Protein AF-0000000084860018 (afdb_homodimer)

Foldseek 3Di:
DDDDPPPPPPPPDDDPPPDPPDPPPPPPCPDPVVVVVVVVVVVVVVVVVVVVVVVVVCVVCVVVVQPADDQLGWGLPDKDAPDEDDQCPDPPCVSNLVVLLPDDLFLQWFWAFPVVCVVVVHDAAPAQPLDRRTHIDGHLVSLLSVLVSLLVQQVVCVVVVHDRLDDPVSNVVSVVSVVVVCVVVVDPDFWDWDPDPDIDTRYRPMDGGIDPVSVSVSSLVGHQLAACAPVSDPPDDRVVRRLQRDPPDPRVVSSVVPDDDPNPDDRDSSPD/DDDDDDDPPPPPDDDPDDDDPPPPPPPPCPDPVVVVVVVVVVVVVVVVVVVVVVVVVCVVCVVVVQPADDQLGWGLPDKDAPDEDDQCPDPPCVSNLVVLLPDDLFLQKFWAFPVVCVVVVHDAAPAQPLDRRTHIDGHLVSLLSVLVSLLVQQVVCVVVVHDRLDDPVSNVVSVVSVVVVCVVVVDPDFWDWDPDPDIDTRYRPMDGGIDPVSVSVSSLVGHQLAACAPVSDPPDDRVVRRLQRDPPDPRVVSSVVPDDDPNPDDRDSSPD

Sequence (544 aa):
MYPASRKYVKVSSGDSEGSEPFSLRNSSRASSRRPILNFICAILFFFASNAVTWYMSSTYHKKHVSFRTPYAGLERDTISIIDGHDPYTDVNDTLRDQLWLDINVDDGMVALPDEYVEKMGLPVSQRFPWDESKGIYLLQAHHNLHCARSVYISLMEYRKDIPQTRSHHHIIHCLDALRRDVICNADDIPRFTTPDPVPETGHGQLRQCRNWDKLNDWAKEHNACYRYIHEQSGNFPEIERFVWCPEGSPYRKEVDKYFVVDYDMERGTGVVMYPASRKYVKVSSGDSEGSEPFSLRNSSRASSRRPILNFICAILFFFASNAVTWYMSSTYHKKHVSFRTPYAGLERDTISIIDGHDPYTDVNDTLRDQLWLDINVDDGMVALPDEYVEKMGLPVSQRFPWDESKGIYLLQAHHNLHCARSVYISLMEYRKDIPQTRSHHHIIHCLDALRRDVICNADDIPRFTTPDPVPETGHGQLRQCRNWDKLNDWAKEHNACYRYIHEQSGNFPEIERFVWCPEGSPYRKEVDKYFVVDYDMERGTGVV

Nearest PDB structures (foldseek):
  8ye6-assembly1_B  TM=4.072E-01  e=1.573E+00  Streptococcus
  8ye6-assembly1_B  TM=4.071E-01  e=1.52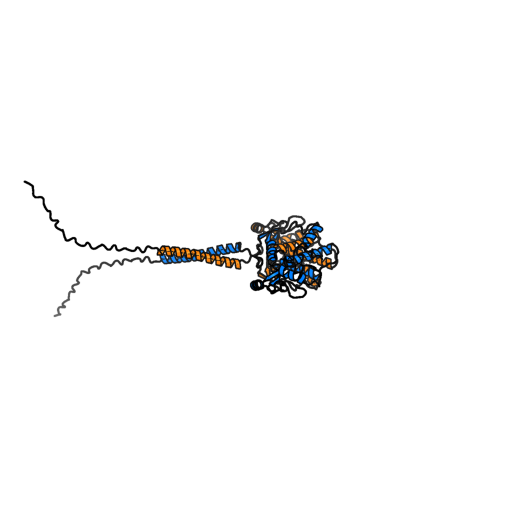6E+00  Streptococcus

Radius of gyration: 43.58 Å; Cα contacts (8 Å, |Δi|>4): 728; chains: 2; bounding box: 75×174×134 Å

InterPro domains:
  IPR021765 Mycotoxin biosynthesis protein UstYa-like [PF11807] (29-222)
  IPR021765 Mycotoxin biosynthesis protein UstYa-like [PTHR33365] (17-227)

Structure (mmCIF, N/CA/C/O backbone):
data_AF-0000000084860018-model_v1
#
loop_
_entity.id
_entity.type
_entity.pdbx_description
1 polymer 'Tat pathway signal sequence protein'
#
loop_
_atom_site.group_PDB
_atom_site.id
_atom_site.type_symbol
_atom_site.label_atom_id
_atom_site.label_alt_id
_atom_site.label_comp_id
_atom_site.label_asym_id
_atom_site.label_entity_id
_atom_site.label_seq_id
_atom_site.pdbx_PDB_ins_code
_atom_site.Cartn_x
_atom_site.Cartn_y
_atom_site.Cartn_z
_atom_site.occupancy
_atom_site.B_iso_or_equiv
_atom_site.auth_seq_id
_atom_site.auth_comp_id
_atom_site.auth_asym_id
_atom_site.auth_atom_id
_atom_site.pdbx_PDB_model_num
ATOM 1 N N . MET A 1 1 ? 16.125 145.5 -3.871 1 28.2 1 MET A N 1
ATOM 2 C CA . MET A 1 1 ? 16.375 145.125 -2.477 1 28.2 1 MET A CA 1
ATOM 3 C C . MET A 1 1 ? 15.484 143.875 -2.039 1 28.2 1 MET A C 1
ATOM 5 O O . MET A 1 1 ? 14.258 144 -2.195 1 28.2 1 MET A O 1
ATOM 9 N N . TYR A 1 2 ? 16.047 142.625 -1.992 1 32.59 2 TYR A N 1
ATOM 10 C CA . TYR A 1 2 ? 15.805 141.25 -2.117 1 32.59 2 TYR A CA 1
ATOM 11 C C . TYR A 1 2 ? 15.102 140.75 -0.875 1 32.59 2 TYR A C 1
ATOM 13 O O . TYR A 1 2 ? 15.484 141 0.251 1 32.59 2 TYR A O 1
ATOM 21 N N . PRO A 1 3 ? 13.82 140.125 -0.933 1 34.97 3 PRO A N 1
ATOM 22 C CA . PRO A 1 3 ? 12.852 139.875 0.13 1 34.97 3 PRO A CA 1
ATOM 23 C C . PRO A 1 3 ? 13.305 138.75 1.057 1 34.97 3 PRO A C 1
ATOM 25 O O . PRO A 1 3 ? 14.109 137.875 0.66 1 34.97 3 PRO A O 1
ATOM 28 N N . ALA A 1 4 ? 13.234 138.875 2.416 1 35.81 4 ALA A N 1
ATOM 29 C CA . ALA A 1 4 ? 13.711 138.25 3.67 1 35.81 4 ALA A CA 1
ATOM 30 C C . ALA A 1 4 ? 13.062 136.875 3.93 1 35.81 4 ALA A C 1
ATOM 32 O O . ALA A 1 4 ? 11.844 136.875 4.098 1 35.81 4 ALA A O 1
ATOM 33 N N . SER A 1 5 ? 13.57 135.75 3.336 1 32.19 5 SER A N 1
ATOM 34 C CA . SER A 1 5 ? 13.07 134.375 3.23 1 32.19 5 SER A CA 1
ATOM 35 C C . SER A 1 5 ? 12.961 133.75 4.602 1 32.19 5 SER A C 1
ATOM 37 O O . SER A 1 5 ? 13.953 133.625 5.328 1 32.19 5 SER A O 1
ATOM 39 N N . ARG A 1 6 ? 11.852 133.875 5.305 1 31.41 6 ARG A N 1
ATOM 40 C CA . ARG A 1 6 ? 11.648 133.625 6.703 1 31.41 6 ARG A CA 1
ATOM 41 C C . ARG A 1 6 ? 11.711 132.125 6.91 1 31.41 6 ARG A C 1
ATOM 43 O O . ARG A 1 6 ? 10.945 131.375 6.293 1 31.41 6 ARG A O 1
ATOM 50 N N . LYS A 1 7 ? 12.922 131.5 7.113 1 32.53 7 LYS A N 1
ATOM 51 C CA . LYS A 1 7 ? 13.234 130 7.195 1 32.53 7 LYS A CA 1
ATOM 52 C C . LYS A 1 7 ? 12.602 129.375 8.43 1 32.53 7 LYS A C 1
ATOM 54 O O . LYS A 1 7 ? 12.711 129.875 9.531 1 32.53 7 LYS A O 1
ATOM 59 N N . TYR A 1 8 ? 11.383 128.625 8.305 1 30.81 8 TYR A N 1
ATOM 60 C CA . TYR A 1 8 ? 10.555 128 9.312 1 30.81 8 TYR A CA 1
ATOM 61 C C . TYR A 1 8 ? 11.32 126.938 10.023 1 30.81 8 TYR A C 1
ATOM 63 O O . TYR A 1 8 ? 11.93 126.062 9.367 1 30.81 8 TYR A O 1
ATOM 71 N N . VAL A 1 9 ? 12.039 127.125 11.094 1 28.27 9 VAL A N 1
ATOM 72 C CA . VAL A 1 9 ? 12.922 126.25 11.852 1 28.27 9 VAL A CA 1
ATOM 73 C C . VAL A 1 9 ? 12.117 125.125 12.477 1 28.27 9 VAL A C 1
ATOM 75 O O . VAL A 1 9 ? 11.18 125.375 13.242 1 28.27 9 VAL A O 1
ATOM 78 N N . LYS A 1 10 ? 11.961 123.938 11.781 1 30.92 10 LYS A N 1
ATOM 79 C CA . LYS A 1 10 ? 11.242 122.75 12.141 1 30.92 10 LYS A CA 1
ATOM 80 C C . LYS A 1 10 ? 11.727 122.188 13.477 1 30.92 10 LYS A C 1
ATOM 82 O O . LYS A 1 10 ? 12.938 122.062 13.695 1 30.92 10 LYS A O 1
ATOM 87 N N . VAL A 1 11 ? 10.977 122.375 14.555 1 32.53 11 VAL A N 1
ATOM 88 C CA . VAL A 1 11 ? 11.156 122 15.961 1 32.53 11 VAL A CA 1
ATOM 89 C C . VAL A 1 11 ? 11.242 120.5 16.094 1 32.53 11 VAL A C 1
ATOM 91 O O . VAL A 1 11 ? 10.305 119.75 15.75 1 32.53 11 VAL A O 1
ATOM 94 N N . SER A 1 12 ? 12.305 119.812 15.914 1 30.11 12 SER A N 1
ATOM 95 C CA . SER A 1 12 ? 12.602 118.375 15.875 1 30.11 12 SER A CA 1
ATOM 96 C C . SER A 1 12 ? 12.344 117.688 17.234 1 30.11 12 SER A C 1
ATOM 98 O O . SER A 1 12 ? 13.039 118 18.203 1 30.11 12 SER A O 1
ATOM 100 N N . SER A 1 13 ? 11.148 117.75 17.797 1 30.66 13 SER A N 1
ATOM 101 C CA . SER A 1 13 ? 11.039 117.188 19.156 1 30.66 13 SER A CA 1
ATOM 102 C C . SER A 1 13 ? 11.539 115.75 19.203 1 30.66 13 SER A C 1
ATOM 104 O O . SER A 1 13 ? 11.398 115 18.234 1 30.66 13 SER A O 1
ATOM 106 N N . GLY A 1 14 ? 12.375 115.312 20.203 1 26.59 14 GLY A N 1
ATOM 107 C CA . GLY A 1 14 ? 13.297 114.25 20.625 1 26.59 14 GLY A CA 1
ATOM 108 C C . GLY A 1 14 ? 12.594 112.938 20.984 1 26.59 14 GLY A C 1
ATOM 109 O O . GLY A 1 14 ? 13.094 111.875 20.672 1 26.59 14 GLY A O 1
ATOM 110 N N . ASP A 1 15 ? 11.609 112.812 21.938 1 31.88 15 ASP A N 1
ATOM 111 C CA . ASP A 1 15 ? 11.75 111.875 23.031 1 31.88 15 ASP A CA 1
ATOM 112 C C . ASP A 1 15 ? 11.203 110.5 22.625 1 31.88 15 ASP A C 1
ATOM 114 O O . ASP A 1 15 ? 10 110.375 22.453 1 31.88 15 ASP A O 1
ATOM 118 N N . SER A 1 16 ? 11.672 109.812 21.688 1 31.23 16 SER A N 1
ATOM 119 C CA . SER A 1 16 ? 11.039 108.562 21.234 1 31.23 16 SER A CA 1
ATOM 120 C C . SER A 1 16 ? 11.062 107.5 22.312 1 31.23 16 SER A C 1
ATOM 122 O O . SER A 1 16 ? 12.133 107.125 22.844 1 31.23 16 SER A O 1
ATOM 124 N N . GLU A 1 17 ? 10.055 107.375 23.219 1 33.28 17 GLU A N 1
ATOM 125 C CA . GLU A 1 17 ? 9.875 106.375 24.25 1 33.28 17 GLU A CA 1
ATOM 126 C C . GLU A 1 17 ? 9.977 104.938 23.688 1 33.28 17 GLU A C 1
ATOM 128 O O . GLU A 1 17 ? 9.422 104.688 22.625 1 33.28 17 GLU A O 1
ATOM 133 N N . GLY A 1 18 ? 11.062 104.25 23.938 1 32.69 18 GLY A N 1
ATOM 134 C CA . GLY A 1 18 ? 11.477 102.875 23.562 1 32.69 18 GLY A CA 1
ATOM 135 C C . GLY A 1 18 ? 10.484 101.812 23.969 1 32.69 18 GLY A C 1
ATOM 136 O O . GLY A 1 18 ? 10.109 101.75 25.141 1 32.69 18 GLY A O 1
ATOM 137 N N . SER A 1 19 ? 9.453 101.5 23.141 1 35.75 19 SER A N 1
ATOM 138 C CA . SER A 1 19 ? 8.469 100.5 23.375 1 35.75 19 SER A CA 1
ATOM 139 C C . SER A 1 19 ? 9.156 99.125 23.609 1 35.75 19 SER A C 1
ATOM 141 O O . SER A 1 19 ? 10.125 98.812 22.938 1 35.75 19 SER A O 1
ATOM 143 N N . GLU A 1 20 ? 9.172 98.625 24.859 1 40.31 20 GLU A N 1
ATOM 144 C CA . GLU A 1 20 ? 9.688 97.312 25.312 1 40.31 20 GLU A CA 1
ATOM 145 C C . GLU A 1 20 ? 9.148 96.188 24.469 1 40.31 20 GLU A C 1
ATOM 147 O O . GLU A 1 20 ? 7.973 96.188 24.078 1 40.31 20 GLU A O 1
ATOM 152 N N . PRO A 1 21 ? 9.984 95.562 23.641 1 40.62 21 PRO A N 1
ATOM 153 C CA . PRO A 1 21 ? 9.539 94.438 22.797 1 40.62 21 PRO A CA 1
ATOM 154 C C . PRO A 1 21 ? 8.805 93.375 23.578 1 40.62 21 PRO A C 1
ATOM 156 O O . PRO A 1 21 ? 9.078 93.188 24.766 1 40.62 21 PRO A O 1
ATOM 159 N N . PHE A 1 22 ? 7.512 93.188 23.406 1 39.09 22 PHE A N 1
ATOM 160 C CA . PHE A 1 22 ? 6.664 92.062 23.891 1 39.09 22 PHE A CA 1
ATOM 161 C C . PHE A 1 22 ? 7.324 90.75 23.641 1 39.09 22 PHE A C 1
ATOM 163 O O . PHE A 1 22 ? 7.73 90.438 22.516 1 39.09 22 PHE A O 1
ATOM 170 N N . SER A 1 23 ? 8.047 90.188 24.594 1 38.84 23 SER A N 1
ATOM 171 C CA . SER A 1 23 ? 8.594 88.875 24.562 1 38.84 23 SER A CA 1
ATOM 172 C C . SER A 1 23 ? 7.516 87.875 24.188 1 38.84 23 SER A C 1
ATOM 174 O O . SER A 1 23 ? 6.488 87.75 24.875 1 38.84 23 SER A O 1
ATOM 176 N N . LEU A 1 24 ? 7.316 87.688 22.906 1 39.31 24 LEU A N 1
ATOM 177 C CA . LEU A 1 24 ? 6.52 86.5 22.484 1 39.31 24 LEU A CA 1
ATOM 178 C C . LEU A 1 24 ? 6.965 85.25 23.188 1 39.31 24 LEU A C 1
ATOM 180 O O . LEU A 1 24 ? 8.133 84.875 23.078 1 39.31 24 LEU A O 1
ATOM 184 N N . ARG A 1 25 ? 6.414 85 24.359 1 40.84 25 ARG A N 1
ATOM 185 C CA . ARG A 1 25 ? 6.555 83.688 24.953 1 40.84 25 ARG A CA 1
ATOM 186 C C . ARG A 1 25 ? 6.25 82.625 23.938 1 40.84 25 ARG A C 1
ATOM 188 O O . ARG A 1 25 ? 5.156 82.562 23.375 1 40.84 25 ARG A O 1
ATOM 195 N N . ASN A 1 26 ? 7.238 82.25 23.156 1 39.72 26 ASN A N 1
ATOM 196 C CA . ASN A 1 26 ? 7.121 81 22.375 1 39.72 26 ASN A CA 1
ATOM 197 C C . ASN A 1 26 ? 6.566 79.875 23.219 1 39.72 26 ASN A C 1
ATOM 199 O O . ASN A 1 26 ? 7.207 79.438 24.188 1 39.72 26 ASN A O 1
ATOM 203 N N . SER A 1 27 ? 5.32 79.938 23.672 1 42.16 27 SER A N 1
ATOM 204 C CA . SER A 1 27 ? 4.77 78.688 24.188 1 42.16 27 SER A CA 1
ATOM 205 C C . SER A 1 27 ? 5.07 77.5 23.25 1 42.16 27 SER A C 1
ATOM 207 O O . SER A 1 27 ? 4.688 77.5 22.078 1 42.16 27 SER A O 1
ATOM 209 N N . SER A 1 28 ? 6.305 77 23.25 1 45.12 28 SER A N 1
ATOM 210 C CA . SER A 1 28 ? 6.57 75.688 22.594 1 45.12 28 SER A CA 1
ATOM 211 C C . SER A 1 28 ? 5.453 74.688 22.875 1 45.12 28 SER A C 1
ATOM 213 O O . SER A 1 28 ? 5.215 74.312 24.016 1 45.12 28 SER A O 1
ATOM 215 N N . ARG A 1 29 ? 4.391 74.812 22.203 1 45.81 29 ARG A N 1
ATOM 216 C CA . ARG A 1 29 ? 3.463 73.688 22.141 1 45.81 29 ARG A CA 1
ATOM 217 C C . ARG A 1 29 ? 4.211 72.375 21.938 1 45.81 29 ARG A C 1
ATOM 219 O O . ARG A 1 29 ? 4.746 72.125 20.859 1 45.81 29 ARG A O 1
ATOM 226 N N . ALA A 1 30 ? 5.098 72 22.766 1 50.38 30 ALA A N 1
ATOM 227 C CA . ALA A 1 30 ? 5.469 70.562 22.75 1 50.38 30 ALA A CA 1
ATOM 228 C C . ALA A 1 30 ? 4.289 69.688 22.344 1 50.38 30 ALA A C 1
ATOM 230 O O . ALA A 1 30 ? 3.352 69.5 23.125 1 50.38 30 ALA A O 1
ATOM 231 N N . SER A 1 31 ? 3.742 69.812 21.141 1 53.09 31 SER A N 1
ATOM 232 C CA . SER A 1 31 ? 2.678 69.125 20.422 1 53.09 31 SER A CA 1
ATOM 233 C C . SER A 1 31 ? 2.697 67.625 20.734 1 53.09 31 SER A C 1
ATOM 235 O O . SER A 1 31 ? 3.752 67.062 21.031 1 53.09 31 SER A O 1
ATOM 237 N N . SER A 1 32 ? 1.504 66.875 20.906 1 58.12 32 SER A N 1
ATOM 238 C CA . SER A 1 32 ? 0.792 65.688 21.25 1 58.12 32 SER A CA 1
ATOM 239 C C . SER A 1 32 ? 1.292 64.5 20.438 1 58.12 32 SER A C 1
ATOM 241 O O . SER A 1 32 ? 0.494 63.719 19.891 1 58.12 32 SER A O 1
ATOM 243 N N . ARG A 1 33 ? 2.506 64.625 19.922 1 72.25 33 ARG A N 1
ATOM 244 C CA . ARG A 1 33 ? 3.055 63.531 19.141 1 72.25 33 ARG A CA 1
ATOM 245 C C . ARG A 1 33 ? 3.186 62.25 19.984 1 72.25 33 ARG A C 1
ATOM 247 O O . ARG A 1 33 ? 3.256 61.156 19.453 1 72.25 33 ARG A O 1
ATOM 254 N N . ARG A 1 34 ? 3.201 62.531 21.188 1 77.31 34 ARG A N 1
ATOM 255 C CA . ARG A 1 34 ? 3.412 61.375 22.062 1 77.31 34 ARG A CA 1
ATOM 256 C C . ARG A 1 34 ? 2.227 60.438 22 1 77.31 34 ARG A C 1
ATOM 258 O O . ARG A 1 34 ? 2.406 59.219 21.875 1 77.31 34 ARG A O 1
ATOM 265 N N . PRO A 1 35 ? 1.052 61.125 21.906 1 81.88 35 PRO A N 1
ATOM 266 C CA . PRO A 1 35 ? -0.059 60.156 21.812 1 81.88 35 PRO A CA 1
ATOM 267 C C . PRO A 1 35 ? -0.118 59.469 20.453 1 81.88 35 PRO A C 1
ATOM 269 O O . PRO A 1 35 ? -0.47 58.281 20.391 1 81.88 35 PRO A O 1
ATOM 272 N N . ILE A 1 36 ? 0.314 60.156 19.422 1 83.88 36 ILE A N 1
ATOM 273 C CA . ILE A 1 36 ? 0.295 59.531 18.094 1 83.88 36 ILE A CA 1
ATOM 274 C C . ILE A 1 36 ? 1.384 58.469 18.016 1 83.88 36 ILE A C 1
ATOM 276 O O . ILE A 1 36 ? 1.155 57.375 17.469 1 83.88 36 ILE A O 1
ATOM 280 N N . LEU A 1 37 ? 2.541 58.781 18.5 1 85.44 37 LEU A N 1
ATOM 281 C CA . LEU A 1 37 ? 3.637 57.812 18.5 1 85.44 37 LEU A CA 1
ATOM 282 C C . LEU A 1 37 ? 3.283 56.594 19.344 1 85.44 37 LEU A C 1
ATOM 284 O O . LEU A 1 37 ? 3.576 55.469 18.938 1 85.44 37 LEU A O 1
ATOM 288 N N . ASN A 1 38 ? 2.641 56.844 20.469 1 83 38 ASN A N 1
ATOM 289 C CA . ASN A 1 38 ? 2.191 55.719 21.297 1 83 38 ASN A CA 1
ATOM 290 C C . ASN A 1 38 ? 1.129 54.875 20.578 1 83 38 ASN A C 1
ATOM 292 O O . ASN A 1 38 ? 1.123 53.656 20.688 1 83 38 ASN A O 1
ATOM 296 N N . PHE A 1 39 ? 0.322 55.625 19.812 1 85.19 39 PHE A N 1
ATOM 297 C CA . PHE A 1 39 ? -0.717 54.938 19.062 1 85.19 39 PHE A CA 1
ATOM 298 C C . PHE A 1 39 ? -0.108 54.094 17.953 1 85.19 39 PHE A C 1
ATOM 300 O O . PHE A 1 39 ? -0.496 52.938 17.75 1 85.19 39 PHE A O 1
ATOM 307 N N . ILE A 1 40 ? 0.852 54.594 17.25 1 87.31 40 ILE A N 1
ATOM 308 C CA . ILE A 1 40 ? 1.528 53.875 16.172 1 87.31 40 ILE A CA 1
ATOM 309 C C . ILE A 1 40 ? 2.285 52.688 16.75 1 87.31 40 ILE A C 1
ATOM 311 O O . ILE A 1 40 ? 2.23 51.594 16.203 1 87.31 40 ILE A O 1
ATOM 315 N N . CYS A 1 41 ? 2.934 52.906 17.891 1 87.56 41 CYS A N 1
ATOM 316 C CA . CYS A 1 41 ? 3.654 51.812 18.547 1 87.56 41 CYS A CA 1
ATOM 317 C C . CYS A 1 41 ? 2.699 50.719 18.984 1 87.56 41 CYS A C 1
ATOM 319 O O . CYS A 1 41 ? 3.01 49.531 18.859 1 87.56 41 CYS A O 1
ATOM 321 N N . ALA A 1 42 ? 1.475 51.094 19.484 1 85.88 42 ALA A N 1
ATOM 322 C CA . ALA A 1 42 ? 0.468 50.094 19.891 1 85.88 42 ALA A CA 1
ATOM 323 C C . ALA A 1 42 ? -0.055 49.312 18.703 1 85.88 42 ALA A C 1
ATOM 325 O O . ALA A 1 42 ? -0.247 48.094 18.781 1 85.88 42 ALA A O 1
ATOM 326 N N . ILE A 1 43 ? -0.242 49.938 17.562 1 87.81 43 ILE A N 1
ATOM 327 C CA . ILE A 1 43 ? -0.717 49.281 16.359 1 87.81 43 ILE A CA 1
ATOM 328 C C . ILE A 1 43 ? 0.354 48.312 15.836 1 87.81 43 ILE A C 1
ATOM 330 O O . ILE A 1 43 ? 0.054 47.188 15.477 1 87.81 43 ILE A O 1
ATOM 334 N N . LEU A 1 44 ? 1.604 48.781 15.859 1 89.75 44 LEU A N 1
ATOM 335 C CA . LEU A 1 44 ? 2.701 47.938 15.422 1 89.75 44 LEU A CA 1
ATOM 336 C C . LEU A 1 44 ? 2.855 46.719 16.344 1 89.75 44 LEU A C 1
ATOM 338 O O . LEU A 1 44 ? 3.086 45.594 15.867 1 89.75 44 LEU A O 1
ATOM 342 N N . PHE A 1 45 ? 2.74 47.031 17.625 1 88.81 45 PHE A N 1
ATOM 343 C CA . PHE A 1 45 ? 2.793 45.938 18.594 1 88.81 45 PHE A CA 1
ATOM 344 C C . PHE A 1 45 ? 1.646 44.938 18.375 1 88.81 45 PHE A C 1
ATOM 346 O O . PHE A 1 45 ? 1.832 43.719 18.453 1 88.81 45 PHE A O 1
ATOM 353 N N . PHE A 1 46 ? 0.454 45.5 18.047 1 88.5 46 PHE A N 1
ATOM 354 C CA . PHE A 1 46 ? -0.723 44.688 17.766 1 88.5 46 PHE A CA 1
ATOM 355 C C . PHE A 1 46 ? -0.486 43.812 16.547 1 88.5 46 PHE A C 1
ATOM 357 O O . PHE A 1 46 ? -0.724 42.594 16.594 1 88.5 46 PHE A O 1
ATOM 364 N N . PHE A 1 47 ? 0.025 44.25 15.43 1 90.19 47 PHE A N 1
ATOM 365 C CA . PHE A 1 47 ? 0.266 43.469 14.219 1 90.19 47 PHE A CA 1
ATOM 366 C C . PHE A 1 47 ? 1.411 42.469 14.422 1 90.19 47 PHE A C 1
ATOM 368 O O . PHE A 1 47 ? 1.349 41.344 13.953 1 90.19 47 PHE A O 1
ATOM 375 N N . ALA A 1 48 ? 2.381 42.875 15.195 1 90.12 48 ALA A N 1
ATOM 376 C CA . ALA A 1 48 ? 3.514 42 15.477 1 90.12 48 ALA A CA 1
ATOM 377 C C . ALA A 1 48 ? 3.088 40.812 16.344 1 90.12 48 ALA A C 1
ATOM 379 O O . ALA A 1 48 ? 3.484 39.688 16.078 1 90.12 48 ALA A O 1
ATOM 380 N N . SER A 1 49 ? 2.289 41.094 17.312 1 90.88 49 SER A N 1
ATOM 381 C CA . SER A 1 49 ? 1.802 40 18.172 1 90.88 49 SER A CA 1
ATOM 382 C C . SER A 1 49 ? 0.947 39.031 17.391 1 90.88 49 SER A C 1
ATOM 384 O O . SER A 1 49 ? 1.074 37.812 17.578 1 90.88 49 SER A O 1
ATOM 386 N N . ASN A 1 50 ? 0.084 39.469 16.5 1 91 50 ASN A N 1
ATOM 387 C CA . ASN A 1 50 ? -0.747 38.594 15.688 1 91 50 ASN A CA 1
ATOM 388 C C . ASN A 1 50 ? 0.087 37.812 14.672 1 91 50 ASN A C 1
ATOM 390 O O . ASN A 1 50 ? -0.183 36.656 14.414 1 91 50 ASN A O 1
ATOM 394 N N . ALA A 1 51 ? 1.066 38.344 14.172 1 86.62 51 ALA A N 1
ATOM 395 C CA . ALA A 1 51 ? 1.972 37.656 13.258 1 86.62 51 ALA A CA 1
ATOM 396 C C . ALA A 1 51 ? 2.74 36.531 13.969 1 86.62 51 ALA A C 1
ATOM 398 O O . ALA A 1 51 ? 2.893 35.438 13.438 1 86.62 51 ALA A O 1
ATOM 399 N N . VAL A 1 52 ? 3.201 36.781 15.18 1 87.81 52 VAL A N 1
ATOM 400 C CA . VAL A 1 52 ? 3.885 35.781 15.984 1 87.81 52 VAL A CA 1
ATOM 401 C C . VAL A 1 52 ? 2.918 34.656 16.344 1 87.81 52 VAL A C 1
ATOM 403 O O . VAL A 1 52 ? 3.27 33.469 16.25 1 87.81 52 VAL A O 1
ATOM 406 N N . THR A 1 53 ? 1.749 35.094 16.688 1 86.56 53 THR A N 1
ATOM 407 C CA . THR A 1 53 ? 0.736 34.094 17 1 86.56 53 THR A CA 1
ATOM 408 C C . THR A 1 53 ? 0.429 33.25 15.773 1 86.56 53 THR A C 1
ATOM 410 O O . THR A 1 53 ? 0.293 32 15.891 1 86.56 53 THR A O 1
ATOM 413 N N . TRP A 1 54 ? 0.267 33.719 14.602 1 84.5 54 TRP A N 1
ATOM 414 C CA . TRP A 1 54 ? 0.052 33 13.367 1 84.5 54 TRP A CA 1
ATOM 415 C C . TRP A 1 54 ? 1.209 32.031 13.102 1 84.5 54 TRP A C 1
ATOM 417 O O . TRP A 1 54 ? 0.994 30.859 12.781 1 84.5 54 TRP A O 1
ATOM 427 N N . TYR A 1 55 ? 2.322 32.5 13.266 1 79.81 55 TYR A N 1
ATOM 428 C CA . TYR A 1 55 ? 3.523 31.703 13.039 1 79.81 55 TYR A CA 1
ATOM 429 C C . TYR A 1 55 ? 3.6 30.531 14.016 1 79.81 55 TYR A C 1
ATOM 431 O O . TYR A 1 55 ? 3.846 29.391 13.617 1 79.81 55 TYR A O 1
ATOM 439 N N . MET A 1 56 ? 3.367 30.859 15.234 1 78.25 56 MET A N 1
ATOM 440 C CA . MET A 1 56 ? 3.404 29.812 16.25 1 78.25 56 MET A CA 1
ATOM 441 C C . MET A 1 56 ? 2.307 28.781 16.016 1 78.25 56 MET A C 1
ATOM 443 O O . MET A 1 56 ? 2.539 27.578 16.156 1 78.25 56 MET A O 1
ATOM 447 N N . SER A 1 57 ? 1.148 29.266 15.688 1 73.81 57 SER A N 1
ATOM 448 C CA . SER A 1 57 ? 0.041 28.375 15.398 1 73.81 57 SER A CA 1
ATOM 449 C C . SER A 1 57 ? 0.327 27.531 14.156 1 73.81 57 SER A C 1
ATOM 451 O O . SER A 1 57 ? 0.082 26.312 14.148 1 73.81 57 SER A O 1
ATOM 453 N N . SER A 1 58 ? 0.796 28.172 13.141 1 69.81 58 SER A N 1
ATOM 454 C CA . SER A 1 58 ? 1.138 27.453 11.914 1 69.81 58 SER A CA 1
ATOM 455 C C . SER A 1 58 ? 2.166 26.359 12.172 1 69.81 58 SER A C 1
ATOM 457 O O . SER A 1 58 ? 2.012 25.234 11.695 1 69.81 58 SER A O 1
ATOM 459 N N . THR A 1 59 ? 3.131 26.719 12.875 1 68.88 59 THR A N 1
ATOM 460 C CA . THR A 1 59 ? 4.184 25.766 13.188 1 68.88 59 THR A CA 1
ATOM 461 C C . THR A 1 59 ? 3.639 24.625 14.047 1 68.88 59 THR A C 1
ATOM 463 O O . THR A 1 59 ? 3.979 23.453 13.836 1 68.88 59 THR A O 1
ATOM 466 N N . TYR A 1 60 ? 2.84 25.109 14.938 1 62.91 60 TYR A N 1
ATOM 467 C CA . TYR A 1 60 ? 2.227 24.109 15.805 1 62.91 60 TYR A CA 1
ATOM 468 C C . TYR A 1 60 ? 1.368 23.141 15 1 62.91 60 TYR A C 1
ATOM 470 O O . TYR A 1 60 ? 1.465 21.922 15.18 1 62.91 60 TYR A O 1
ATOM 478 N N . HIS A 1 61 ? 0.562 23.75 14.172 1 61.19 61 HIS A N 1
ATOM 479 C CA . HIS A 1 61 ? -0.375 22.906 13.453 1 61.19 61 HIS A CA 1
ATOM 480 C C . HIS A 1 61 ? 0.332 22.109 12.359 1 61.19 61 HIS A C 1
ATOM 482 O O . HIS A 1 61 ? -0.043 20.969 12.078 1 61.19 61 HIS A O 1
ATOM 488 N N . LYS A 1 62 ? 1.224 22.703 11.766 1 58.41 62 LYS A N 1
ATOM 489 C CA . LYS A 1 62 ? 2.029 21.969 10.797 1 58.41 62 LYS A CA 1
ATOM 490 C C . LYS A 1 62 ? 2.678 20.75 11.453 1 58.41 62 LYS A C 1
ATOM 492 O O . LYS A 1 62 ? 2.777 19.688 10.836 1 58.41 62 LYS A O 1
ATOM 497 N N . LYS A 1 63 ? 3.176 21.031 12.633 1 54.44 63 LYS A N 1
ATOM 498 C CA . LYS A 1 63 ? 3.832 19.969 13.375 1 54.44 63 LYS A CA 1
ATOM 499 C C . LYS A 1 63 ? 2.814 18.969 13.914 1 54.44 63 LYS A C 1
ATOM 501 O O . LYS A 1 63 ? 3.125 17.781 14.07 1 54.44 63 LYS A O 1
ATOM 506 N N . HIS A 1 64 ? 1.748 19.578 14.203 1 50.28 64 HIS A N 1
ATOM 507 C CA . HIS A 1 64 ? 0.815 18.734 14.93 1 50.28 64 HIS A CA 1
ATOM 508 C C . HIS A 1 64 ? -0.343 18.297 14.039 1 50.28 64 HIS A C 1
ATOM 510 O O . HIS A 1 64 ? -1.234 17.562 14.477 1 50.28 64 HIS A O 1
ATOM 516 N N . VAL A 1 65 ? -0.587 19.016 13.047 1 48.53 65 VAL A N 1
ATOM 517 C CA . VAL A 1 65 ? -1.721 18.562 12.242 1 48.53 65 VAL A CA 1
ATOM 518 C C . VAL A 1 65 ? -1.459 17.156 11.703 1 48.53 65 VAL A C 1
ATOM 520 O O . VAL A 1 65 ? -0.514 16.938 10.945 1 48.53 65 VAL A O 1
ATOM 523 N N . SER A 1 66 ? -1.574 16.25 12.625 1 52.19 66 SER A N 1
ATOM 524 C CA . SER A 1 66 ? -1.629 14.844 12.242 1 52.19 66 SER A CA 1
ATOM 525 C C . SER A 1 66 ? -2.652 14.609 11.141 1 52.19 66 SER A C 1
ATOM 527 O O . SER A 1 66 ? -3.768 15.133 11.195 1 52.19 66 SER A O 1
ATOM 529 N N . PHE A 1 67 ? -2.283 14.383 9.875 1 64 67 PHE A N 1
ATOM 530 C CA . PHE A 1 67 ? -3.186 14.117 8.758 1 64 67 PHE A CA 1
ATOM 531 C C . PHE A 1 67 ? -4.016 12.867 9.023 1 64 67 PHE A C 1
ATOM 533 O O . PHE A 1 67 ? -3.48 11.758 9.062 1 64 67 PHE A O 1
ATOM 540 N N . ARG A 1 68 ? -5.148 13.117 9.633 1 82.38 68 ARG A N 1
ATOM 541 C CA . ARG A 1 68 ? -6.09 12.016 9.828 1 82.38 68 ARG A CA 1
ATOM 542 C C . ARG A 1 68 ? -6.785 11.656 8.516 1 82.38 68 ARG A C 1
ATOM 544 O O . ARG A 1 68 ? -7.02 12.523 7.672 1 82.38 68 ARG A O 1
ATOM 551 N N . THR A 1 69 ? -6.961 10.398 8.32 1 90.81 69 THR A N 1
ATOM 552 C CA . THR A 1 69 ? -7.676 9.953 7.129 1 90.81 69 THR A CA 1
ATOM 553 C C . THR A 1 69 ? -9.125 10.43 7.164 1 90.81 69 THR A C 1
ATOM 555 O O . THR A 1 69 ? -9.68 10.672 8.234 1 90.81 69 THR A O 1
ATOM 558 N N . PRO A 1 70 ? -9.703 10.602 6.098 1 88.69 70 PRO A N 1
ATOM 559 C CA . PRO A 1 70 ? -11 11.289 6.02 1 88.69 70 PRO A CA 1
ATOM 560 C C . PRO A 1 70 ? -12.133 10.484 6.641 1 88.69 70 PRO A C 1
ATOM 562 O O . PRO A 1 70 ? -13.109 11.055 7.133 1 88.69 70 PRO A O 1
ATOM 565 N N . TYR A 1 71 ? -12.078 9.211 6.68 1 95.06 71 TYR A N 1
ATOM 566 C CA . TYR A 1 71 ? -13.242 8.422 7.078 1 95.06 71 TYR A CA 1
ATOM 567 C C . TYR A 1 71 ? -13.078 7.883 8.492 1 95.06 71 TYR A C 1
ATOM 569 O O . TYR A 1 71 ? -13.711 8.375 9.43 1 95.06 71 TYR A O 1
ATOM 577 N N . ALA A 1 72 ? -12.086 7.078 8.734 1 96.38 72 ALA A N 1
ATOM 578 C CA . ALA A 1 72 ? -11.891 6.48 10.055 1 96.38 72 ALA A CA 1
ATOM 579 C C . ALA A 1 72 ? -11.016 7.371 10.938 1 96.38 72 ALA A C 1
ATOM 581 O O . ALA A 1 72 ? -10.789 7.062 12.109 1 96.38 72 ALA A O 1
ATOM 582 N N . GLY A 1 73 ? -10.531 8.477 10.43 1 92.81 73 GLY A N 1
ATOM 583 C CA . GLY A 1 73 ? -9.75 9.43 11.203 1 92.81 73 GLY A CA 1
ATOM 584 C C . GLY A 1 73 ? -8.453 8.844 11.727 1 92.81 73 GLY A C 1
ATOM 585 O O . GLY A 1 73 ? -8.07 9.094 12.875 1 92.81 73 GLY A O 1
ATOM 586 N N . LEU A 1 74 ? -7.766 8.078 10.898 1 93.88 74 LEU A N 1
ATOM 587 C CA . LEU A 1 74 ? -6.562 7.383 11.336 1 93.88 74 LEU A CA 1
ATOM 588 C C . LEU A 1 74 ? -5.348 8.305 11.266 1 93.88 74 LEU A C 1
ATOM 590 O O . LEU A 1 74 ? -5.242 9.125 10.352 1 93.88 74 LEU A O 1
ATOM 594 N N . GLU A 1 75 ? -4.504 8.164 12.219 1 88.44 75 GLU A N 1
ATOM 595 C CA . GLU A 1 75 ? -3.193 8.805 12.234 1 88.44 75 GLU A CA 1
ATOM 596 C C . GLU A 1 75 ? -2.07 7.777 12.211 1 88.44 75 GLU A C 1
ATOM 598 O O . GLU A 1 75 ? -2.275 6.617 12.578 1 88.44 75 GLU A O 1
ATOM 603 N N . ARG A 1 76 ? -0.933 8.195 11.641 1 89 76 ARG A N 1
ATOM 604 C CA . ARG A 1 76 ? 0.226 7.312 11.672 1 89 76 ARG A CA 1
ATOM 605 C C . ARG A 1 76 ? 0.895 7.332 13.039 1 89 76 ARG A C 1
ATOM 607 O O . ARG A 1 76 ? 1.978 7.898 13.203 1 89 76 ARG A O 1
ATOM 614 N N . ASP A 1 77 ? 0.286 6.672 13.977 1 88.25 77 ASP A N 1
ATOM 615 C CA . ASP A 1 77 ? 0.726 6.746 15.367 1 88.25 77 ASP A CA 1
ATOM 616 C C . ASP A 1 77 ? 1.157 5.375 15.883 1 88.25 77 ASP A C 1
ATOM 618 O O . ASP A 1 77 ? 1.304 5.176 17.094 1 88.25 77 ASP A O 1
ATOM 622 N N . THR A 1 78 ? 1.311 4.41 14.992 1 93.56 78 THR A N 1
ATOM 623 C CA . THR A 1 78 ? 1.752 3.068 15.352 1 93.56 78 THR A CA 1
ATOM 624 C C . THR A 1 78 ? 3.104 2.754 14.711 1 93.56 78 THR A C 1
ATOM 626 O O . THR A 1 78 ? 3.33 3.062 13.539 1 93.56 78 THR A O 1
ATOM 629 N N . ILE A 1 79 ? 3.951 2.164 15.539 1 93.12 79 ILE A N 1
ATOM 630 C CA . ILE A 1 79 ? 5.27 1.79 15.039 1 93.12 79 ILE A CA 1
ATOM 631 C C . ILE A 1 79 ? 5.246 0.342 14.555 1 93.12 79 ILE A C 1
ATOM 633 O O . ILE A 1 79 ? 4.664 -0.529 15.211 1 93.12 79 ILE A O 1
ATOM 637 N N . SER A 1 80 ? 5.789 0.158 13.383 1 93.69 80 SER A N 1
ATOM 638 C CA . SER A 1 80 ? 5.941 -1.183 12.828 1 93.69 80 SER A CA 1
ATOM 639 C C . SER A 1 80 ? 7.328 -1.379 12.227 1 93.69 80 SER A C 1
ATOM 641 O O . SER A 1 80 ? 8.047 -0.407 11.977 1 93.69 80 SER A O 1
ATOM 643 N N . ILE A 1 81 ? 7.691 -2.637 12.062 1 92.31 81 ILE A N 1
ATOM 644 C CA . ILE A 1 81 ? 8.961 -2.947 11.422 1 92.31 81 ILE A CA 1
ATOM 645 C C . ILE A 1 81 ? 8.766 -3.072 9.914 1 92.31 81 ILE A C 1
ATOM 647 O O . ILE A 1 81 ? 7.785 -3.664 9.461 1 92.31 81 ILE A O 1
ATOM 651 N N . ILE A 1 82 ? 9.648 -2.531 9.133 1 93.25 82 ILE A N 1
ATOM 652 C CA . ILE A 1 82 ? 9.578 -2.576 7.676 1 93.25 82 ILE A CA 1
ATOM 653 C C . ILE A 1 82 ? 9.82 -4.004 7.191 1 93.25 82 ILE A C 1
ATOM 655 O O . ILE A 1 82 ? 9.109 -4.5 6.32 1 93.25 82 ILE A O 1
ATOM 659 N N . ASP A 1 83 ? 10.844 -4.625 7.734 1 90.81 83 ASP A N 1
ATOM 660 C CA . ASP A 1 83 ? 11.227 -5.98 7.348 1 90.81 83 ASP A CA 1
ATOM 661 C C . ASP A 1 83 ? 11.812 -6.742 8.539 1 90.81 83 ASP A C 1
ATOM 663 O O . ASP A 1 83 ? 12.461 -6.148 9.398 1 90.81 83 ASP A O 1
ATOM 667 N N . GLY A 1 84 ? 11.555 -8.047 8.555 1 83.62 84 GLY A N 1
ATOM 668 C CA . GLY A 1 84 ? 12.039 -8.914 9.609 1 83.62 84 GLY A CA 1
ATOM 669 C C . GLY A 1 84 ? 11.273 -10.219 9.711 1 83.62 84 GLY A C 1
ATOM 670 O O . GLY A 1 84 ? 10.508 -10.562 8.812 1 83.62 84 GLY A O 1
ATOM 671 N N . HIS A 1 85 ? 11.602 -10.93 10.766 1 82.38 85 HIS A N 1
ATOM 672 C CA . HIS A 1 85 ? 10.883 -12.18 10.977 1 82.38 85 HIS A CA 1
ATOM 673 C C . HIS A 1 85 ? 9.383 -11.93 11.133 1 82.38 85 HIS A C 1
ATOM 675 O O . HIS A 1 85 ? 8.977 -11.023 11.867 1 82.38 85 HIS A O 1
ATOM 681 N N . ASP A 1 86 ? 8.648 -12.609 10.453 1 88.81 86 ASP A N 1
ATOM 682 C CA . ASP A 1 86 ? 7.195 -12.508 10.43 1 88.81 86 ASP A CA 1
ATOM 683 C C . ASP A 1 86 ? 6.555 -13.891 10.312 1 88.81 86 ASP A C 1
ATOM 685 O O . ASP A 1 86 ? 7.02 -14.734 9.531 1 88.81 86 ASP A O 1
ATOM 689 N N . PRO A 1 87 ? 5.535 -14.117 11.172 1 94 87 PRO A N 1
ATOM 690 C CA . PRO A 1 87 ? 4.863 -15.414 11.07 1 94 87 PRO A CA 1
ATOM 691 C C . PRO A 1 87 ? 4.277 -15.664 9.68 1 94 87 PRO A C 1
ATOM 693 O O . PRO A 1 87 ? 4.105 -16.828 9.281 1 94 87 PRO A O 1
ATOM 696 N N . TYR A 1 88 ? 4 -14.711 8.938 1 96.62 88 TYR A N 1
ATOM 697 C CA . TYR A 1 88 ? 3.393 -14.852 7.621 1 96.62 88 TYR A CA 1
ATOM 698 C C . TYR A 1 88 ? 4.422 -15.297 6.59 1 96.62 88 TYR A C 1
ATOM 700 O O . TYR A 1 88 ? 4.074 -15.578 5.441 1 96.62 88 TYR A O 1
ATOM 708 N N . THR A 1 89 ? 5.711 -15.328 6.902 1 95.62 89 THR A N 1
ATOM 709 C CA . THR A 1 89 ? 6.754 -15.836 6.023 1 95.62 89 THR A CA 1
ATOM 710 C C . THR A 1 89 ? 7.465 -17.031 6.66 1 95.62 89 THR A C 1
ATOM 712 O O . THR A 1 89 ? 8.547 -17.422 6.219 1 95.62 89 THR A O 1
ATOM 715 N N . ASP A 1 90 ? 6.875 -17.594 7.68 1 93.5 90 ASP A N 1
ATOM 716 C CA . ASP A 1 90 ? 7.492 -18.688 8.43 1 93.5 90 ASP A CA 1
ATOM 717 C C . ASP A 1 90 ? 7.77 -19.891 7.527 1 93.5 90 ASP A C 1
ATOM 719 O O . ASP A 1 90 ? 7.023 -20.141 6.582 1 93.5 90 ASP A O 1
ATOM 723 N N . VAL A 1 91 ? 8.805 -20.594 7.801 1 91.69 91 VAL A N 1
ATOM 724 C CA . VAL A 1 91 ? 9.203 -21.766 7.012 1 91.69 91 VAL A CA 1
ATOM 725 C C . VAL A 1 91 ? 8.195 -22.891 7.211 1 91.69 91 VAL A C 1
ATOM 727 O O . VAL A 1 91 ? 8.039 -23.75 6.344 1 91.69 91 VAL A O 1
ATOM 730 N N . ASN A 1 92 ? 7.57 -22.859 8.375 1 94 92 ASN A N 1
ATOM 731 C CA . ASN A 1 92 ? 6.512 -23.828 8.625 1 94 92 ASN A CA 1
ATOM 732 C C . ASN A 1 92 ? 5.266 -23.531 7.797 1 94 92 ASN A C 1
ATOM 734 O O . ASN A 1 92 ? 4.492 -22.641 8.141 1 94 92 ASN A O 1
ATOM 738 N N . ASP A 1 93 ? 5.023 -24.312 6.789 1 91.62 93 ASP A N 1
ATOM 739 C CA . ASP A 1 93 ? 3.963 -24.062 5.816 1 91.62 93 ASP A CA 1
ATOM 740 C C . ASP A 1 93 ? 2.586 -24.172 6.473 1 91.62 93 ASP A C 1
ATOM 742 O O . ASP A 1 93 ? 1.682 -23.406 6.152 1 91.62 93 ASP A O 1
ATOM 746 N N . THR A 1 94 ? 2.418 -25.109 7.371 1 94.44 94 THR A N 1
ATOM 747 C CA . THR A 1 94 ? 1.117 -25.328 8 1 94.44 94 THR A CA 1
ATOM 748 C C . THR A 1 94 ? 0.694 -24.094 8.789 1 94.44 94 THR A C 1
ATOM 750 O O . THR A 1 94 ? -0.417 -23.578 8.617 1 94.44 94 THR A O 1
ATOM 753 N N . LEU A 1 95 ? 1.609 -23.641 9.602 1 94.75 95 LEU A N 1
ATOM 754 C CA . LEU A 1 95 ? 1.336 -22.453 10.398 1 94.75 95 LEU A CA 1
ATOM 755 C C . LEU A 1 95 ? 1.133 -21.234 9.508 1 94.75 95 LEU A C 1
ATOM 757 O O . LEU A 1 95 ? 0.18 -20.469 9.695 1 94.75 95 LEU A O 1
ATOM 761 N N . ARG A 1 96 ? 2.008 -21.047 8.586 1 95.94 96 ARG A N 1
ATOM 762 C CA . ARG A 1 96 ? 1.946 -19.891 7.688 1 95.94 96 ARG A CA 1
ATOM 763 C C . ARG A 1 96 ? 0.644 -19.891 6.891 1 95.94 96 ARG A C 1
ATOM 765 O O . ARG A 1 96 ? -0.031 -18.875 6.797 1 95.94 96 ARG A O 1
ATOM 772 N N . ASP A 1 97 ? 0.249 -21.062 6.375 1 95.75 97 ASP A N 1
ATOM 773 C CA . ASP A 1 97 ? -0.983 -21.172 5.602 1 95.75 97 ASP A CA 1
ATOM 774 C C . ASP A 1 97 ? -2.197 -20.781 6.438 1 95.75 97 ASP A C 1
ATOM 776 O O . ASP A 1 97 ? -3.078 -20.062 5.965 1 95.75 97 ASP A O 1
ATOM 780 N N . GLN A 1 98 ? -2.188 -21.312 7.609 1 94.88 98 GLN A N 1
ATOM 781 C CA . GLN A 1 98 ? -3.311 -21.016 8.484 1 94.88 98 GLN A CA 1
ATOM 782 C C . GLN A 1 98 ? -3.428 -19.516 8.734 1 94.88 98 GLN A C 1
ATOM 784 O O . GLN A 1 98 ? -4.527 -18.953 8.711 1 94.88 98 GLN A O 1
ATOM 789 N N . LEU A 1 99 ? -2.318 -18.828 8.961 1 96.12 99 LEU A N 1
ATOM 790 C CA . LEU A 1 99 ? -2.326 -17.406 9.211 1 96.12 99 LEU A CA 1
ATOM 791 C C . LEU A 1 99 ? -2.865 -16.641 8.008 1 96.12 99 LEU A C 1
ATOM 793 O O . LEU A 1 99 ? -3.691 -15.734 8.156 1 96.12 99 LEU A O 1
ATOM 797 N N . TRP A 1 100 ? -2.389 -16.969 6.832 1 96.94 100 TRP A N 1
ATOM 798 C CA . TRP A 1 100 ? -2.838 -16.312 5.609 1 96.94 100 TRP A CA 1
ATOM 799 C C . TRP A 1 100 ? -4.324 -16.562 5.371 1 96.94 100 TRP A C 1
ATOM 801 O O . TRP A 1 100 ? -5.062 -15.641 5.012 1 96.94 100 TRP A O 1
ATOM 811 N N . LEU A 1 101 ? -4.797 -17.734 5.578 1 93 101 LEU A N 1
ATOM 812 C CA . LEU A 1 101 ? -6.188 -18.109 5.328 1 93 101 LEU A CA 1
ATOM 813 C C . LEU A 1 101 ? -7.109 -17.484 6.371 1 93 101 LEU A C 1
ATOM 815 O O . LEU A 1 101 ? -8.289 -17.234 6.102 1 93 101 LEU A O 1
ATOM 819 N N . ASP A 1 102 ? -6.543 -17.172 7.539 1 92.38 102 ASP A N 1
ATOM 820 C CA . ASP A 1 102 ? -7.332 -16.625 8.641 1 92.38 102 ASP A CA 1
ATOM 821 C C . ASP A 1 102 ? -7.492 -15.109 8.5 1 92.38 102 ASP A C 1
ATOM 823 O O . ASP A 1 102 ? -8.211 -14.484 9.273 1 92.38 102 ASP A O 1
ATOM 827 N N . ILE A 1 103 ? -6.828 -14.492 7.551 1 93.69 103 ILE A N 1
ATOM 828 C CA . ILE A 1 103 ? -7 -13.055 7.355 1 93.69 103 ILE A CA 1
ATOM 829 C C . ILE A 1 103 ? -8.484 -12.734 7.164 1 93.69 103 ILE A C 1
ATOM 831 O O . ILE A 1 103 ? -9.125 -13.266 6.258 1 93.69 103 ILE A O 1
ATOM 835 N N . ASN A 1 104 ? -8.992 -11.914 8.062 1 89.62 104 ASN A N 1
ATOM 836 C CA . ASN A 1 104 ? -10.406 -11.539 8.023 1 89.62 104 ASN A CA 1
ATOM 837 C C . ASN A 1 104 ? -10.641 -10.336 7.117 1 89.62 104 ASN A C 1
ATOM 839 O O . ASN A 1 104 ? -10.258 -9.211 7.465 1 89.62 104 ASN A O 1
ATOM 843 N N . VAL A 1 105 ? -11.305 -10.57 6.062 1 90.88 105 VAL A N 1
ATOM 844 C CA . VAL A 1 105 ? -11.594 -9.477 5.141 1 90.88 105 VAL A CA 1
ATOM 845 C C . VAL A 1 105 ? -13.078 -9.117 5.219 1 90.88 105 VAL A C 1
ATOM 847 O O . VAL A 1 105 ? -13.492 -8.062 4.734 1 90.88 105 VAL A O 1
ATOM 850 N N . ASP A 1 106 ? -13.867 -9.883 5.918 1 92.5 106 ASP A N 1
ATOM 851 C CA . ASP A 1 106 ? -15.32 -9.711 5.977 1 92.5 106 ASP A CA 1
ATOM 852 C C . ASP A 1 106 ? -15.688 -8.398 6.66 1 92.5 106 ASP A C 1
ATOM 854 O O . ASP A 1 106 ? -16.625 -7.715 6.238 1 92.5 106 ASP A O 1
ATOM 858 N N . ASP A 1 107 ? -14.898 -8.078 7.625 1 92.88 107 ASP A N 1
ATOM 859 C CA . ASP A 1 107 ? -15.211 -6.898 8.43 1 92.88 107 ASP A CA 1
ATOM 860 C C . ASP A 1 107 ? -15.102 -5.621 7.598 1 92.88 107 ASP A C 1
ATOM 862 O O . ASP A 1 107 ? -15.609 -4.57 7.996 1 92.88 107 ASP A O 1
ATOM 866 N N . GLY A 1 108 ? -14.469 -5.727 6.5 1 97 108 GLY A N 1
ATOM 867 C CA . GLY A 1 108 ? -14.273 -4.551 5.668 1 97 108 GLY A CA 1
ATOM 868 C C . GLY A 1 108 ? -15.523 -4.137 4.914 1 97 108 GLY A C 1
ATOM 869 O O . GLY A 1 108 ? -15.586 -3.035 4.363 1 97 108 GLY A O 1
ATOM 870 N N . MET A 1 109 ? -16.547 -5.059 4.859 1 96.88 109 MET A N 1
ATOM 871 C CA . MET A 1 109 ? -17.844 -4.691 4.301 1 96.88 109 MET A CA 1
ATOM 872 C C . MET A 1 109 ? -18.641 -3.852 5.293 1 96.88 109 MET A C 1
ATOM 874 O O . MET A 1 109 ? -18.938 -4.309 6.395 1 96.88 109 MET A O 1
ATOM 878 N N . VAL A 1 110 ? -18.984 -2.646 4.879 1 98.19 110 VAL A N 1
ATOM 879 C CA . VAL A 1 110 ? -19.625 -1.731 5.812 1 98.19 110 VAL A CA 1
ATOM 880 C C . VAL A 1 110 ? -20.906 -1.188 5.199 1 98.19 110 VAL A C 1
ATOM 882 O O . VAL A 1 110 ? -21.094 -1.217 3.979 1 98.19 110 VAL A O 1
ATOM 885 N N . ALA A 1 111 ? -21.812 -0.766 6.016 1 98.5 111 ALA A N 1
ATOM 886 C CA . ALA A 1 111 ? -23.047 -0.088 5.641 1 98.5 111 ALA A CA 1
ATOM 887 C C . ALA A 1 111 ? -23.047 1.361 6.117 1 98.5 111 ALA A C 1
ATOM 889 O O . ALA A 1 111 ? -23.031 1.625 7.32 1 98.5 111 ALA A O 1
ATOM 890 N N . LEU A 1 112 ? -23.094 2.279 5.148 1 98.69 112 LEU A N 1
ATOM 891 C CA . LEU A 1 112 ? -22.969 3.691 5.496 1 98.69 112 LEU A CA 1
ATOM 892 C C . LEU A 1 112 ? -24.281 4.438 5.223 1 98.69 112 LEU A C 1
ATOM 894 O O . LEU A 1 112 ? -24.906 4.223 4.188 1 98.69 112 LEU A O 1
ATOM 898 N N . PRO A 1 113 ? -24.672 5.332 6.148 1 98.5 113 PRO A N 1
ATOM 899 C CA . PRO A 1 113 ? -25.906 6.109 5.945 1 98.5 113 PRO A CA 1
ATOM 900 C C . PRO A 1 113 ? -25.812 7.066 4.762 1 98.5 113 PRO A C 1
ATOM 902 O O . PRO A 1 113 ? -24.75 7.656 4.523 1 98.5 113 PRO A O 1
ATOM 905 N N . ASP A 1 114 ? -26.953 7.27 4.148 1 98 114 ASP A N 1
ATOM 906 C CA . ASP A 1 114 ? -27.016 8.141 2.977 1 98 114 ASP A CA 1
ATOM 907 C C . ASP A 1 114 ? -26.562 9.555 3.316 1 98 114 ASP A C 1
ATOM 909 O O . ASP A 1 114 ? -25.906 10.211 2.504 1 98 114 ASP A O 1
ATOM 913 N N . GLU A 1 115 ? -26.922 10.031 4.469 1 97.5 115 GLU A N 1
ATOM 914 C CA . GLU A 1 115 ? -26.531 11.383 4.867 1 97.5 115 GLU A CA 1
ATOM 915 C C . GLU A 1 115 ? -25.016 11.516 4.941 1 97.5 115 GLU A C 1
ATOM 917 O O . GLU A 1 115 ? -24.453 12.516 4.48 1 97.5 115 GLU A O 1
ATOM 922 N N . TYR A 1 116 ? -24.453 10.578 5.508 1 97.44 116 TYR A N 1
ATOM 923 C CA . TYR A 1 116 ? -22.984 10.547 5.598 1 97.44 116 TYR A CA 1
ATOM 924 C C . TYR A 1 116 ? -22.359 10.469 4.211 1 97.44 116 TYR A C 1
ATOM 926 O O . TYR A 1 116 ? -21.391 11.18 3.92 1 97.44 116 TYR A O 1
ATOM 934 N N . VAL A 1 117 ? -22.828 9.547 3.393 1 97.31 117 VAL A N 1
ATOM 935 C CA . VAL A 1 117 ? -22.344 9.344 2.027 1 97.31 117 VAL A CA 1
ATOM 936 C C . VAL A 1 117 ? -22.391 10.664 1.264 1 97.31 117 VAL A C 1
ATOM 938 O O . VAL A 1 117 ? -21.438 11.039 0.592 1 97.31 117 VAL A O 1
ATOM 941 N N . GLU A 1 118 ? -23.484 11.375 1.348 1 95.38 118 GLU A N 1
ATOM 942 C CA . GLU A 1 118 ? -23.641 12.672 0.696 1 95.38 118 GLU A CA 1
ATOM 943 C C . GLU A 1 118 ? -22.625 13.68 1.227 1 95.38 118 GLU A C 1
ATOM 945 O O . GLU A 1 118 ? -21.969 14.383 0.45 1 95.38 118 GLU A O 1
ATOM 950 N N . LYS A 1 119 ? -22.5 13.75 2.514 1 93.12 119 LYS A N 1
ATOM 951 C CA . LYS A 1 119 ? -21.594 14.688 3.16 1 93.12 119 LYS A CA 1
ATOM 952 C C . LYS A 1 119 ? -20.156 14.453 2.709 1 93.12 119 LYS A C 1
ATOM 954 O O . LYS A 1 119 ? -19.391 15.406 2.492 1 93.12 119 LYS A O 1
ATOM 959 N N . MET A 1 120 ? -19.844 13.227 2.559 1 93 120 MET A N 1
ATOM 960 C CA . MET A 1 120 ? -18.469 12.867 2.252 1 93 120 MET A CA 1
ATOM 961 C C . MET A 1 120 ? -18.234 12.852 0.746 1 93 120 MET A C 1
ATOM 963 O O . MET A 1 120 ? -17.094 12.68 0.292 1 93 120 MET A O 1
ATOM 967 N N . GLY A 1 121 ? -19.25 12.992 -0.078 1 93.88 121 GLY A N 1
ATOM 968 C CA . GLY A 1 121 ? -19.125 12.992 -1.526 1 93.88 121 GLY A CA 1
ATOM 969 C C . GLY A 1 121 ? -18.828 11.617 -2.1 1 93.88 121 GLY A C 1
ATOM 970 O O . GLY A 1 121 ? -18.125 11.492 -3.1 1 93.88 121 GLY A O 1
ATOM 971 N N . LEU A 1 122 ? -19.234 10.586 -1.433 1 95.44 122 LEU A N 1
ATOM 972 C CA . LEU A 1 122 ? -19.078 9.211 -1.908 1 95.44 122 LEU A CA 1
ATOM 973 C C . LEU A 1 122 ? -20.172 8.867 -2.93 1 95.44 122 LEU A C 1
ATOM 975 O O . LEU A 1 122 ? -21.281 9.398 -2.865 1 95.44 122 LEU A O 1
ATOM 979 N N . PRO A 1 123 ? -19.812 7.984 -3.918 1 95.06 123 PRO A N 1
ATOM 980 C CA . PRO A 1 123 ? -20.875 7.512 -4.805 1 95.06 123 PRO A CA 1
ATOM 981 C C . PRO A 1 123 ? -21.922 6.66 -4.078 1 95.06 123 PRO A C 1
ATOM 983 O O . PRO A 1 123 ? -21.578 5.93 -3.143 1 95.06 123 PRO A O 1
ATOM 986 N N . VAL A 1 124 ? -23.109 6.699 -4.621 1 95.25 124 VAL A N 1
ATOM 987 C CA . VAL A 1 124 ? -24.172 5.863 -4.07 1 95.25 124 VAL A CA 1
ATOM 988 C C . VAL A 1 124 ? -23.906 4.398 -4.402 1 95.25 124 VAL A C 1
ATOM 990 O O . VAL A 1 124 ? -23.484 4.074 -5.523 1 95.25 124 VAL A O 1
ATOM 993 N N . SER A 1 125 ? -24.141 3.551 -3.414 1 96.69 125 SER A N 1
ATOM 994 C CA . SER A 1 125 ? -23.828 2.133 -3.553 1 96.69 125 SER A CA 1
ATOM 995 C C . SER A 1 125 ? -25.078 1.275 -3.455 1 96.69 125 SER A C 1
ATOM 997 O O . SER A 1 125 ? -26.203 1.803 -3.391 1 96.69 125 SER A O 1
ATOM 999 N N . GLN A 1 126 ? -24.859 -0.062 -3.635 1 95.12 126 GLN A N 1
ATOM 1000 C CA . GLN A 1 126 ? -25.969 -0.983 -3.426 1 95.12 126 GLN A CA 1
ATOM 1001 C C . GLN A 1 126 ? -26.625 -0.757 -2.064 1 95.12 126 GLN A C 1
ATOM 1003 O O . GLN A 1 126 ? -25.938 -0.455 -1.085 1 95.12 126 GLN A O 1
ATOM 1008 N N . ARG A 1 127 ? -27.891 -1.056 -2.121 1 95.62 127 ARG A N 1
ATOM 1009 C CA . ARG A 1 127 ? -28.641 -0.852 -0.882 1 95.62 127 ARG A CA 1
ATOM 1010 C C . ARG A 1 127 ? -28.344 -1.968 0.117 1 95.62 127 ARG A C 1
ATOM 1012 O O . ARG A 1 127 ? -28.203 -3.131 -0.267 1 95.62 127 ARG A O 1
ATOM 1019 N N . PHE A 1 128 ? -28.203 -1.578 1.434 1 96.94 128 PHE A N 1
ATOM 1020 C CA . PHE A 1 128 ? -28.109 -2.543 2.521 1 96.94 128 PHE A CA 1
ATOM 1021 C C . PHE A 1 128 ? -29.469 -3.189 2.791 1 96.94 128 PHE A C 1
ATOM 1023 O O . PHE A 1 128 ? -30.453 -2.492 3.049 1 96.94 128 PHE A O 1
ATOM 1030 N N . PRO A 1 129 ? -29.531 -4.5 2.734 1 95.88 129 PRO A N 1
ATOM 1031 C CA . PRO A 1 129 ? -30.844 -5.16 2.766 1 95.88 129 PRO A CA 1
ATOM 1032 C C . PRO A 1 129 ? -31.578 -4.945 4.086 1 95.88 129 PRO A C 1
ATOM 1034 O O . PRO A 1 129 ? -32.812 -4.98 4.121 1 95.88 129 PRO A O 1
ATOM 1037 N N . TRP A 1 130 ? -30.891 -4.633 5.125 1 97.56 130 TRP A N 1
ATOM 1038 C CA . TRP A 1 130 ? -31.531 -4.602 6.441 1 97.56 130 TRP A CA 1
ATOM 1039 C C . TRP A 1 130 ? -31.828 -3.172 6.875 1 97.56 130 TRP A C 1
ATOM 1041 O O . TRP A 1 130 ? -32.438 -2.945 7.918 1 97.56 130 TRP A O 1
ATOM 1051 N N . ASP A 1 131 ? -31.375 -2.242 6.133 1 97.19 131 ASP A N 1
ATOM 1052 C CA . ASP A 1 131 ? -31.594 -0.82 6.375 1 97.19 131 ASP A CA 1
ATOM 1053 C C . ASP A 1 131 ? -31.5 -0.023 5.074 1 97.19 131 ASP A C 1
ATOM 1055 O O . ASP A 1 131 ? -30.406 0.364 4.652 1 97.19 131 ASP A O 1
ATOM 1059 N N . GLU A 1 132 ? -32.594 0.34 4.508 1 96.25 132 GLU A N 1
ATOM 1060 C CA . GLU A 1 132 ? -32.656 0.925 3.172 1 96.25 132 GLU A CA 1
ATOM 1061 C C . GLU A 1 132 ? -32.094 2.334 3.148 1 96.25 132 GLU A C 1
ATOM 1063 O O . GLU A 1 132 ? -31.844 2.895 2.078 1 96.25 132 GLU A O 1
ATOM 1068 N N . SER A 1 133 ? -31.812 2.91 4.242 1 97.94 133 SER A N 1
ATOM 1069 C CA . SER A 1 133 ? -31.219 4.242 4.305 1 97.94 133 SER A CA 1
ATOM 1070 C C . SER A 1 133 ? -29.703 4.176 4.219 1 97.94 133 SER A C 1
ATOM 1072 O O . SER A 1 133 ? -29.016 5.195 4.352 1 97.94 133 SER A O 1
ATOM 1074 N N . LYS A 1 134 ? -29.203 3.004 4.023 1 98.25 134 LYS A N 1
ATOM 1075 C CA . LYS A 1 134 ? -27.75 2.814 3.988 1 98.25 134 LYS A CA 1
ATOM 1076 C C . LYS A 1 134 ? -27.328 2.109 2.705 1 98.25 134 LYS A C 1
ATOM 1078 O O . LYS A 1 134 ? -28.109 1.397 2.086 1 98.25 134 LYS A O 1
ATOM 1083 N N . GLY A 1 135 ? -26.094 2.398 2.285 1 97.69 135 GLY A N 1
ATOM 1084 C CA . GLY A 1 135 ? -25.438 1.695 1.189 1 97.69 135 GLY A CA 1
ATOM 1085 C C . GLY A 1 135 ? -24.297 0.811 1.644 1 97.69 135 GLY A C 1
ATOM 1086 O O . GLY A 1 135 ? -23.656 1.083 2.664 1 97.69 135 GLY A O 1
ATOM 1087 N N . ILE A 1 136 ? -24.016 -0.257 0.842 1 97.31 136 ILE A N 1
ATOM 1088 C CA . ILE A 1 136 ? -22.953 -1.208 1.143 1 97.31 136 ILE A CA 1
ATOM 1089 C C . ILE A 1 136 ? -21.656 -0.76 0.472 1 97.31 136 ILE A C 1
ATOM 1091 O O . ILE A 1 136 ? -21.641 -0.462 -0.725 1 97.31 136 ILE A O 1
ATOM 1095 N N . TYR A 1 137 ? -20.578 -0.676 1.229 1 98 137 TYR A N 1
ATOM 1096 C CA . TYR A 1 137 ? -19.25 -0.328 0.741 1 98 137 TYR A CA 1
ATOM 1097 C C . TYR A 1 137 ? -18.219 -1.328 1.23 1 98 137 TYR A C 1
ATOM 1099 O O . TYR A 1 137 ? -18.453 -2.043 2.207 1 98 137 TYR A O 1
ATOM 1107 N N . LEU A 1 138 ? -17.141 -1.464 0.518 1 97.94 138 LEU A N 1
ATOM 1108 C CA . LEU A 1 138 ? -15.977 -2.252 0.93 1 97.94 138 LEU A CA 1
ATOM 1109 C C . LEU A 1 138 ? -14.766 -1.355 1.17 1 97.94 138 LEU A C 1
ATOM 1111 O O . LEU A 1 138 ? -14.359 -0.602 0.282 1 97.94 138 LEU A O 1
ATOM 1115 N N . LEU A 1 139 ? -14.211 -1.431 2.357 1 98.44 139 LEU A N 1
ATOM 1116 C CA . LEU A 1 139 ? -13.039 -0.61 2.639 1 98.44 139 LEU A CA 1
ATOM 1117 C C . LEU A 1 139 ? -11.859 -1.044 1.782 1 98.44 139 LEU A C 1
ATOM 1119 O O . LEU A 1 139 ? -11.594 -2.24 1.641 1 98.44 139 LEU A O 1
ATOM 1123 N N . GLN A 1 140 ? -11.141 -0.056 1.272 1 98.06 140 GLN A N 1
ATOM 1124 C CA . GLN A 1 140 ? -10.047 -0.283 0.338 1 98.06 140 GLN A CA 1
ATOM 1125 C C . GLN A 1 140 ? -8.984 -1.191 0.947 1 98.06 140 GLN A C 1
ATOM 1127 O O . GLN A 1 140 ? -8.484 -2.102 0.284 1 98.06 140 GLN A O 1
ATOM 1132 N N . ALA A 1 141 ? -8.547 -0.965 2.178 1 98.31 141 ALA A N 1
ATOM 1133 C CA . ALA A 1 141 ? -7.523 -1.782 2.818 1 98.31 141 ALA A CA 1
ATOM 1134 C C . ALA A 1 141 ? -7.961 -3.24 2.912 1 98.31 141 ALA A C 1
ATOM 1136 O O . ALA A 1 141 ? -7.164 -4.152 2.68 1 98.31 141 ALA A O 1
ATOM 1137 N N . HIS A 1 142 ? -9.188 -3.496 3.277 1 97.88 142 HIS A N 1
ATOM 1138 C CA . HIS A 1 142 ? -9.711 -4.855 3.375 1 97.88 142 HIS A CA 1
ATOM 1139 C C . HIS A 1 142 ? -9.773 -5.52 2.004 1 97.88 142 HIS A C 1
ATOM 1141 O O . HIS A 1 142 ? -9.492 -6.715 1.875 1 97.88 142 HIS A O 1
ATOM 1147 N N . HIS A 1 143 ? -10.203 -4.762 1.01 1 97.5 143 HIS A N 1
ATOM 1148 C CA . HIS A 1 143 ? -10.125 -5.273 -0.353 1 97.5 143 HIS A CA 1
ATOM 1149 C C . HIS A 1 143 ? -8.711 -5.754 -0.679 1 97.5 143 HIS A C 1
ATOM 1151 O O . HIS A 1 143 ? -8.531 -6.855 -1.205 1 97.5 143 HIS A O 1
ATOM 1157 N N . ASN A 1 144 ? -7.758 -4.898 -0.379 1 98.25 144 ASN A N 1
ATOM 1158 C CA . ASN A 1 144 ? -6.379 -5.227 -0.724 1 98.25 144 ASN A CA 1
ATOM 1159 C C . ASN A 1 144 ? -5.867 -6.418 0.083 1 98.25 144 ASN A C 1
ATOM 1161 O O . ASN A 1 144 ? -5.047 -7.195 -0.404 1 98.25 144 ASN A O 1
ATOM 1165 N N . LEU A 1 145 ? -6.344 -6.625 1.296 1 97.88 145 LEU A N 1
ATOM 1166 C CA . LEU A 1 145 ? -5.996 -7.824 2.047 1 97.88 145 LEU A CA 1
ATOM 1167 C C . LEU A 1 145 ? -6.609 -9.062 1.4 1 97.88 145 LEU A C 1
ATOM 1169 O O . LEU A 1 145 ? -5.984 -10.125 1.375 1 97.88 145 LEU A O 1
ATOM 1173 N N . HIS A 1 146 ? -7.871 -8.961 0.959 1 95.81 146 HIS A N 1
ATOM 1174 C CA . HIS A 1 146 ? -8.461 -10.023 0.156 1 95.81 146 HIS A CA 1
ATOM 1175 C C . HIS A 1 146 ? -7.57 -10.383 -1.027 1 95.81 146 HIS A C 1
ATOM 1177 O O . HIS A 1 146 ? -7.367 -11.562 -1.323 1 95.81 146 HIS A O 1
ATOM 1183 N N . CYS A 1 147 ? -7.07 -9.328 -1.691 1 97.25 147 CYS A N 1
ATOM 1184 C CA . CYS A 1 147 ? -6.203 -9.531 -2.848 1 97.25 147 CYS A CA 1
ATOM 1185 C C . CYS A 1 147 ? -4.926 -10.266 -2.449 1 97.25 147 CYS A C 1
ATOM 1187 O O . CYS A 1 147 ? -4.527 -11.227 -3.107 1 97.25 147 CYS A O 1
ATOM 1189 N N . ALA A 1 148 ? -4.254 -9.797 -1.354 1 98.31 148 ALA A N 1
ATOM 1190 C CA . ALA A 1 148 ? -3.045 -10.469 -0.88 1 98.31 148 ALA A CA 1
ATOM 1191 C C . ALA A 1 148 ? -3.316 -11.93 -0.565 1 98.31 148 ALA A C 1
ATOM 1193 O O . ALA A 1 148 ? -2.545 -12.812 -0.958 1 98.31 148 ALA A O 1
ATOM 1194 N N . ARG A 1 149 ? -4.391 -12.188 0.102 1 96.88 149 ARG A N 1
ATOM 1195 C CA . ARG A 1 149 ? -4.781 -13.547 0.461 1 96.88 149 ARG A CA 1
ATOM 1196 C C . ARG A 1 149 ? -5.035 -14.391 -0.784 1 96.88 149 ARG A C 1
ATOM 1198 O O . ARG A 1 149 ? -4.59 -15.539 -0.867 1 96.88 149 ARG A O 1
ATOM 1205 N N . SER A 1 150 ? -5.785 -13.891 -1.726 1 96.12 150 SER A N 1
ATOM 1206 C CA . SER A 1 150 ? -6.098 -14.609 -2.957 1 96.12 150 SER A CA 1
ATOM 1207 C C . SER A 1 150 ? -4.832 -14.977 -3.721 1 96.12 150 SER A C 1
ATOM 1209 O O . SER A 1 150 ? -4.703 -16.094 -4.219 1 96.12 150 SER A O 1
ATOM 1211 N N . VAL A 1 151 ? -3.914 -14.039 -3.814 1 98.19 151 VAL A N 1
ATOM 1212 C CA . VAL A 1 151 ? -2.646 -14.297 -4.492 1 98.19 151 VAL A CA 1
ATOM 1213 C C . VAL A 1 151 ? -1.874 -15.383 -3.746 1 98.19 151 VAL A C 1
ATOM 1215 O O . VAL A 1 151 ? -1.274 -16.266 -4.367 1 98.19 151 VAL A O 1
ATOM 1218 N N . TYR A 1 152 ? -1.876 -15.336 -2.398 1 98.25 152 TYR A N 1
ATOM 1219 C CA . TYR A 1 152 ? -1.203 -16.359 -1.598 1 98.25 152 TYR A CA 1
ATOM 1220 C C . TYR A 1 152 ? -1.742 -17.75 -1.915 1 98.25 152 TYR A C 1
ATOM 1222 O O . TYR A 1 152 ? -0.971 -18.672 -2.133 1 98.25 152 TYR A O 1
ATOM 1230 N N . ILE A 1 153 ? -3.029 -17.859 -1.92 1 96.38 153 ILE A N 1
ATOM 1231 C CA . ILE A 1 153 ? -3.668 -19.141 -2.205 1 96.38 153 ILE A CA 1
ATOM 1232 C C . ILE A 1 153 ? -3.195 -19.656 -3.561 1 96.38 153 ILE A C 1
ATOM 1234 O O . ILE A 1 153 ? -2.82 -20.828 -3.686 1 96.38 153 ILE A O 1
ATOM 1238 N N . SER A 1 154 ? -3.197 -18.812 -4.535 1 97.12 154 SER A N 1
ATOM 1239 C CA . SER A 1 154 ? -2.758 -19.219 -5.867 1 97.12 154 SER A CA 1
ATOM 1240 C C . SER A 1 154 ? -1.306 -19.688 -5.852 1 97.12 154 SER A C 1
ATOM 1242 O O . SER A 1 154 ? -0.968 -20.703 -6.457 1 97.12 154 SER A O 1
ATOM 1244 N N . LEU A 1 155 ? -0.457 -18.969 -5.184 1 97.81 155 LEU A N 1
ATOM 1245 C CA . LEU A 1 155 ? 0.955 -19.328 -5.105 1 97.81 155 LEU A CA 1
ATOM 1246 C C . LEU A 1 155 ? 1.138 -20.672 -4.418 1 97.81 155 LEU A C 1
ATOM 1248 O O . LEU A 1 155 ? 2.006 -21.469 -4.805 1 97.81 155 LEU A O 1
ATOM 1252 N N . MET A 1 156 ? 0.371 -20.922 -3.377 1 96.94 156 MET A N 1
ATOM 1253 C CA . MET A 1 156 ? 0.464 -22.203 -2.688 1 96.94 156 MET A CA 1
ATOM 1254 C C . MET A 1 156 ? -0.046 -23.344 -3.572 1 96.94 156 MET A C 1
ATOM 1256 O O . MET A 1 156 ? 0.494 -24.438 -3.545 1 96.94 156 MET A O 1
ATOM 1260 N N . GLU A 1 157 ? -1.101 -23.062 -4.32 1 96.69 157 GLU A N 1
ATOM 1261 C CA . GLU A 1 157 ? -1.571 -24.062 -5.281 1 96.69 157 GLU A CA 1
ATOM 1262 C C . GLU A 1 157 ? -0.485 -24.406 -6.297 1 96.69 157 GLU A C 1
ATOM 1264 O O . GLU A 1 157 ? -0.293 -25.578 -6.637 1 96.69 157 GLU A O 1
ATOM 1269 N N . TYR A 1 158 ? 0.172 -23.391 -6.805 1 96.38 158 TYR A N 1
ATOM 1270 C CA . TYR A 1 158 ? 1.319 -23.609 -7.676 1 96.38 158 TYR A CA 1
ATOM 1271 C C . TYR A 1 158 ? 2.348 -24.516 -7.012 1 96.38 158 TYR A C 1
ATOM 1273 O O . TYR A 1 158 ? 2.801 -25.5 -7.613 1 96.38 158 TYR A O 1
ATOM 1281 N N . ARG A 1 159 ? 2.721 -24.203 -5.801 1 95.31 159 ARG A N 1
ATOM 1282 C CA . ARG A 1 159 ? 3.736 -24.953 -5.059 1 95.31 159 ARG A CA 1
ATOM 1283 C C . ARG A 1 159 ? 3.324 -26.406 -4.875 1 95.31 159 ARG A C 1
ATOM 1285 O O . ARG A 1 159 ? 4.168 -27.297 -4.91 1 95.31 159 ARG A O 1
ATOM 1292 N N . LYS A 1 160 ? 2.086 -26.656 -4.75 1 94.69 160 LYS A N 1
ATOM 1293 C CA . LYS A 1 160 ? 1.573 -28 -4.477 1 94.69 160 LYS A CA 1
ATOM 1294 C C . LYS A 1 160 ? 1.16 -28.703 -5.766 1 94.69 160 LYS A C 1
ATOM 1296 O O . LYS A 1 160 ? 0.627 -29.812 -5.73 1 94.69 160 LYS A O 1
ATOM 1301 N N . ASP A 1 161 ? 1.297 -28 -6.863 1 95 161 ASP A N 1
ATOM 1302 C CA . ASP A 1 161 ? 0.958 -28.547 -8.172 1 95 161 ASP A CA 1
ATOM 1303 C C . ASP A 1 161 ? -0.526 -28.891 -8.258 1 95 161 ASP A C 1
ATOM 1305 O O . ASP A 1 161 ? -0.888 -29.984 -8.688 1 95 161 ASP A O 1
ATOM 1309 N N . ILE A 1 162 ? -1.346 -28.062 -7.691 1 94.44 162 ILE A N 1
ATOM 1310 C CA . ILE A 1 162 ? -2.799 -28.141 -7.773 1 94.44 162 ILE A CA 1
ATOM 1311 C C . ILE A 1 162 ? -3.32 -27.062 -8.734 1 94.44 162 ILE A C 1
ATOM 1313 O O . ILE A 1 162 ? -2.803 -25.953 -8.766 1 94.44 162 ILE A O 1
ATOM 1317 N N . PRO A 1 163 ? -4.348 -27.422 -9.492 1 94.38 163 PRO A N 1
ATOM 1318 C CA . PRO A 1 163 ? -4.906 -26.422 -10.391 1 94.38 163 PRO A CA 1
ATOM 1319 C C . PRO A 1 163 ? -5.395 -25.172 -9.648 1 94.38 163 PRO A C 1
ATOM 1321 O O . PRO A 1 163 ? -5.938 -25.281 -8.547 1 94.38 163 PRO A O 1
ATOM 1324 N N . GLN A 1 164 ? -5.195 -24.078 -10.273 1 94.12 164 GLN A N 1
ATOM 1325 C CA . GLN A 1 164 ? -5.621 -22.812 -9.672 1 94.12 164 GLN A CA 1
ATOM 1326 C C . GLN A 1 164 ? -7.137 -22.766 -9.5 1 94.12 164 GLN A C 1
ATOM 1328 O O . GLN A 1 164 ? -7.883 -23 -10.453 1 94.12 164 GLN A O 1
ATOM 1333 N N . THR A 1 165 ? -7.59 -22.438 -8.344 1 92.62 165 THR A N 1
ATOM 1334 C CA . THR A 1 165 ? -9.016 -22.453 -8.039 1 92.62 165 THR A CA 1
ATOM 1335 C C . THR A 1 165 ? -9.664 -21.109 -8.414 1 92.62 165 THR A C 1
ATOM 1337 O O . THR A 1 165 ? -10.805 -21.078 -8.883 1 92.62 165 THR A O 1
ATOM 1340 N N . ARG A 1 166 ? -8.938 -20.062 -8.219 1 91.44 166 ARG A N 1
ATOM 1341 C CA . ARG A 1 166 ? -9.43 -18.75 -8.609 1 91.44 166 ARG A CA 1
ATOM 1342 C C . ARG A 1 166 ? -9.055 -18.422 -10.055 1 91.44 166 ARG A C 1
ATOM 1344 O O . ARG A 1 166 ? -8 -18.844 -10.539 1 91.44 166 ARG A O 1
ATOM 1351 N N . SER A 1 167 ? -9.938 -17.672 -10.664 1 91.62 167 SER A N 1
ATOM 1352 C CA . SER A 1 167 ? -9.68 -17.375 -12.07 1 91.62 167 SER A CA 1
ATOM 1353 C C . SER A 1 167 ? -8.398 -16.547 -12.227 1 91.62 167 SER A C 1
ATOM 1355 O O . SER A 1 167 ? -8.062 -15.734 -11.367 1 91.62 167 SER A O 1
ATOM 1357 N N . HIS A 1 168 ? -7.75 -16.781 -13.359 1 92.56 168 HIS A N 1
ATOM 1358 C CA . HIS A 1 168 ? -6.543 -16.031 -13.695 1 92.56 168 HIS A CA 1
ATOM 1359 C C . HIS A 1 168 ? -6.809 -14.531 -13.695 1 92.56 168 HIS A C 1
ATOM 1361 O O . HIS A 1 168 ? -6 -13.75 -13.18 1 92.56 168 HIS A O 1
ATOM 1367 N N . HIS A 1 169 ? -7.895 -14.133 -14.273 1 91.75 169 HIS A N 1
ATOM 1368 C CA . HIS A 1 169 ? -8.266 -12.719 -14.32 1 91.75 169 HIS A CA 1
ATOM 1369 C C . HIS A 1 169 ? -8.383 -12.133 -12.914 1 91.75 169 HIS A C 1
ATOM 1371 O O . HIS A 1 169 ? -7.914 -11.023 -12.664 1 91.75 169 HIS A O 1
ATOM 1377 N N . HIS A 1 170 ? -9 -12.875 -12.031 1 92.31 170 HIS A N 1
ATOM 1378 C CA . HIS A 1 170 ? -9.156 -12.414 -10.656 1 92.31 170 HIS A CA 1
ATOM 1379 C C . HIS A 1 170 ? -7.805 -12.227 -9.977 1 92.31 170 HIS A C 1
ATOM 1381 O O . HIS A 1 170 ? -7.57 -11.203 -9.32 1 92.31 170 HIS A O 1
ATOM 1387 N N . ILE A 1 171 ? -6.945 -13.188 -10.148 1 96.12 171 ILE A N 1
ATOM 1388 C CA . ILE A 1 171 ? -5.645 -13.148 -9.484 1 96.12 171 ILE A CA 1
ATOM 1389 C C . ILE A 1 171 ? -4.828 -11.969 -10.016 1 96.12 171 ILE A C 1
ATOM 1391 O O . ILE A 1 171 ? -4.199 -11.242 -9.242 1 96.12 171 ILE A O 1
ATOM 1395 N N . ILE A 1 172 ? -4.863 -11.727 -11.32 1 96 172 ILE A N 1
ATOM 1396 C CA . ILE A 1 172 ? -4.117 -10.617 -11.914 1 96 172 ILE A CA 1
ATOM 1397 C C . ILE A 1 172 ? -4.723 -9.289 -11.469 1 96 172 ILE A C 1
ATOM 1399 O O . ILE A 1 172 ? -3.996 -8.328 -11.211 1 96 172 ILE A O 1
ATOM 1403 N N . HIS A 1 173 ? -6.012 -9.242 -11.422 1 95.19 173 HIS A N 1
ATOM 1404 C CA . HIS A 1 173 ? -6.688 -8.07 -10.891 1 95.19 173 HIS A CA 1
ATOM 1405 C C . HIS A 1 173 ? -6.234 -7.762 -9.469 1 95.19 173 HIS A C 1
ATOM 1407 O O . HIS A 1 173 ? -5.957 -6.609 -9.133 1 95.19 173 HIS A O 1
ATOM 1413 N N . CYS A 1 174 ? -6.203 -8.797 -8.633 1 96.88 174 CYS A N 1
ATOM 1414 C CA . CYS A 1 174 ? -5.766 -8.648 -7.246 1 96.88 174 CYS A CA 1
ATOM 1415 C C . CYS A 1 174 ? -4.336 -8.125 -7.18 1 96.88 174 CYS A C 1
ATOM 1417 O O . CYS A 1 174 ? -4.047 -7.199 -6.422 1 96.88 174 CYS A O 1
ATOM 1419 N N . LEU A 1 175 ? -3.484 -8.742 -7.965 1 98.25 175 LEU A N 1
ATOM 1420 C CA . LEU A 1 175 ? -2.092 -8.305 -7.926 1 98.25 175 LEU A CA 1
ATOM 1421 C C . LEU A 1 175 ? -1.953 -6.871 -8.414 1 98.25 175 LEU A C 1
ATOM 1423 O O . LEU A 1 175 ? -1.17 -6.094 -7.859 1 98.25 175 LEU A O 1
ATOM 1427 N N . ASP A 1 176 ? -2.695 -6.508 -9.453 1 97.75 176 ASP A N 1
ATOM 1428 C CA . ASP A 1 176 ? -2.662 -5.137 -9.945 1 97.75 176 ASP A CA 1
ATOM 1429 C C . ASP A 1 176 ? -3.17 -4.16 -8.883 1 97.75 176 ASP A C 1
ATOM 1431 O O . ASP A 1 176 ? -2.688 -3.029 -8.789 1 97.75 176 ASP A O 1
ATOM 1435 N N . ALA A 1 177 ? -4.191 -4.516 -8.133 1 97.56 177 ALA A N 1
ATOM 1436 C CA . ALA A 1 177 ? -4.68 -3.66 -7.059 1 97.56 177 ALA A CA 1
ATOM 1437 C C . ALA A 1 177 ? -3.574 -3.361 -6.051 1 97.56 177 ALA A C 1
ATOM 1439 O O . ALA A 1 177 ? -3.436 -2.225 -5.594 1 97.56 177 ALA A O 1
ATOM 1440 N N . LEU A 1 178 ? -2.783 -4.387 -5.676 1 98.56 178 LEU A N 1
ATOM 1441 C CA . LEU A 1 178 ? -1.662 -4.195 -4.762 1 98.56 178 LEU A CA 1
ATOM 1442 C C . LEU A 1 178 ? -0.602 -3.293 -5.383 1 98.56 178 LEU A C 1
ATOM 1444 O O . LEU A 1 178 ? -0.06 -2.41 -4.715 1 98.56 178 LEU A O 1
ATOM 1448 N N . ARG A 1 179 ? -0.284 -3.502 -6.699 1 98.31 179 ARG A N 1
ATOM 1449 C CA . ARG A 1 179 ? 0.667 -2.658 -7.414 1 98.31 179 ARG A CA 1
ATOM 1450 C C . ARG A 1 179 ? 0.218 -1.201 -7.41 1 98.31 179 ARG A C 1
ATOM 1452 O O . ARG A 1 179 ? 1.012 -0.302 -7.125 1 98.31 179 ARG A O 1
ATOM 1459 N N . ARG A 1 180 ? -1.049 -0.988 -7.734 1 97.38 180 ARG A N 1
ATOM 1460 C CA . ARG A 1 180 ? -1.594 0.365 -7.781 1 97.38 180 ARG A CA 1
ATOM 1461 C C . ARG A 1 180 ? -1.521 1.031 -6.41 1 97.38 180 ARG A C 1
ATOM 1463 O O . ARG A 1 180 ? -1.299 2.24 -6.312 1 97.38 180 ARG A O 1
ATOM 1470 N N . ASP A 1 181 ? -1.737 0.256 -5.375 1 98 181 ASP A N 1
ATOM 1471 C CA . ASP A 1 181 ? -1.646 0.797 -4.023 1 98 181 ASP A CA 1
ATOM 1472 C C . ASP A 1 181 ? -0.227 1.266 -3.713 1 98 181 ASP A C 1
ATOM 1474 O O . ASP A 1 181 ? -0.036 2.303 -3.072 1 98 181 ASP A O 1
ATOM 1478 N N . VAL A 1 182 ? 0.753 0.464 -4.109 1 98.38 182 VAL A N 1
ATOM 1479 C CA . VAL A 1 182 ? 2.152 0.834 -3.926 1 98.38 182 VAL A CA 1
ATOM 1480 C C . VAL A 1 182 ? 2.43 2.168 -4.617 1 98.38 182 VAL A C 1
ATOM 1482 O O . VAL A 1 182 ? 3.023 3.07 -4.02 1 98.38 182 VAL A O 1
ATOM 1485 N N . ILE A 1 183 ? 1.968 2.32 -5.867 1 97.81 183 ILE A N 1
ATOM 1486 C CA . ILE A 1 183 ? 2.191 3.525 -6.656 1 97.81 183 ILE A CA 1
ATOM 1487 C C . ILE A 1 183 ? 1.465 4.707 -6.016 1 97.81 183 ILE A C 1
ATOM 1489 O O . ILE A 1 183 ? 2.021 5.801 -5.906 1 97.81 183 ILE A O 1
ATOM 1493 N N . CYS A 1 184 ? 0.232 4.512 -5.555 1 97.5 184 CYS A N 1
ATOM 1494 C CA . CYS A 1 184 ? -0.587 5.566 -4.973 1 97.5 184 CYS A CA 1
ATOM 1495 C C . CYS A 1 184 ? 0.043 6.105 -3.695 1 97.5 184 CYS A C 1
ATOM 1497 O O . CYS A 1 184 ? -0.011 7.309 -3.432 1 97.5 184 CYS A O 1
ATOM 1499 N N . ASN A 1 185 ? 0.561 5.27 -2.877 1 96.94 185 ASN A N 1
ATOM 1500 C CA . ASN A 1 185 ? 1.113 5.688 -1.592 1 96.94 185 ASN A CA 1
ATOM 1501 C C . ASN A 1 185 ? 2.516 6.27 -1.747 1 96.94 185 ASN A C 1
ATOM 1503 O O . ASN A 1 185 ? 2.914 7.148 -0.983 1 96.94 185 ASN A O 1
ATOM 1507 N N . ALA A 1 186 ? 3.279 5.723 -2.738 1 97.62 186 ALA A N 1
ATOM 1508 C CA . ALA A 1 186 ? 4.629 6.203 -3.033 1 97.62 186 ALA A CA 1
ATOM 1509 C C . ALA A 1 186 ? 5.445 6.359 -1.756 1 97.62 186 ALA A C 1
ATOM 1511 O O . ALA A 1 186 ? 6.02 7.422 -1.503 1 97.62 186 ALA A O 1
ATOM 1512 N N . ASP A 1 187 ? 5.562 5.305 -0.955 1 97.19 187 ASP A N 1
ATOM 1513 C CA . ASP A 1 187 ? 6.305 5.316 0.3 1 97.19 187 ASP A CA 1
ATOM 1514 C C . ASP A 1 187 ? 7.777 5.645 0.062 1 97.19 187 ASP A C 1
ATOM 1516 O O . ASP A 1 187 ? 8.508 4.855 -0.545 1 97.19 187 ASP A O 1
ATOM 1520 N N . ASP A 1 188 ? 8.234 6.77 0.604 1 97.62 188 ASP A N 1
ATOM 1521 C CA . ASP A 1 188 ? 9.547 7.301 0.228 1 97.62 188 ASP A CA 1
ATOM 1522 C C . ASP A 1 188 ? 10.594 6.961 1.28 1 97.62 188 ASP A C 1
ATOM 1524 O O . ASP A 1 188 ? 11.703 7.508 1.262 1 97.62 188 ASP A O 1
ATOM 1528 N N . ILE A 1 189 ? 10.312 6.051 2.201 1 97.38 189 ILE A N 1
ATOM 1529 C CA . ILE A 1 189 ? 11.266 5.672 3.234 1 97.38 189 ILE A CA 1
ATOM 1530 C C . ILE A 1 189 ? 12.469 4.977 2.592 1 97.38 189 ILE A C 1
ATOM 1532 O O . ILE A 1 189 ? 12.305 4.023 1.828 1 97.38 189 ILE A O 1
ATOM 1536 N N . PRO A 1 190 ? 13.656 5.434 2.879 1 98.31 190 PRO A N 1
ATOM 1537 C CA . PRO A 1 190 ? 14.844 4.703 2.441 1 98.31 190 PRO A CA 1
ATOM 1538 C C . PRO A 1 190 ? 15.164 3.502 3.33 1 98.31 190 PRO A C 1
ATOM 1540 O O . PRO A 1 190 ? 15.523 3.672 4.5 1 98.31 190 PRO A O 1
ATOM 1543 N N . ARG A 1 191 ? 15.094 2.367 2.793 1 98 191 ARG A N 1
ATOM 1544 C CA . ARG A 1 191 ? 15.516 1.151 3.482 1 98 191 ARG A CA 1
ATOM 1545 C C . ARG A 1 191 ? 17.031 1.039 3.508 1 98 191 ARG A C 1
ATOM 1547 O O . ARG A 1 191 ? 17.688 1.048 2.459 1 98 191 ARG A O 1
ATOM 1554 N N . PHE A 1 192 ? 17.547 0.897 4.652 1 96.75 192 PHE A N 1
ATOM 1555 C CA . PHE A 1 192 ? 19 0.718 4.691 1 96.75 192 PHE A CA 1
ATOM 1556 C C . PHE A 1 192 ? 19.375 -0.666 4.188 1 96.75 192 PHE A C 1
ATOM 1558 O O . PHE A 1 192 ? 18.562 -1.582 4.172 1 96.75 192 PHE A O 1
ATOM 1565 N N . THR A 1 193 ? 20.578 -0.837 3.682 1 94.44 193 THR A N 1
ATOM 1566 C CA . THR A 1 193 ? 21.109 -2.105 3.193 1 94.44 193 THR A CA 1
ATOM 1567 C C . THR A 1 193 ? 22.156 -2.656 4.156 1 94.44 193 THR A C 1
ATOM 1569 O O . THR A 1 193 ? 23 -1.911 4.652 1 94.44 193 THR A O 1
ATOM 1572 N N . THR A 1 194 ? 22.078 -3.912 4.406 1 88.12 194 THR A N 1
ATOM 1573 C CA . THR A 1 194 ? 23.031 -4.539 5.32 1 88.12 194 THR A CA 1
ATOM 1574 C C . THR A 1 194 ? 24.328 -4.887 4.598 1 88.12 194 THR A C 1
ATOM 1576 O O . THR A 1 194 ? 24.344 -5.059 3.379 1 88.12 194 THR A O 1
ATOM 1579 N N . PRO A 1 195 ? 25.422 -4.996 5.336 1 80.31 195 PRO A N 1
ATOM 1580 C CA . PRO A 1 195 ? 26.734 -5.289 4.738 1 80.31 195 PRO A CA 1
ATOM 1581 C C . PRO A 1 195 ? 26.922 -6.773 4.438 1 80.31 195 PRO A C 1
ATOM 1583 O O . PRO A 1 195 ? 27.969 -7.172 3.92 1 80.31 195 PRO A O 1
ATOM 1586 N N . ASP A 1 196 ? 25.984 -7.562 4.531 1 77.31 196 ASP A N 1
ATOM 1587 C CA . ASP A 1 196 ? 26.078 -9 4.309 1 77.31 196 ASP A CA 1
ATOM 1588 C C . ASP A 1 196 ? 26.344 -9.32 2.838 1 77.31 196 ASP A C 1
ATOM 1590 O O . ASP A 1 196 ? 26.109 -8.477 1.968 1 77.31 196 ASP A O 1
ATOM 1594 N N . PRO A 1 197 ? 26.922 -10.523 2.598 1 69.19 197 PRO A N 1
ATOM 1595 C CA . PRO A 1 197 ? 27.156 -10.914 1.209 1 69.19 197 PRO A CA 1
ATOM 1596 C C . PRO A 1 197 ? 25.891 -10.883 0.354 1 69.19 197 PRO A C 1
ATOM 1598 O O . PRO A 1 197 ? 25.953 -10.547 -0.832 1 69.19 197 PRO A O 1
ATOM 1601 N N . VAL A 1 198 ? 24.781 -11.305 0.983 1 67.69 198 VAL A N 1
ATOM 1602 C CA . VAL A 1 198 ? 23.469 -11.117 0.366 1 67.69 198 VAL A CA 1
ATOM 1603 C C . VAL A 1 198 ? 22.703 -10.016 1.099 1 67.69 198 VAL A C 1
ATOM 1605 O O . VAL A 1 198 ? 22.109 -10.258 2.152 1 67.69 198 VAL A O 1
ATOM 1608 N N . PRO A 1 199 ? 22.797 -8.883 0.511 1 74.62 199 PRO A N 1
ATOM 1609 C CA . PRO A 1 199 ? 22.25 -7.746 1.254 1 74.62 199 PRO A CA 1
ATOM 1610 C C . PRO A 1 199 ? 20.734 -7.832 1.417 1 74.62 199 PRO A C 1
ATOM 1612 O O . PRO A 1 199 ? 20.031 -8.289 0.51 1 74.62 199 PRO A O 1
ATOM 1615 N N . GLU A 1 200 ? 20.328 -7.574 2.67 1 84 200 GLU A N 1
ATOM 1616 C CA . GLU A 1 200 ? 18.906 -7.355 2.975 1 84 200 GLU A CA 1
ATOM 1617 C C . GLU A 1 200 ? 18.609 -5.871 3.127 1 84 200 GLU A C 1
ATOM 1619 O O . GLU A 1 200 ? 19.484 -5.078 3.451 1 84 200 GLU A O 1
ATOM 1624 N N . THR A 1 201 ? 17.453 -5.551 2.771 1 93.62 201 THR A N 1
ATOM 1625 C CA . THR A 1 201 ? 17.094 -4.145 2.916 1 93.62 201 THR A CA 1
ATOM 1626 C C . THR A 1 201 ? 16 -3.979 3.977 1 93.62 201 THR A C 1
ATOM 1628 O O . THR A 1 201 ? 15.102 -4.812 4.09 1 93.62 201 THR A O 1
ATOM 1631 N N . GLY A 1 202 ? 16.172 -2.93 4.82 1 95.19 202 GLY A N 1
ATOM 1632 C CA . GLY A 1 202 ? 15.148 -2.521 5.762 1 95.19 202 GLY A CA 1
ATOM 1633 C C . GLY A 1 202 ? 15.039 -3.441 6.965 1 95.19 202 GLY A C 1
ATOM 1634 O O . GLY A 1 202 ? 14.094 -3.34 7.75 1 95.19 202 GLY A O 1
ATOM 1635 N N . HIS A 1 203 ? 15.969 -4.395 7.125 1 92.25 203 HIS A N 1
ATOM 1636 C CA . HIS A 1 203 ? 15.891 -5.363 8.211 1 92.25 203 HIS A CA 1
ATOM 1637 C C . HIS A 1 203 ? 15.883 -4.664 9.57 1 92.25 203 HIS A C 1
ATOM 1639 O O . HIS A 1 203 ? 16.812 -3.926 9.898 1 92.25 203 HIS A O 1
ATOM 1645 N N . GLY A 1 204 ? 14.805 -4.898 10.352 1 90.88 204 GLY A N 1
ATOM 1646 C CA . GLY A 1 204 ? 14.688 -4.348 11.688 1 90.88 204 GLY A CA 1
ATOM 1647 C C . GLY A 1 204 ? 14.398 -2.857 11.703 1 90.88 204 GLY A C 1
ATOM 1648 O O . GLY A 1 204 ? 14.312 -2.244 12.766 1 90.88 204 GLY A O 1
ATOM 1649 N N . GLN A 1 205 ? 14.281 -2.262 10.586 1 95.06 205 GLN A N 1
ATOM 1650 C CA . GLN A 1 205 ? 14.031 -0.828 10.477 1 95.06 205 GLN A CA 1
ATOM 1651 C C . GLN A 1 205 ? 12.586 -0.491 10.828 1 95.06 205 GLN A C 1
ATOM 1653 O O . GLN A 1 205 ? 11.664 -1.215 10.453 1 95.06 205 GLN A O 1
ATOM 1658 N N . LEU A 1 206 ? 12.375 0.604 11.555 1 92.25 206 LEU A N 1
ATOM 1659 C CA . LEU A 1 206 ? 11.055 0.984 12.039 1 92.25 206 LEU A CA 1
ATOM 1660 C C . LEU A 1 206 ? 10.398 1.979 11.086 1 92.25 206 LEU A C 1
ATOM 1662 O O . LE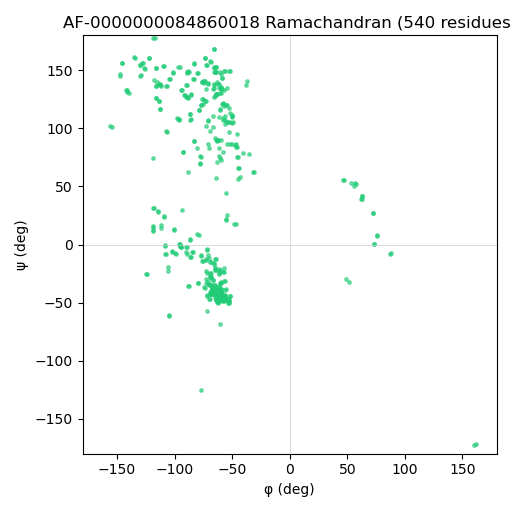U A 1 206 ? 11.086 2.715 10.375 1 92.25 206 LEU A O 1
ATOM 1666 N N . ARG A 1 207 ? 9.133 1.972 11.07 1 91.88 207 ARG A N 1
ATOM 1667 C CA . ARG A 1 207 ? 8.344 2.947 10.328 1 91.88 207 ARG A CA 1
ATOM 1668 C C . ARG A 1 207 ? 7.047 3.273 11.07 1 91.88 207 ARG A C 1
ATOM 1670 O O . ARG A 1 207 ? 6.605 2.504 11.922 1 91.88 207 ARG A O 1
ATOM 1677 N N . GLN A 1 208 ? 6.488 4.418 10.805 1 90.56 208 GLN A N 1
ATOM 1678 C CA . GLN A 1 208 ? 5.203 4.816 11.359 1 90.56 208 GLN A CA 1
ATOM 1679 C C . GLN A 1 208 ? 4.051 4.383 10.461 1 90.56 208 GLN A C 1
ATOM 1681 O O . GLN A 1 208 ? 4.078 4.629 9.25 1 90.56 208 GLN A O 1
ATOM 1686 N N . CYS A 1 209 ? 3.131 3.699 11.062 1 94.69 209 CYS A N 1
ATOM 1687 C CA . CYS A 1 209 ? 1.961 3.203 10.352 1 94.69 209 CYS A CA 1
ATOM 1688 C C . CYS A 1 209 ? 0.673 3.713 10.984 1 94.69 209 CYS A C 1
ATOM 1690 O O . CYS A 1 209 ? 0.699 4.273 12.086 1 94.69 209 CYS A O 1
ATOM 1692 N N . ARG A 1 210 ? -0.335 3.639 10.18 1 94.75 210 ARG A N 1
ATOM 1693 C CA . ARG A 1 210 ? -1.656 3.852 10.766 1 94.75 210 ARG A CA 1
ATOM 1694 C C . ARG A 1 210 ? -2.086 2.652 11.602 1 94.75 210 ARG A C 1
ATOM 1696 O O . ARG A 1 210 ? -1.547 1.554 11.445 1 94.75 210 ARG A O 1
ATOM 1703 N N . ASN A 1 211 ? -3.055 2.943 12.477 1 95.38 211 ASN A N 1
ATOM 1704 C CA . ASN A 1 211 ? -3.49 1.898 13.398 1 95.38 211 ASN A CA 1
ATOM 1705 C C . ASN A 1 211 ? -4.566 1.015 12.773 1 95.38 211 ASN A C 1
ATOM 1707 O O . ASN A 1 211 ? -5.719 1.43 12.648 1 95.38 211 ASN A O 1
ATOM 1711 N N . TRP A 1 212 ? -4.246 -0.194 12.422 1 96.88 212 TRP A N 1
ATOM 1712 C CA . TRP A 1 212 ? -5.145 -1.148 11.781 1 96.88 212 TRP A CA 1
ATOM 1713 C C . TRP A 1 212 ? -6.328 -1.479 12.688 1 96.88 212 TRP A C 1
ATOM 1715 O O . TRP A 1 212 ? -7.461 -1.605 12.219 1 96.88 212 TRP A O 1
ATOM 1725 N N . ASP A 1 213 ? -6.098 -1.633 13.961 1 96.31 213 ASP A N 1
ATOM 1726 C CA . ASP A 1 213 ? -7.172 -1.972 14.891 1 96.31 213 ASP A CA 1
ATOM 1727 C C . ASP A 1 213 ? -8.227 -0.87 14.93 1 96.31 213 ASP A C 1
ATOM 1729 O O . ASP A 1 213 ? -9.422 -1.151 15.062 1 96.31 213 ASP A O 1
ATOM 1733 N N . LYS A 1 214 ? -7.762 0.334 14.875 1 96.75 214 LYS A N 1
ATOM 1734 C CA . LYS A 1 214 ? -8.711 1.442 14.836 1 96.75 214 LYS A CA 1
ATOM 1735 C C . LYS A 1 214 ? -9.562 1.391 13.57 1 96.75 214 LYS A C 1
ATOM 1737 O O . LYS A 1 214 ? -10.758 1.69 13.609 1 96.75 214 LYS A O 1
ATOM 1742 N N . LEU A 1 215 ? -8.977 1.078 12.414 1 98.06 215 LEU A N 1
ATOM 1743 C CA . LEU A 1 215 ? -9.758 0.901 11.195 1 98.06 215 LEU A CA 1
ATOM 1744 C C . LEU A 1 215 ? -10.781 -0.216 11.367 1 98.06 215 LEU A C 1
ATOM 1746 O O . LEU A 1 215 ? -11.938 -0.068 10.969 1 98.06 215 LEU A O 1
ATOM 1750 N N . ASN A 1 216 ? -10.359 -1.314 11.938 1 96.88 216 ASN A N 1
ATOM 1751 C CA . ASN A 1 216 ? -11.266 -2.434 12.172 1 96.88 216 ASN A CA 1
ATOM 1752 C C . ASN A 1 216 ? -12.422 -2.041 13.086 1 96.88 216 ASN A C 1
ATOM 1754 O O . ASN A 1 216 ? -13.555 -2.463 12.875 1 96.88 216 ASN A O 1
ATOM 1758 N N . ASP A 1 217 ? -12.078 -1.302 14.133 1 96.38 217 ASP A N 1
ATOM 1759 C CA . ASP A 1 217 ? -13.125 -0.835 15.039 1 96.38 217 ASP A CA 1
ATOM 1760 C C . ASP A 1 217 ? -14.141 0.034 14.297 1 96.38 217 ASP A C 1
ATOM 1762 O O . ASP A 1 217 ? -15.352 -0.109 14.5 1 96.38 217 ASP A O 1
ATOM 1766 N N . TRP A 1 218 ? -13.641 0.954 13.531 1 97.69 218 TRP A N 1
ATOM 1767 C CA . TRP A 1 218 ? -14.523 1.793 12.734 1 97.69 218 TRP A CA 1
ATOM 1768 C C . TRP A 1 218 ? -15.398 0.943 11.82 1 97.69 218 TRP A C 1
ATOM 1770 O O . TRP A 1 218 ? -16.594 1.202 11.672 1 97.69 218 TRP A O 1
ATOM 1780 N N . ALA A 1 219 ? -14.805 -0.057 11.156 1 97.56 219 ALA A N 1
ATOM 1781 C CA . ALA A 1 219 ? -15.539 -0.965 10.281 1 97.56 219 ALA A CA 1
ATOM 1782 C C . ALA A 1 219 ? -16.641 -1.697 11.055 1 97.56 219 ALA A C 1
ATOM 1784 O O . ALA A 1 219 ? -17.766 -1.818 10.578 1 97.56 219 ALA A O 1
ATOM 1785 N N . LYS A 1 220 ? -16.312 -2.207 12.188 1 95.31 220 LYS A N 1
ATOM 1786 C CA . LYS A 1 220 ? -17.281 -2.939 13.008 1 95.31 220 LYS A CA 1
ATOM 1787 C C . LYS A 1 220 ? -18.453 -2.055 13.391 1 95.31 220 LYS A C 1
ATOM 1789 O O . LYS A 1 220 ? -19.594 -2.523 13.453 1 95.31 220 LYS A O 1
ATOM 1794 N N . GLU A 1 221 ? -18.219 -0.797 13.727 1 96.5 221 GLU A N 1
ATOM 1795 C CA . GLU A 1 221 ? -19.266 0.156 14.07 1 96.5 221 GLU A CA 1
ATOM 1796 C C . GLU A 1 221 ? -20.234 0.348 12.898 1 96.5 221 GLU A C 1
ATOM 1798 O O . GLU A 1 221 ? -21.391 0.731 13.102 1 96.5 221 GLU A O 1
ATOM 1803 N N . HIS A 1 222 ? -19.781 0.059 11.711 1 98 222 HIS A N 1
ATOM 1804 C CA . HIS A 1 222 ? -20.578 0.239 10.508 1 98 222 HIS A CA 1
ATOM 1805 C C . HIS A 1 222 ? -20.812 -1.09 9.797 1 98 222 HIS A C 1
ATOM 1807 O O . HIS A 1 222 ? -20.906 -1.129 8.562 1 98 222 HIS A O 1
ATOM 1813 N N . ASN A 1 223 ? -20.875 -2.146 10.555 1 97 223 ASN A N 1
ATOM 1814 C CA . ASN A 1 223 ? -20.922 -3.492 9.992 1 97 223 ASN A CA 1
ATOM 1815 C C . ASN A 1 223 ? -22.094 -3.658 9.031 1 97 223 ASN A C 1
ATOM 1817 O O . ASN A 1 223 ? -23.172 -3.094 9.25 1 97 223 ASN A O 1
ATOM 1821 N N . ALA A 1 224 ? -21.938 -4.496 8.031 1 97.38 224 ALA A N 1
ATOM 1822 C CA . ALA A 1 224 ? -22.969 -4.82 7.051 1 97.38 224 ALA A CA 1
ATOM 1823 C C . ALA A 1 224 ? -23.438 -6.258 7.211 1 97.38 224 ALA A C 1
ATOM 1825 O O . ALA A 1 224 ? -24 -6.84 6.281 1 97.38 224 ALA A O 1
ATOM 1826 N N . CYS A 1 225 ? -23.094 -6.91 8.359 1 96.62 225 CYS A N 1
ATOM 1827 C CA . CYS A 1 225 ? -23.5 -8.289 8.617 1 96.62 225 CYS A CA 1
ATOM 1828 C C . CYS A 1 225 ? -23.047 -9.211 7.492 1 96.62 225 CYS A C 1
ATOM 1830 O O . CYS A 1 225 ? -23.828 -10 6.977 1 96.62 225 CYS A O 1
ATOM 1832 N N . TYR A 1 226 ? -21.781 -9.125 7.141 1 94.75 226 TYR A N 1
ATOM 1833 C CA . TYR A 1 226 ? -21.312 -9.758 5.922 1 94.75 226 TYR A CA 1
ATOM 1834 C C . TYR A 1 226 ? -20.312 -10.867 6.242 1 94.75 226 TYR A C 1
ATOM 1836 O O . TYR A 1 226 ? -19.469 -10.711 7.129 1 94.75 226 TYR A O 1
ATOM 1844 N N . ARG A 1 227 ? -20.406 -11.93 5.539 1 91.56 227 ARG A N 1
ATOM 1845 C CA . ARG A 1 227 ? -19.375 -12.969 5.43 1 91.56 227 ARG A CA 1
ATOM 1846 C C . ARG A 1 227 ? -19.25 -13.469 3.994 1 91.56 227 ARG A C 1
ATOM 1848 O O . ARG A 1 227 ? -20.266 -13.711 3.326 1 91.56 227 ARG A O 1
ATOM 1855 N N . TYR A 1 228 ? -18 -13.469 3.625 1 86.88 228 TYR A N 1
ATOM 1856 C CA . TYR A 1 228 ? -17.75 -13.93 2.264 1 86.88 228 TYR A CA 1
ATOM 1857 C C . TYR A 1 228 ? -17.812 -15.453 2.188 1 86.88 228 TYR A C 1
ATOM 1859 O O . TYR A 1 228 ? -16.797 -16.094 1.87 1 86.88 228 TYR A O 1
ATOM 1867 N N . ILE A 1 229 ? -18.922 -16.016 2.322 1 82.94 229 ILE A N 1
ATOM 1868 C CA . ILE A 1 229 ? -19.094 -17.469 2.279 1 82.94 229 ILE A CA 1
ATOM 1869 C C . ILE A 1 229 ? -19.312 -17.922 0.837 1 82.94 229 ILE A C 1
ATOM 1871 O O . ILE A 1 229 ? -19.797 -17.141 0.003 1 82.94 229 ILE A O 1
ATOM 1875 N N . HIS A 1 230 ? -18.875 -19.141 0.495 1 74.56 230 HIS A N 1
ATOM 1876 C CA . HIS A 1 230 ? -19.031 -19.766 -0.816 1 74.56 230 HIS A CA 1
ATOM 1877 C C . HIS A 1 230 ? -18.422 -18.906 -1.913 1 74.56 230 HIS A C 1
ATOM 1879 O O . HIS A 1 230 ? -19.078 -18.594 -2.91 1 74.56 230 HIS A O 1
ATOM 1885 N N . GLU A 1 231 ? -17.219 -18.531 -1.758 1 68.81 231 GLU A N 1
ATOM 1886 C CA . GLU A 1 231 ? -16.484 -17.625 -2.648 1 68.81 231 GLU A CA 1
ATOM 1887 C C . GLU A 1 231 ? -16.469 -18.172 -4.078 1 68.81 231 GLU A C 1
ATOM 1889 O O . GLU A 1 231 ? -16.531 -17.391 -5.035 1 68.81 231 GLU A O 1
ATOM 1894 N N . GLN A 1 232 ? -16.469 -19.375 -4.246 1 65.38 232 GLN A N 1
ATOM 1895 C CA . GLN A 1 232 ? -16.281 -19.969 -5.566 1 65.38 232 GLN A CA 1
ATOM 1896 C C . GLN A 1 232 ? -17.625 -20.297 -6.227 1 65.38 232 GLN A C 1
ATOM 1898 O O . GLN A 1 232 ? -17.656 -20.703 -7.387 1 65.38 232 GLN A O 1
ATOM 1903 N N . SER A 1 233 ? -18.641 -19.969 -5.48 1 60.88 233 SER A N 1
ATOM 1904 C CA . SER A 1 233 ? -19.938 -20.344 -6.035 1 60.88 233 SER A CA 1
ATOM 1905 C C . SER A 1 233 ? -20.578 -19.172 -6.773 1 60.88 233 SER A C 1
ATOM 1907 O O . SER A 1 233 ? -20.781 -18.109 -6.199 1 60.88 233 SER A O 1
ATOM 1909 N N . GLY A 1 234 ? -20.625 -19.234 -8.055 1 62.84 234 GLY A N 1
ATOM 1910 C CA . GLY A 1 234 ? -21.219 -18.188 -8.883 1 62.84 234 GLY A CA 1
ATOM 1911 C C . GLY A 1 234 ? -22.719 -18.031 -8.672 1 62.84 234 GLY A C 1
ATOM 1912 O O . GLY A 1 234 ? -23.266 -16.969 -8.922 1 62.84 234 GLY A O 1
ATOM 1913 N N . ASN A 1 235 ? -23.312 -18.953 -8.172 1 69.5 235 ASN A N 1
ATOM 1914 C CA . ASN A 1 235 ? -24.766 -18.922 -8.102 1 69.5 235 ASN A CA 1
ATOM 1915 C C . ASN A 1 235 ? -25.25 -18.859 -6.652 1 69.5 235 ASN A C 1
ATOM 1917 O O . ASN A 1 235 ? -26.359 -19.312 -6.348 1 69.5 235 ASN A O 1
ATOM 1921 N N . PHE A 1 236 ? -24.531 -18.344 -5.824 1 78.81 236 PHE A N 1
ATOM 1922 C CA . PHE A 1 236 ? -24.922 -18.203 -4.43 1 78.81 236 PHE A CA 1
ATOM 1923 C C . PHE A 1 236 ? -25.688 -16.906 -4.199 1 78.81 236 PHE A C 1
ATOM 1925 O O . PHE A 1 236 ? -25.297 -15.859 -4.699 1 78.81 236 PHE A O 1
ATOM 1932 N N . PRO A 1 237 ? -26.891 -17.031 -3.598 1 81.88 237 PRO A N 1
ATOM 1933 C CA . PRO A 1 237 ? -27.641 -15.797 -3.34 1 81.88 237 PRO A CA 1
ATOM 1934 C C . PRO A 1 237 ? -26.844 -14.797 -2.496 1 81.88 237 PRO A C 1
ATOM 1936 O O . PRO A 1 237 ? -26.547 -15.078 -1.334 1 81.88 237 PRO A O 1
ATOM 1939 N N . GLU A 1 238 ? -26.594 -13.68 -2.996 1 84.19 238 GLU A N 1
ATOM 1940 C CA . GLU A 1 238 ? -25.734 -12.672 -2.377 1 84.19 238 GLU A CA 1
ATOM 1941 C C . GLU A 1 238 ? -26.281 -12.242 -1.019 1 84.19 238 GLU A C 1
ATOM 1943 O O . GLU A 1 238 ? -25.516 -11.945 -0.101 1 84.19 238 GLU A O 1
ATOM 1948 N N . ILE A 1 239 ? -27.625 -12.242 -0.922 1 89.31 239 ILE A N 1
ATOM 1949 C CA . ILE A 1 239 ? -28.234 -11.758 0.306 1 89.31 239 ILE A CA 1
ATOM 1950 C C . ILE A 1 239 ? -27.797 -12.617 1.484 1 89.31 239 ILE A C 1
ATOM 1952 O O . ILE A 1 239 ? -27.734 -12.141 2.621 1 89.31 239 ILE A O 1
ATOM 1956 N N . GLU A 1 240 ? -27.406 -13.891 1.261 1 90.19 240 GLU A N 1
ATOM 1957 C CA . GLU A 1 240 ? -27.016 -14.805 2.33 1 90.19 240 GLU A CA 1
ATOM 1958 C C . GLU A 1 240 ? -25.656 -14.43 2.906 1 90.19 240 GLU A C 1
ATOM 1960 O O . GLU A 1 240 ? -25.281 -14.898 3.982 1 90.19 240 GLU A O 1
ATOM 1965 N N . ARG A 1 241 ? -24.938 -13.57 2.25 1 91.25 241 ARG A N 1
ATOM 1966 C CA . ARG A 1 241 ? -23.656 -13.109 2.754 1 91.25 241 ARG A CA 1
ATOM 1967 C C . ARG A 1 241 ? -23.828 -11.93 3.699 1 91.25 241 ARG A C 1
ATOM 1969 O O . ARG A 1 241 ? -22.891 -11.562 4.422 1 91.25 241 ARG A O 1
ATOM 1976 N N . PHE A 1 242 ? -25.031 -11.406 3.729 1 94.62 242 PHE A N 1
ATOM 1977 C CA . PHE A 1 242 ? -25.25 -10.203 4.512 1 94.62 242 PHE A CA 1
ATOM 1978 C C . PHE A 1 242 ? -26.094 -10.508 5.746 1 94.62 242 PHE A C 1
ATOM 1980 O O . PHE A 1 242 ? -26.781 -9.625 6.273 1 94.62 242 PHE A O 1
ATOM 1987 N N . VAL A 1 243 ? -26.094 -11.742 6.219 1 95.69 243 VAL A N 1
ATOM 1988 C CA . VAL A 1 243 ? -26.938 -12.094 7.348 1 95.69 243 VAL A CA 1
ATOM 1989 C C . VAL A 1 243 ? -26.094 -12.312 8.594 1 95.69 243 VAL A C 1
ATOM 1991 O O . VAL A 1 243 ? -26.625 -12.547 9.68 1 95.69 243 VAL A O 1
ATOM 1994 N N . TRP A 1 244 ? -24.797 -12.188 8.5 1 94.88 244 TRP A N 1
ATOM 1995 C CA . TRP A 1 244 ? -23.875 -12.523 9.586 1 94.88 244 TRP A CA 1
ATOM 1996 C C . TRP A 1 244 ? -23.562 -11.305 10.445 1 94.88 244 TRP A C 1
ATOM 1998 O O . TRP A 1 244 ? -22.453 -10.789 10.422 1 94.88 244 TRP A O 1
ATOM 2008 N N . CYS A 1 245 ? -24.438 -10.992 11.297 1 95.31 245 CYS A N 1
ATOM 2009 C CA . CYS A 1 245 ? -24.344 -9.797 12.125 1 95.31 245 CYS A CA 1
ATOM 2010 C C . CYS A 1 245 ? -23.516 -10.07 13.375 1 95.31 245 CYS A C 1
ATOM 2012 O O . CYS A 1 245 ? -23.75 -11.047 14.086 1 95.31 245 CYS A O 1
ATOM 2014 N N . PRO A 1 246 ? -22.516 -9.203 13.625 1 92.12 246 PRO A N 1
ATOM 2015 C CA . PRO A 1 246 ? -21.766 -9.375 14.875 1 92.12 246 PRO A CA 1
ATOM 2016 C C . PRO A 1 246 ? -22.625 -9.125 16.109 1 92.12 246 PRO A C 1
ATOM 2018 O O . PRO A 1 246 ? -23.766 -8.648 15.992 1 92.12 246 PRO A O 1
ATOM 2021 N N . GLU A 1 247 ? -21.953 -9.555 17.234 1 88.88 247 GLU A N 1
ATOM 2022 C CA . GLU A 1 247 ? -22.672 -9.336 18.484 1 88.88 247 GLU A CA 1
ATOM 2023 C C . GLU A 1 247 ? -22.953 -7.855 18.703 1 88.88 247 GLU A C 1
ATOM 2025 O O . GLU A 1 247 ? -22.094 -7.008 18.469 1 88.88 247 GLU A O 1
ATOM 2030 N N . GLY A 1 248 ? -24.219 -7.543 19.125 1 89.56 248 GLY A N 1
ATOM 2031 C CA . GLY A 1 248 ? -24.594 -6.168 19.406 1 89.56 248 GLY A CA 1
ATOM 2032 C C . GLY A 1 248 ? -25.094 -5.418 18.172 1 89.56 248 GLY A C 1
ATOM 2033 O O . GLY A 1 248 ? -25.547 -4.281 18.281 1 89.56 248 GLY A O 1
ATOM 2034 N N . SER A 1 249 ? -24.984 -5.98 17.031 1 94.44 249 SER A N 1
ATOM 2035 C CA . SER A 1 249 ? -25.453 -5.324 15.812 1 94.44 249 SER A CA 1
ATOM 2036 C C . SER A 1 249 ? -26.938 -5.004 15.891 1 94.44 249 SER A C 1
ATOM 2038 O O . SER A 1 249 ? -27.75 -5.848 16.297 1 94.44 249 SER A O 1
ATOM 2040 N N . PRO A 1 250 ? -27.297 -3.842 15.523 1 94.5 250 PRO A N 1
ATOM 2041 C CA . PRO A 1 250 ? -28.719 -3.469 15.555 1 94.5 250 PRO A CA 1
ATOM 2042 C C . PRO A 1 250 ? -29.531 -4.164 14.461 1 94.5 250 PRO A C 1
ATOM 2044 O O . PRO A 1 250 ? -30.766 -4.074 14.461 1 94.5 250 PRO A O 1
ATOM 2047 N N . TYR A 1 251 ? -28.922 -4.902 13.602 1 97.12 251 TYR A N 1
ATOM 2048 C CA . TYR A 1 251 ? -29.609 -5.449 12.438 1 97.12 251 TYR A CA 1
ATOM 2049 C C . TYR A 1 251 ? -30.016 -6.898 12.68 1 97.12 251 TYR A C 1
ATOM 2051 O O . TYR A 1 251 ? -30.719 -7.492 11.859 1 97.12 251 TYR A O 1
ATOM 2059 N N . ARG A 1 252 ? -29.594 -7.477 13.734 1 94.94 252 ARG A N 1
ATOM 2060 C CA . ARG A 1 252 ? -29.891 -8.875 14.023 1 94.94 252 ARG A CA 1
ATOM 2061 C C . ARG A 1 252 ? -31.406 -9.109 14.039 1 94.94 252 ARG A C 1
ATOM 2063 O O . ARG A 1 252 ? -31.891 -10.109 13.492 1 94.94 252 ARG A O 1
ATOM 2070 N N . LYS A 1 253 ? -32.094 -8.219 14.68 1 95.25 253 LYS A N 1
ATOM 2071 C CA . LYS A 1 253 ? -33.531 -8.367 14.773 1 95.25 253 LYS A CA 1
ATOM 2072 C C . LYS A 1 253 ? -34.156 -8.43 13.391 1 95.25 253 LYS A C 1
ATOM 2074 O O . LYS A 1 253 ? -35.062 -9.234 13.156 1 95.25 253 LYS A O 1
ATOM 2079 N N . GLU A 1 254 ? -33.719 -7.539 12.523 1 96.38 254 GLU A N 1
ATOM 2080 C CA . GLU A 1 254 ? -34.25 -7.523 11.164 1 96.38 254 GLU A CA 1
ATOM 2081 C C . GLU A 1 254 ? -33.906 -8.805 10.414 1 96.38 254 GLU A C 1
ATOM 2083 O O . GLU A 1 254 ? -34.719 -9.375 9.711 1 96.38 254 GLU A O 1
ATOM 2088 N N . VAL A 1 255 ? -32.656 -9.242 10.484 1 96.94 255 VAL A N 1
ATOM 2089 C CA . VAL A 1 255 ? -32.188 -10.445 9.82 1 96.94 255 VAL A CA 1
ATOM 2090 C C . VAL A 1 255 ? -32.969 -11.656 10.32 1 96.94 255 VAL A C 1
ATOM 2092 O O . VAL A 1 255 ? -33.406 -12.492 9.523 1 96.94 255 VAL A O 1
ATOM 2095 N N . ASP A 1 256 ? -33.219 -11.711 11.641 1 95.44 256 ASP A N 1
ATOM 2096 C CA . ASP A 1 256 ? -33.812 -12.875 12.289 1 95.44 256 ASP A CA 1
ATOM 2097 C C . ASP A 1 256 ? -35.281 -13.047 11.859 1 95.44 256 ASP A C 1
ATOM 2099 O O . ASP A 1 256 ? -35.875 -14.109 12.07 1 95.44 256 ASP A O 1
ATOM 2103 N N . LYS A 1 257 ? -35.844 -12.023 11.281 1 96.31 257 LYS A N 1
ATOM 2104 C CA . LYS A 1 257 ? -37.188 -12.125 10.758 1 96.31 257 LYS A CA 1
ATOM 2105 C C . LYS A 1 257 ? -37.25 -13.062 9.555 1 96.31 257 LYS A C 1
ATOM 2107 O O . LYS A 1 257 ? -38.312 -13.664 9.273 1 96.31 257 LYS A O 1
ATOM 2112 N N . TYR A 1 258 ? -36.156 -13.227 8.891 1 95.44 258 TYR A N 1
ATOM 2113 C CA . TYR A 1 258 ? -36.188 -13.922 7.602 1 95.44 258 TYR A CA 1
ATOM 2114 C C . TYR A 1 258 ? -35.25 -15.094 7.59 1 95.44 258 TYR A C 1
ATOM 2116 O O . TYR A 1 258 ? -35.375 -16.016 6.777 1 95.44 258 TYR A O 1
ATOM 2124 N N . PHE A 1 259 ? -34.219 -14.977 8.461 1 95.19 259 PHE A N 1
ATOM 2125 C CA . PHE A 1 259 ? -33.188 -16 8.422 1 95.19 259 PHE A CA 1
ATOM 2126 C C . PHE A 1 259 ? -32.906 -16.547 9.82 1 95.19 259 PHE A C 1
ATOM 2128 O O . PHE A 1 259 ? -33.031 -15.82 10.805 1 95.19 259 PHE A O 1
ATOM 2135 N N . VAL A 1 260 ? -32.594 -17.875 9.867 1 93.88 260 VAL A N 1
ATOM 2136 C CA . VAL A 1 260 ? -32.031 -18.5 11.062 1 93.88 260 VAL A CA 1
ATOM 2137 C C . VAL A 1 260 ? -30.516 -18.594 10.938 1 93.88 260 VAL A C 1
ATOM 2139 O O . VAL A 1 260 ? -30 -19.375 10.133 1 93.88 260 VAL A O 1
ATOM 2142 N N . VAL A 1 261 ? -29.891 -17.75 11.734 1 93 261 VAL A N 1
ATOM 2143 C CA . VAL A 1 261 ? -28.438 -17.656 11.602 1 93 261 VAL A CA 1
ATOM 2144 C C . VAL A 1 261 ? -27.766 -18.125 12.891 1 93 261 VAL A C 1
ATOM 2146 O O . VAL A 1 261 ? -28.172 -17.719 13.984 1 93 261 VAL A O 1
ATOM 2149 N N . ASP A 1 262 ? -26.844 -19.094 12.734 1 90.94 262 ASP A N 1
ATOM 2150 C CA . ASP A 1 262 ? -25.953 -19.406 13.852 1 90.94 262 ASP A CA 1
ATOM 2151 C C . ASP A 1 262 ? -24.766 -18.453 13.898 1 90.94 262 ASP A C 1
ATOM 2153 O O . ASP A 1 262 ? -23.703 -18.75 13.328 1 90.94 262 ASP A O 1
ATOM 2157 N N . TYR A 1 263 ? -24.953 -17.406 14.578 1 87.75 263 TYR A N 1
ATOM 2158 C CA . TYR A 1 263 ? -23.984 -16.328 14.594 1 87.75 263 TYR A CA 1
ATOM 2159 C C . TYR A 1 263 ? -22.656 -16.781 15.211 1 87.75 263 TYR A C 1
ATOM 2161 O O . TYR A 1 263 ? -21.625 -16.125 15.055 1 87.75 263 TYR A O 1
ATOM 2169 N N . ASP A 1 264 ? -22.641 -17.969 15.875 1 81.81 264 ASP A N 1
ATOM 2170 C CA . ASP A 1 264 ? -21.438 -18.469 16.547 1 81.81 264 ASP A CA 1
ATOM 2171 C C . ASP A 1 264 ? -20.656 -19.406 15.633 1 81.81 264 ASP A C 1
ATOM 2173 O O . ASP A 1 264 ? -19.562 -19.859 15.992 1 81.81 264 ASP A O 1
ATOM 2177 N N . MET A 1 265 ? -21.203 -19.625 14.484 1 80 265 MET A N 1
ATOM 2178 C CA . MET A 1 265 ? -20.484 -20.484 13.539 1 80 265 MET A CA 1
ATOM 2179 C C . MET A 1 265 ? -19.156 -19.844 13.133 1 80 265 MET A C 1
ATOM 2181 O O . MET A 1 265 ? -19.094 -18.641 12.859 1 80 265 MET A O 1
ATOM 2185 N N . GLU A 1 266 ? -18.172 -20.656 13.25 1 73.81 266 GLU A N 1
ATOM 2186 C CA . GLU A 1 266 ? -16.828 -20.172 12.914 1 73.81 266 GLU A CA 1
ATOM 2187 C C . GLU A 1 266 ? -16.75 -19.781 11.438 1 73.81 266 GLU A C 1
ATOM 2189 O O . GLU A 1 266 ? -17.438 -20.359 10.594 1 73.81 266 GLU A O 1
ATOM 2194 N N . ARG A 1 267 ? -16.094 -18.672 11.227 1 67.56 267 ARG A N 1
ATOM 2195 C CA . ARG A 1 267 ? -15.859 -18.219 9.859 1 67.56 267 ARG A CA 1
ATOM 2196 C C . ARG A 1 267 ? -15.141 -19.281 9.047 1 67.56 267 ARG A C 1
ATOM 2198 O O . ARG A 1 267 ? -14.25 -19.969 9.555 1 67.56 267 ARG A O 1
ATOM 2205 N N . GLY A 1 268 ? -15.836 -19.844 8.117 1 53.44 268 GLY A N 1
ATOM 2206 C CA . GLY A 1 268 ? -15.141 -20.797 7.27 1 53.44 268 GLY A CA 1
ATOM 2207 C C . GLY A 1 268 ? -13.984 -20.188 6.496 1 53.44 268 GLY A C 1
ATOM 2208 O O . GLY A 1 268 ? -13.867 -18.953 6.414 1 53.44 268 GLY A O 1
ATOM 2209 N N . THR A 1 269 ? -12.758 -20.844 6.438 1 47.5 269 THR A N 1
ATOM 2210 C CA . THR A 1 269 ? -11.5 -20.484 5.805 1 47.5 269 THR A CA 1
ATOM 2211 C C . THR A 1 269 ? -11.727 -20 4.375 1 47.5 269 THR A C 1
ATOM 2213 O O . THR A 1 269 ? -10.797 -19.562 3.697 1 47.5 269 THR A O 1
ATOM 2216 N N . GLY A 1 270 ? -13.133 -19.609 4.105 1 43.97 270 GLY A N 1
ATOM 2217 C CA . GLY A 1 270 ? -13.398 -19.141 2.754 1 43.97 270 GLY A CA 1
ATOM 2218 C C . GLY A 1 270 ? -12.883 -20.094 1.686 1 43.97 270 GLY A C 1
ATOM 2219 O O . GLY A 1 270 ? -12.984 -19.797 0.492 1 43.97 270 GLY A O 1
ATOM 2220 N N . VAL A 1 271 ? -11.695 -20.859 1.954 1 37.41 271 VAL A N 1
ATOM 2221 C CA . VAL A 1 271 ? -11.211 -21.844 0.983 1 37.41 271 VAL A CA 1
ATOM 2222 C C . VAL A 1 271 ? -12.32 -22.844 0.657 1 37.41 271 VAL A C 1
ATOM 2224 O O . VAL A 1 271 ? -12.734 -23.625 1.52 1 37.41 271 VAL A O 1
ATOM 2227 N N . VAL A 1 272 ? -13.422 -22.438 0.454 1 31 272 VAL A N 1
ATOM 2228 C CA . VAL A 1 272 ? -14.203 -23.625 0.138 1 31 272 VAL A CA 1
ATOM 2229 C C . VAL A 1 272 ? -13.82 -24.141 -1.246 1 31 272 VAL A C 1
ATOM 2231 O O . VAL A 1 272 ? -13.617 -23.359 -2.176 1 31 272 VAL A O 1
ATOM 2234 N N . MET B 1 1 ? -31.438 87.438 110.875 1 28.94 1 MET B N 1
ATOM 2235 C CA . MET B 1 1 ? -31.688 88.5 109.875 1 28.94 1 MET B CA 1
ATOM 2236 C C . MET B 1 1 ? -31.344 88 108.5 1 28.94 1 MET B C 1
ATOM 2238 O O . MET B 1 1 ? -30.172 87.75 108.188 1 28.94 1 MET B O 1
ATOM 2242 N N . TYR B 1 2 ? -32.156 87.188 107.875 1 33.28 2 TYR B N 1
ATOM 2243 C CA . TYR B 1 2 ? -32.25 86.062 106.938 1 33.28 2 TYR B CA 1
ATOM 2244 C C . TYR B 1 2 ? -32.125 86.5 105.5 1 33.28 2 TYR B C 1
ATOM 2246 O O . TYR B 1 2 ? -32.906 87.312 105 1 33.28 2 TYR B O 1
ATOM 2254 N N . PRO B 1 3 ? -30.828 86.688 104.938 1 35.62 3 PRO B N 1
ATOM 2255 C CA . PRO B 1 3 ? -30.469 87.438 103.75 1 35.62 3 PRO B CA 1
ATOM 2256 C C . PRO B 1 3 ? -31.203 86.938 102.5 1 35.62 3 PRO B C 1
ATOM 2258 O O . PRO B 1 3 ? -31.594 85.75 102.438 1 35.62 3 PRO B O 1
ATOM 2261 N N . ALA B 1 4 ? -31.781 87.812 101.688 1 34.47 4 ALA B N 1
ATOM 2262 C CA . ALA B 1 4 ? -32.781 87.812 100.625 1 34.47 4 ALA B CA 1
ATOM 2263 C C . ALA B 1 4 ? -32.219 87.188 99.375 1 34.47 4 ALA B C 1
ATOM 2265 O O . ALA B 1 4 ? -31.156 87.5 98.875 1 34.47 4 ALA B O 1
ATOM 2266 N N . SER B 1 5 ? -32.5 85.938 99 1 30.36 5 SER B N 1
ATOM 2267 C CA . SER B 1 5 ? -31.969 84.875 98.125 1 30.36 5 SER B CA 1
ATOM 2268 C C . SER B 1 5 ? -32.062 85.312 96.625 1 30.36 5 SER B C 1
ATOM 2270 O O . SER B 1 5 ? -31.188 84.938 95.875 1 30.36 5 SER B O 1
ATOM 2272 N N . ARG B 1 6 ? -33.062 86.062 96.125 1 28.14 6 ARG B N 1
ATOM 2273 C CA . ARG B 1 6 ? -33.719 85.312 95.062 1 28.14 6 ARG B CA 1
ATOM 2274 C C . ARG B 1 6 ? -32.906 85.312 93.75 1 28.14 6 ARG B C 1
ATOM 2276 O O . ARG B 1 6 ? -31.875 86 93.688 1 28.14 6 ARG B O 1
ATOM 2283 N N . LYS B 1 7 ? -33.5 85.75 92.5 1 31.31 7 LYS B N 1
ATOM 2284 C CA . LYS B 1 7 ? -34.062 85.25 91.25 1 31.31 7 LYS B CA 1
ATOM 2285 C C . LYS B 1 7 ? -33.25 85.75 90.062 1 31.31 7 LYS B C 1
ATOM 2287 O O . LYS B 1 7 ? -33.188 86.938 89.812 1 31.31 7 LYS B O 1
ATOM 2292 N N . TYR B 1 8 ? -32.031 85.25 89.75 1 31.98 8 TYR B N 1
ATOM 2293 C CA . TYR B 1 8 ? -31.172 85.875 88.75 1 31.98 8 TYR B CA 1
ATOM 2294 C C . TYR B 1 8 ? -31.766 85.688 87.375 1 31.98 8 TYR B C 1
ATOM 2296 O O . TYR B 1 8 ? -32.188 84.625 87 1 31.98 8 TYR B O 1
ATOM 2304 N N . VAL B 1 9 ? -32.5 86.625 86.75 1 28.5 9 VAL B N 1
ATOM 2305 C CA . VAL B 1 9 ? -33.25 86.625 85.5 1 28.5 9 VAL B CA 1
ATOM 2306 C C . VAL B 1 9 ? -32.312 86.5 84.375 1 28.5 9 VAL B C 1
ATOM 2308 O O . VAL B 1 9 ? -31.328 87.25 84.25 1 28.5 9 VAL B O 1
ATOM 2311 N N . LYS B 1 10 ? -32.312 85.375 83.688 1 34.91 10 LYS B N 1
ATOM 2312 C CA . LYS B 1 10 ? -31.516 84.812 82.562 1 34.91 10 LYS B CA 1
ATOM 2313 C C . LYS B 1 10 ? -31.656 85.688 81.312 1 34.91 10 LYS B C 1
ATOM 2315 O O . LYS B 1 10 ? -32.75 85.875 80.812 1 34.91 10 LYS B O 1
ATOM 2320 N N . VAL B 1 11 ? -31 86.812 81.25 1 34.5 11 VAL B N 1
ATOM 2321 C CA . VAL B 1 11 ? -31.141 87.688 80.125 1 34.5 11 VAL B C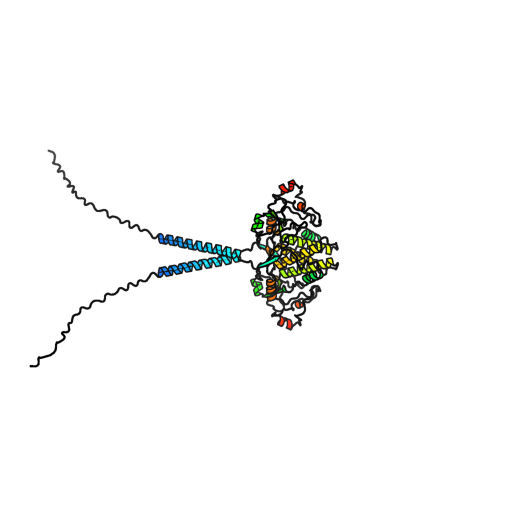A 1
ATOM 2322 C C . VAL B 1 11 ? -30.75 86.938 78.812 1 34.5 11 VAL B C 1
ATOM 2324 O O . VAL B 1 11 ? -29.688 86.375 78.75 1 34.5 11 VAL B O 1
ATOM 2327 N N . SER B 1 12 ? -31.656 86.562 77.938 1 30.61 12 SER B N 1
ATOM 2328 C CA . SER B 1 12 ? -31.766 85.812 76.75 1 30.61 12 SER B CA 1
ATOM 2329 C C . SER B 1 12 ? -30.953 86.438 75.625 1 30.61 12 SER B C 1
ATOM 2331 O O . SER B 1 12 ? -31.203 87.562 75.25 1 30.61 12 SER B O 1
ATOM 2333 N N . SER B 1 13 ? -29.609 86.375 75.688 1 31.19 13 SER B N 1
ATOM 2334 C CA . SER B 1 13 ? -28.75 87 74.688 1 31.19 13 SER B CA 1
ATOM 2335 C C . SER B 1 13 ? -29.109 86.562 73.312 1 31.19 13 SER B C 1
ATOM 2337 O O . SER B 1 13 ? -29.25 85.375 73 1 31.19 13 SER B O 1
ATOM 2339 N N . GLY B 1 14 ? -29.75 87.375 72.5 1 27 14 GLY B N 1
ATOM 2340 C CA . GLY B 1 14 ? -30.406 87.25 71.188 1 27 14 GLY B CA 1
ATOM 2341 C C . GLY B 1 14 ? -29.484 86.812 70.062 1 27 14 GLY B C 1
ATOM 2342 O O . GLY B 1 14 ? -29.844 85.938 69.312 1 27 14 GLY B O 1
ATOM 2343 N N . ASP B 1 15 ? -28.5 87.562 69.562 1 32.47 15 ASP B N 1
ATOM 2344 C CA . ASP B 1 15 ? -28.484 87.875 68.188 1 32.47 15 ASP B CA 1
ATOM 2345 C C . ASP B 1 15 ? -27.625 86.875 67.375 1 32.47 15 ASP B C 1
ATOM 2347 O O . ASP B 1 15 ? -27.234 87.188 66.25 1 32.47 15 ASP B O 1
ATOM 2351 N N . SER B 1 16 ? -27.422 85.688 67.625 1 31.88 16 SER B N 1
ATOM 2352 C CA . SER B 1 16 ? -26.281 85 67 1 31.88 16 SER B CA 1
ATOM 2353 C C . SER B 1 16 ? -26.422 85 65.5 1 31.88 16 SER B C 1
ATOM 2355 O O . SER B 1 16 ? -27.5 84.688 65 1 31.88 16 SER B O 1
ATOM 2357 N N . GLU B 1 17 ? -25.594 85.75 64.75 1 34.56 17 GLU B N 1
ATOM 2358 C CA . GLU B 1 17 ? -25.438 85.875 63.281 1 34.56 17 GLU B CA 1
ATOM 2359 C C . GLU B 1 17 ? -25.234 84.562 62.594 1 34.56 17 GLU B C 1
ATOM 2361 O O . GLU B 1 17 ? -24.594 83.625 63.156 1 34.56 17 GLU B O 1
ATOM 2366 N N . GLY B 1 18 ? -26.094 84.125 61.719 1 32.66 18 GLY B N 1
ATOM 2367 C CA . GLY B 1 18 ? -26.312 82.938 60.906 1 32.66 18 GLY B CA 1
ATOM 2368 C C . GLY B 1 18 ? -25.156 82.625 60 1 32.66 18 GLY B C 1
ATOM 2369 O O . GLY B 1 18 ? -24.781 83.438 59.125 1 32.66 18 GLY B O 1
ATOM 2370 N N . SER B 1 19 ? -24.047 82 60.5 1 36.62 19 SER B N 1
ATOM 2371 C CA . SER B 1 19 ? -22.891 81.625 59.719 1 36.62 19 SER B CA 1
ATOM 2372 C C . SER B 1 19 ? -23.328 80.75 58.5 1 36.62 19 SER B C 1
ATOM 2374 O O . SER B 1 19 ? -24.141 79.875 58.656 1 36.62 19 SER B O 1
ATOM 2376 N N . GLU B 1 20 ? -23.328 81.312 57.281 1 39.62 20 GLU B N 1
ATOM 2377 C CA . GLU B 1 20 ? -23.656 80.688 56.031 1 39.62 20 GLU B CA 1
ATOM 2378 C C . GLU B 1 20 ? -22.844 79.375 55.844 1 39.62 20 GLU B C 1
ATOM 2380 O O . GLU B 1 20 ? -21.672 79.312 56.25 1 39.62 20 GLU B O 1
ATOM 2385 N N . PRO B 1 21 ? -23.469 78.188 55.844 1 41.75 21 PRO B N 1
ATOM 2386 C CA . PRO B 1 21 ? -22.797 76.875 55.656 1 41.75 21 PRO B CA 1
ATOM 2387 C C . PRO B 1 21 ? -21.891 76.875 54.438 1 41.75 21 PRO B C 1
ATOM 2389 O O . PRO B 1 21 ? -22.172 77.5 53.438 1 41.75 21 PRO B O 1
ATOM 2392 N N . PHE B 1 22 ? -20.578 76.812 54.594 1 39.62 22 PHE B N 1
ATOM 2393 C CA . PHE B 1 22 ? -19.578 76.625 53.562 1 39.62 22 PHE B CA 1
ATOM 2394 C C . PHE B 1 22 ? -19.938 75.375 52.719 1 39.62 22 PHE B C 1
ATOM 2396 O O . PHE B 1 22 ? -20.219 74.312 53.25 1 39.62 22 PHE B O 1
ATOM 2403 N N . SER B 1 23 ? -20.594 75.625 51.594 1 38.78 23 SER B N 1
ATOM 2404 C CA . SER B 1 23 ? -20.875 74.562 50.594 1 38.78 23 SER B CA 1
ATOM 2405 C C . SER B 1 23 ? -19.625 73.812 50.219 1 38.78 23 SER B C 1
ATOM 2407 O O . SER B 1 23 ? -18.625 74.375 49.781 1 38.78 23 SER B O 1
ATOM 2409 N N . LEU B 1 24 ? -19.328 72.812 51 1 39.28 24 LEU B N 1
ATOM 2410 C CA . LEU B 1 24 ? -18.328 71.812 50.562 1 39.28 24 LEU B CA 1
ATOM 2411 C C . LEU B 1 24 ? -18.562 71.375 49.125 1 39.28 24 LEU B C 1
ATOM 2413 O O . LEU B 1 24 ? -19.641 70.875 48.781 1 39.28 24 LEU B O 1
ATOM 2417 N N . ARG B 1 25 ? -18.031 72.188 48.219 1 40.84 25 ARG B N 1
ATOM 2418 C CA . ARG B 1 25 ? -17.969 71.75 46.812 1 40.84 25 ARG B CA 1
ATOM 2419 C C . ARG B 1 25 ? -17.422 70.312 46.75 1 40.84 25 ARG B C 1
ATOM 2421 O O . ARG B 1 25 ? -16.312 70.062 47.188 1 40.84 25 ARG B O 1
ATOM 2428 N N . ASN B 1 26 ? -18.281 69.312 46.938 1 40.5 26 ASN B N 1
ATOM 2429 C CA . ASN B 1 26 ? -17.938 67.938 46.594 1 40.5 26 ASN B CA 1
ATOM 2430 C C . ASN B 1 26 ? -17.25 67.875 45.219 1 40.5 26 ASN B C 1
ATOM 2432 O O . ASN B 1 26 ? -17.859 68.188 44.188 1 40.5 26 ASN B O 1
ATOM 2436 N N . SER B 1 27 ? -16.062 68.438 45.062 1 42.16 27 SER B N 1
ATOM 2437 C CA . SER B 1 27 ? -15.352 68.062 43.844 1 42.16 27 SER B CA 1
ATOM 2438 C C . SER B 1 27 ? -15.406 66.562 43.594 1 42.16 27 SER B C 1
ATOM 2440 O O . SER B 1 27 ? -14.977 65.75 44.438 1 42.16 27 SER B O 1
ATOM 2442 N N . SER B 1 28 ? -16.562 66 43.125 1 45.03 28 SER B N 1
ATOM 2443 C CA . SER B 1 28 ? -16.609 64.688 42.562 1 45.03 28 SER B CA 1
ATOM 2444 C C . SER B 1 28 ? -15.352 64.375 41.781 1 45.03 28 SER B C 1
ATOM 2446 O O . SER B 1 28 ? -15.078 65 40.75 1 45.03 28 SER B O 1
ATOM 2448 N N . ARG B 1 29 ? -14.305 64.062 42.406 1 45.97 29 ARG B N 1
ATOM 2449 C CA . ARG B 1 29 ? -13.219 63.406 41.688 1 45.97 29 ARG B CA 1
ATOM 2450 C C . ARG B 1 29 ? -13.75 62.281 40.781 1 45.97 29 ARG B C 1
ATOM 2452 O O . ARG B 1 29 ? -14.172 61.25 41.281 1 45.97 29 ARG B O 1
ATOM 2459 N N . ALA B 1 30 ? -14.633 62.531 39.906 1 50.38 30 ALA B N 1
ATOM 2460 C CA . ALA B 1 30 ? -14.805 61.562 38.844 1 50.38 30 ALA B CA 1
ATOM 2461 C C . ALA B 1 30 ? -13.484 60.875 38.5 1 50.38 30 ALA B C 1
ATOM 2463 O O . ALA B 1 30 ? -12.594 61.5 37.906 1 50.38 30 ALA B O 1
ATOM 2464 N N . SER B 1 31 ? -12.859 60.156 39.406 1 53.38 31 SER B N 1
ATOM 2465 C CA . SER B 1 31 ? -11.656 59.344 39.344 1 53.38 31 SER B CA 1
ATOM 2466 C C . SER B 1 31 ? -11.539 58.594 38.031 1 53.38 31 SER B C 1
ATOM 2468 O O . SER B 1 31 ? -12.547 58.219 37.438 1 53.38 31 SER B O 1
ATOM 2470 N N . SER B 1 32 ? -10.352 58.5 37.344 1 57.91 32 SER B N 1
ATOM 2471 C CA . SER B 1 32 ? -9.625 58.125 36.125 1 57.91 32 SER B CA 1
ATOM 2472 C C . SER B 1 32 ? -9.898 56.688 35.75 1 57.91 32 SER B C 1
ATOM 2474 O O . SER B 1 32 ? -8.992 55.844 35.75 1 57.91 32 SER B O 1
ATOM 2476 N N . ARG B 1 33 ? -11.023 56.156 36.156 1 72.25 33 ARG B N 1
ATOM 2477 C CA . ARG B 1 33 ? -11.383 54.812 35.812 1 72.25 33 ARG B CA 1
ATOM 2478 C C . ARG B 1 33 ? -11.406 54.625 34.281 1 72.25 33 ARG B C 1
ATOM 2480 O O . ARG B 1 33 ? -11.312 53.5 33.812 1 72.25 33 ARG B O 1
ATOM 2487 N N . ARG B 1 34 ? -11.516 55.688 33.688 1 77.62 34 ARG B N 1
ATOM 2488 C CA . ARG B 1 34 ? -11.625 55.562 32.25 1 77.62 34 ARG B CA 1
ATOM 2489 C C . ARG B 1 34 ? -10.328 55.062 31.641 1 77.62 34 ARG B C 1
ATOM 2491 O O . ARG B 1 34 ? -10.344 54.156 30.781 1 77.62 34 ARG B O 1
ATOM 2498 N N . PRO B 1 35 ? -9.203 55.594 32.281 1 81.62 35 PRO B N 1
ATOM 2499 C CA . PRO B 1 35 ? -7.977 55.031 31.688 1 81.62 35 PRO B CA 1
ATOM 2500 C C . PRO B 1 35 ? -7.754 53.562 32.031 1 81.62 35 PRO B C 1
ATOM 2502 O O . PRO B 1 35 ? -7.262 52.812 31.203 1 81.62 35 PRO B O 1
ATOM 2505 N N . ILE B 1 36 ? -8.195 53.188 33.188 1 84.06 36 ILE B N 1
ATOM 2506 C CA . ILE B 1 36 ? -8.031 51.781 33.594 1 84.06 36 ILE B CA 1
ATOM 2507 C C . ILE B 1 36 ? -8.984 50.906 32.781 1 84.06 36 ILE B C 1
ATOM 2509 O O . ILE B 1 36 ? -8.594 49.812 32.312 1 84.06 36 ILE B O 1
ATOM 2513 N N . LEU B 1 37 ? -10.18 51.344 32.625 1 85.69 37 LEU B N 1
ATOM 2514 C CA . LEU B 1 37 ? -11.156 50.594 31.828 1 85.69 37 LEU B CA 1
ATOM 2515 C C . LEU B 1 37 ? -10.703 50.5 30.375 1 85.69 37 LEU B C 1
ATOM 2517 O O . LEU B 1 37 ? -10.836 49.438 29.766 1 85.69 37 LEU B O 1
ATOM 2521 N N . ASN B 1 38 ? -10.164 51.594 29.844 1 83.19 38 ASN B N 1
ATOM 2522 C CA . ASN B 1 38 ? -9.633 51.562 28.484 1 83.19 38 ASN B CA 1
ATOM 2523 C C . ASN B 1 38 ? -8.438 50.625 28.375 1 83.19 38 ASN B C 1
ATOM 2525 O O . ASN B 1 38 ? -8.297 49.938 27.375 1 83.19 38 ASN B O 1
ATOM 2529 N N . PHE B 1 39 ? -7.672 50.625 29.469 1 84.94 39 PHE B N 1
ATOM 2530 C CA . PHE B 1 39 ? -6.52 49.719 29.484 1 84.94 39 PHE B CA 1
ATOM 2531 C C . PHE B 1 39 ? -6.961 48.25 29.531 1 84.94 39 PHE B C 1
ATOM 2533 O O . PHE B 1 39 ? -6.434 47.438 28.812 1 84.94 39 PHE B O 1
ATOM 2540 N N . ILE B 1 40 ? -7.926 47.938 30.328 1 87.5 40 ILE B N 1
ATOM 2541 C CA . ILE B 1 40 ? -8.453 46.562 30.438 1 87.5 40 ILE B CA 1
ATOM 2542 C C . ILE B 1 40 ? -9.094 46.156 29.109 1 87.5 40 ILE B C 1
ATOM 2544 O O . ILE B 1 40 ? -8.883 45.062 28.641 1 87.5 40 ILE B O 1
ATOM 2548 N N . CYS B 1 41 ? -9.828 47.094 28.484 1 88.06 41 C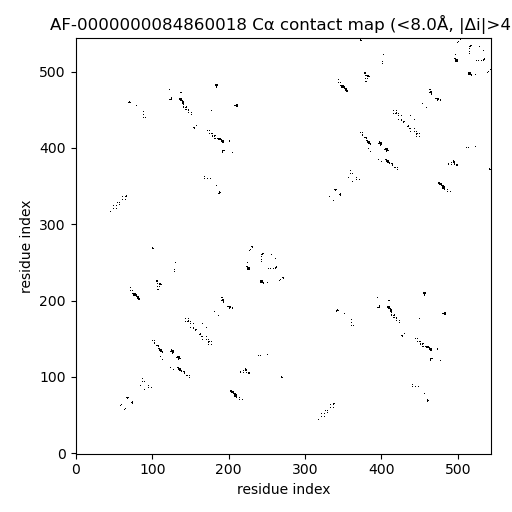YS B N 1
ATOM 2549 C CA . CYS B 1 41 ? -10.453 46.812 27.188 1 88.06 41 CYS B CA 1
ATOM 2550 C C . CYS B 1 41 ? -9.398 46.562 26.125 1 88.06 41 CYS B C 1
ATOM 2552 O O . CYS B 1 41 ? -9.562 45.656 25.297 1 88.06 41 CYS B O 1
ATOM 2554 N N . ALA B 1 42 ? -8.266 47.312 26.172 1 86.12 42 ALA B N 1
ATOM 2555 C CA . ALA B 1 42 ? -7.176 47.125 25.203 1 86.12 42 ALA B CA 1
ATOM 2556 C C . ALA B 1 42 ? -6.5 45.781 25.406 1 86.12 42 ALA B C 1
ATOM 2558 O O . ALA B 1 42 ? -6.172 45.094 24.438 1 86.12 42 ALA B O 1
ATOM 2559 N N . ILE B 1 43 ? -6.312 45.344 26.625 1 87.75 43 ILE B N 1
ATOM 2560 C CA . ILE B 1 43 ? -5.699 44.062 26.922 1 87.75 43 ILE B CA 1
ATOM 2561 C C . ILE B 1 43 ? -6.621 42.906 26.469 1 87.75 43 ILE B C 1
ATOM 2563 O O . ILE B 1 43 ? -6.172 41.969 25.844 1 87.75 43 ILE B O 1
ATOM 2567 N N . LEU B 1 44 ? -7.91 43.094 26.719 1 90.12 44 LEU B N 1
ATOM 2568 C CA . LEU B 1 44 ? -8.875 42.062 26.297 1 90.12 44 LEU B CA 1
ATOM 2569 C C . LEU B 1 44 ? -8.945 41.969 24.781 1 90.12 44 LEU B C 1
ATOM 2571 O O . LEU B 1 44 ? -9.016 40.875 24.219 1 90.12 44 LEU B O 1
ATOM 2575 N N . PHE B 1 45 ? -8.93 43.156 24.172 1 89.19 45 PHE B N 1
ATOM 2576 C CA . PHE B 1 45 ? -8.914 43.188 22.719 1 89.19 45 PHE B CA 1
ATOM 2577 C C . PHE B 1 45 ? -7.652 42.531 22.172 1 89.19 45 PHE B C 1
ATOM 2579 O O . PHE B 1 45 ? -7.699 41.812 21.188 1 89.19 45 PHE B O 1
ATOM 2586 N N . PHE B 1 46 ? -6.512 42.781 22.844 1 88.38 46 PHE B N 1
ATOM 2587 C CA . PHE B 1 46 ? -5.238 42.188 22.484 1 88.38 46 PHE B CA 1
ATOM 2588 C C . PHE B 1 46 ? -5.305 40.656 22.578 1 88.38 46 PHE B C 1
ATOM 2590 O O . PHE B 1 46 ? -4.934 39.969 21.625 1 88.38 46 PHE B O 1
ATOM 2597 N N . PHE B 1 47 ? -5.797 40.031 23.609 1 90.19 47 PHE B N 1
ATOM 2598 C CA . PHE B 1 47 ? -5.879 38.594 23.797 1 90.19 47 PHE B CA 1
ATOM 2599 C C . PHE B 1 47 ? -6.914 37.969 22.859 1 90.19 47 PHE B C 1
ATOM 2601 O O . PHE B 1 47 ? -6.695 36.906 22.297 1 90.19 47 PHE B O 1
ATOM 2608 N N . ALA B 1 48 ? -7.969 38.719 22.609 1 90.38 48 ALA B N 1
ATOM 2609 C CA . ALA B 1 48 ? -9.008 38.25 21.703 1 90.38 48 ALA B CA 1
ATOM 2610 C C . ALA B 1 48 ? -8.5 38.188 20.266 1 90.38 48 ALA B C 1
ATOM 2612 O O . ALA B 1 48 ? -8.742 37.219 19.547 1 90.38 48 ALA B O 1
ATOM 2613 N N . SER B 1 49 ? -7.785 39.188 19.875 1 90.81 49 SER B N 1
ATOM 2614 C CA . SER B 1 49 ? -7.223 39.219 18.531 1 90.81 49 SER B CA 1
ATOM 2615 C C . SER B 1 49 ? -6.219 38.094 18.328 1 90.81 49 SER B C 1
ATOM 2617 O O . SER B 1 49 ? -6.219 37.438 17.281 1 90.81 49 SER B O 1
ATOM 2619 N N . ASN B 1 50 ? -5.371 37.812 19.297 1 91.12 50 ASN B N 1
ATOM 2620 C CA . ASN B 1 50 ? -4.402 36.719 19.188 1 91.12 50 ASN B CA 1
ATOM 2621 C C . ASN B 1 50 ? -5.086 35.375 19.203 1 91.12 50 ASN B C 1
ATOM 2623 O O . ASN B 1 50 ? -4.668 34.438 18.5 1 91.12 50 ASN B O 1
ATOM 2627 N N . ALA B 1 51 ? -6.09 35.188 19.875 1 86.75 51 ALA B N 1
ATOM 2628 C CA . ALA B 1 51 ? -6.855 33.969 19.906 1 86.75 51 ALA B CA 1
ATOM 2629 C C . ALA B 1 51 ? -7.531 33.688 18.562 1 86.75 51 ALA B C 1
ATOM 2631 O O . ALA B 1 51 ? -7.523 32.562 18.047 1 86.75 51 ALA B O 1
ATOM 2632 N N . VAL B 1 52 ? -8.078 34.719 17.953 1 87.94 52 VAL B N 1
ATOM 2633 C CA . VAL B 1 52 ? -8.688 34.625 16.625 1 87.94 52 VAL B CA 1
ATOM 2634 C C . VAL B 1 52 ? -7.617 34.281 15.586 1 87.94 52 VAL B C 1
ATOM 2636 O O . VAL B 1 52 ? -7.828 33.406 14.734 1 87.94 52 VAL B O 1
ATOM 2639 N N . THR B 1 53 ? -6.535 34.938 15.758 1 86.75 53 THR B N 1
ATOM 2640 C CA . THR B 1 53 ? -5.434 34.656 14.844 1 86.75 53 THR B CA 1
ATOM 2641 C C . THR B 1 53 ? -4.957 33.219 15 1 86.75 53 THR B C 1
ATOM 2643 O O . THR B 1 53 ? -4.688 32.531 14.008 1 86.75 53 THR B O 1
ATOM 2646 N N . TRP B 1 54 ? -4.797 32.656 16.141 1 84.56 54 TRP B N 1
ATOM 2647 C CA . TRP B 1 54 ? -4.43 31.266 16.391 1 84.56 54 TRP B CA 1
ATOM 2648 C C . TRP B 1 54 ? -5.453 30.328 15.766 1 84.56 54 TRP B C 1
ATOM 2650 O O . TRP B 1 54 ? -5.086 29.359 15.094 1 84.56 54 TRP B O 1
ATOM 2660 N N . TYR B 1 55 ? -6.629 30.609 15.961 1 79.94 55 TYR B N 1
ATOM 2661 C CA . TYR B 1 55 ? -7.719 29.797 15.43 1 79.94 55 TYR B CA 1
ATOM 2662 C C . TYR B 1 55 ? -7.707 29.781 13.906 1 79.94 55 TYR B C 1
ATOM 2664 O O . TYR B 1 55 ? -7.793 28.719 13.289 1 79.94 55 TYR B O 1
ATOM 2672 N N . MET B 1 56 ? -7.582 30.938 13.375 1 78.38 56 MET B N 1
ATOM 2673 C CA . MET B 1 56 ? -7.551 31.047 11.922 1 78.38 56 MET B CA 1
ATOM 2674 C C . MET B 1 56 ? -6.328 30.328 11.352 1 78.38 56 MET B C 1
ATOM 2676 O O . MET B 1 56 ? -6.426 29.641 10.336 1 78.38 56 MET B O 1
ATOM 2680 N N . SER B 1 57 ? -5.227 30.531 12.008 1 73.94 57 SER B N 1
ATOM 2681 C CA . SER B 1 57 ? -4.008 29.859 11.57 1 73.94 57 SER B CA 1
ATOM 2682 C C . SER B 1 57 ? -4.125 28.344 11.719 1 73.94 57 SER B C 1
ATOM 2684 O O . SER B 1 57 ? -3.738 27.594 10.82 1 73.94 57 SER B O 1
ATOM 2686 N N . SER B 1 58 ? -4.617 27.922 12.828 1 69.81 58 SER B N 1
ATOM 2687 C CA . SER B 1 58 ? -4.809 26.5 13.07 1 69.81 58 SER B CA 1
ATOM 2688 C C . SER B 1 58 ? -5.715 25.875 12.016 1 69.81 58 SER B C 1
ATOM 2690 O O . SER B 1 58 ? -5.406 24.812 11.469 1 69.81 58 SER B O 1
ATOM 2692 N N . THR B 1 59 ? -6.75 26.531 11.766 1 69.06 59 THR B N 1
ATOM 2693 C CA . THR B 1 59 ? -7.695 26.031 10.781 1 69.06 59 THR B CA 1
ATOM 2694 C C . THR B 1 59 ? -7.07 26.016 9.391 1 69.06 59 THR B C 1
ATOM 2696 O O . THR B 1 59 ? -7.254 25.062 8.625 1 69.06 59 THR B O 1
ATOM 2699 N N . TYR B 1 60 ? -6.387 27.094 9.219 1 62.88 60 TYR B N 1
ATOM 2700 C CA . TYR B 1 60 ? -5.707 27.188 7.934 1 62.88 60 TYR B CA 1
ATOM 2701 C C . TYR B 1 60 ? -4.703 26.047 7.762 1 62.88 60 TYR B C 1
ATOM 2703 O O . TYR B 1 60 ? -4.668 25.391 6.719 1 62.88 60 TYR B O 1
ATOM 2711 N N . HIS B 1 61 ? -3.924 25.891 8.812 1 61.09 61 HIS B N 1
ATOM 2712 C CA . HIS B 1 61 ? -2.857 24.906 8.68 1 61.09 61 HIS B CA 1
ATOM 2713 C C . HIS B 1 61 ? -3.404 23.484 8.75 1 61.09 61 HIS B C 1
ATOM 2715 O O . HIS B 1 61 ? -2.883 22.578 8.102 1 61.09 61 HIS B O 1
ATOM 2721 N N . LYS B 1 62 ? -4.332 23.328 9.531 1 58.31 62 LYS B N 1
ATOM 2722 C CA . LYS B 1 62 ? -4.992 22.031 9.547 1 58.31 62 LYS B CA 1
ATOM 2723 C C . LYS B 1 62 ? -5.52 21.656 8.164 1 58.31 62 LYS B C 1
ATOM 2725 O O . LYS B 1 62 ? -5.453 20.5 7.758 1 58.31 62 LYS B O 1
ATOM 2730 N N . LYS B 1 63 ? -6.125 22.672 7.578 1 54.31 63 LYS B N 1
ATOM 2731 C CA . LYS B 1 63 ? -6.688 22.484 6.246 1 54.31 63 LYS B CA 1
ATOM 2732 C C . LYS B 1 63 ? -5.586 22.359 5.195 1 54.31 63 LYS B C 1
ATOM 2734 O O . LYS B 1 63 ? -5.766 21.688 4.176 1 54.31 63 LYS B O 1
ATOM 2739 N N . HIS B 1 64 ? -4.625 23.094 5.531 1 50.38 64 HIS B N 1
ATOM 2740 C CA . HIS B 1 64 ? -3.635 23.188 4.465 1 50.38 64 HIS B CA 1
ATOM 2741 C C . HIS B 1 64 ? -2.393 22.375 4.781 1 50.38 64 HIS B C 1
ATOM 2743 O O . HIS B 1 64 ? -1.434 22.359 4.008 1 50.38 64 HIS B O 1
ATOM 2749 N N . VAL B 1 65 ? -2.205 22.062 5.977 1 48.59 65 VAL B N 1
ATOM 2750 C CA . VAL B 1 65 ? -0.993 21.297 6.238 1 48.59 65 VAL B CA 1
ATOM 2751 C C . VAL B 1 65 ? -1.033 19.984 5.449 1 48.59 65 VAL B C 1
ATOM 2753 O O . VAL B 1 65 ? -1.912 19.156 5.672 1 48.59 65 VAL B O 1
ATOM 2756 N N . SER B 1 66 ? -0.84 20.172 4.176 1 52.19 66 SER B N 1
ATOM 2757 C CA . SER B 1 66 ? -0.568 19.016 3.332 1 52.19 66 SER B CA 1
ATOM 2758 C C . SER B 1 66 ? 0.539 18.156 3.926 1 52.19 66 SER B C 1
ATOM 2760 O O . SER B 1 66 ? 1.575 18.672 4.352 1 52.19 66 SER B O 1
ATOM 2762 N N . PHE B 1 67 ? 0.264 16.984 4.539 1 64.12 67 PHE B N 1
ATOM 2763 C CA . PHE B 1 67 ? 1.258 16.094 5.125 1 64.12 67 PHE B CA 1
ATOM 2764 C C . PHE B 1 67 ? 2.217 15.586 4.062 1 64.12 67 PHE B C 1
ATOM 2766 O O . PHE B 1 67 ? 1.82 14.828 3.174 1 64.12 67 PHE B O 1
ATOM 2773 N N . ARG B 1 68 ? 3.271 16.344 3.896 1 82.38 68 ARG B N 1
ATOM 2774 C CA . ARG B 1 68 ? 4.328 15.891 2.996 1 82.38 68 ARG B CA 1
ATOM 2775 C C . ARG B 1 68 ? 5.133 14.758 3.617 1 82.38 68 ARG B C 1
ATOM 2777 O O . ARG B 1 68 ? 5.309 14.703 4.836 1 82.38 68 ARG B O 1
ATOM 2784 N N . THR B 1 69 ? 5.473 13.82 2.812 1 90.94 69 THR B N 1
ATOM 2785 C CA . THR B 1 69 ? 6.309 12.727 3.295 1 90.94 69 THR B CA 1
ATOM 2786 C C . THR B 1 69 ? 7.684 13.242 3.717 1 90.94 69 THR B C 1
ATOM 2788 O O . THR B 1 69 ? 8.141 14.273 3.229 1 90.94 69 THR B O 1
ATOM 2791 N N . PRO B 1 70 ? 8.305 12.633 4.574 1 88.88 70 PRO B N 1
ATOM 2792 C CA . PRO B 1 70 ? 9.5 13.18 5.219 1 88.88 70 PRO B CA 1
ATOM 2793 C C . PRO B 1 70 ? 10.695 13.266 4.27 1 88.88 70 PRO B C 1
ATOM 2795 O O . PRO B 1 70 ? 11.562 14.117 4.441 1 88.88 70 PRO B O 1
ATOM 2798 N N . TYR B 1 71 ? 10.797 12.461 3.275 1 95.06 71 TYR B N 1
ATOM 2799 C CA . TYR B 1 71 ? 12.023 12.398 2.492 1 95.06 71 TYR B CA 1
ATOM 2800 C C . TYR B 1 71 ? 11.852 13.102 1.148 1 95.06 71 TYR B C 1
ATOM 2802 O O . TYR B 1 71 ? 12.375 14.195 0.942 1 95.06 71 TYR B O 1
ATOM 2810 N N . ALA B 1 72 ? 10.953 12.648 0.333 1 96.44 72 ALA B N 1
ATOM 2811 C CA . ALA B 1 72 ? 10.758 13.234 -0.992 1 96.44 72 ALA B CA 1
ATOM 2812 C C . ALA B 1 72 ? 9.734 14.367 -0.947 1 96.44 72 ALA B C 1
ATOM 2814 O O . ALA B 1 72 ? 9.492 15.031 -1.959 1 96.44 72 ALA B O 1
ATOM 2815 N N . GLY B 1 73 ? 9.148 14.633 0.185 1 93 73 GLY B N 1
ATOM 2816 C CA . GLY B 1 73 ? 8.219 15.734 0.347 1 93 73 GLY B CA 1
ATOM 2817 C C . GLY B 1 73 ? 6.973 15.602 -0.51 1 93 73 GLY B C 1
ATOM 2818 O O . GLY B 1 73 ? 6.504 16.578 -1.095 1 93 73 GLY B O 1
ATOM 2819 N N . LEU B 1 74 ? 6.426 14.398 -0.579 1 93.94 74 LEU B N 1
ATOM 2820 C CA . LEU B 1 74 ? 5.293 14.133 -1.459 1 93.94 74 LEU B CA 1
ATOM 2821 C C . LEU B 1 74 ? 3.98 14.523 -0.786 1 93.94 74 LEU B C 1
ATOM 2823 O O . LEU B 1 74 ? 3.822 14.344 0.424 1 93.94 74 LEU B O 1
ATOM 2827 N N . GLU B 1 75 ? 3.107 15.047 -1.561 1 88.5 75 GLU B N 1
ATOM 2828 C CA . GLU B 1 75 ? 1.731 15.32 -1.161 1 88.5 75 GLU B CA 1
ATOM 2829 C C . GLU B 1 75 ? 0.743 14.492 -1.979 1 88.5 75 GLU B C 1
ATOM 2831 O O . GLU B 1 75 ? 1.067 14.039 -3.078 1 88.5 75 GLU B O 1
ATOM 2836 N N . ARG B 1 76 ? -0.404 14.203 -1.352 1 89 76 ARG B N 1
ATOM 2837 C CA . ARG B 1 76 ? -1.448 13.508 -2.1 1 89 76 ARG B CA 1
ATOM 2838 C C . ARG B 1 76 ? -2.189 14.469 -3.021 1 89 76 ARG B C 1
ATOM 2840 O O . ARG B 1 76 ? -3.346 14.812 -2.768 1 89 76 ARG B O 1
ATOM 2847 N N . ASP B 1 77 ? -1.556 14.82 -4.102 1 88.31 77 ASP B N 1
ATOM 2848 C CA . ASP B 1 77 ? -2.078 15.859 -4.984 1 88.31 77 ASP B CA 1
ATOM 2849 C C . ASP B 1 77 ? -2.363 15.312 -6.375 1 88.31 77 ASP B C 1
ATOM 2851 O O . ASP B 1 77 ? -2.553 16.078 -7.328 1 88.31 77 ASP B O 1
ATOM 2855 N N . THR B 1 78 ? -2.35 14 -6.527 1 93.56 78 THR B N 1
ATOM 2856 C CA . THR B 1 78 ? -2.645 13.352 -7.801 1 93.56 78 THR B CA 1
ATOM 2857 C C . THR B 1 78 ? -3.908 12.5 -7.695 1 93.56 78 THR B C 1
ATOM 2859 O O . THR B 1 78 ? -4.109 11.797 -6.699 1 93.56 78 THR B O 1
ATOM 2862 N N . ILE B 1 79 ? -4.723 12.625 -8.727 1 93 79 ILE B N 1
ATOM 2863 C CA . ILE B 1 79 ? -5.953 11.844 -8.75 1 93 79 ILE B CA 1
ATOM 2864 C C . ILE B 1 79 ? -5.727 10.547 -9.523 1 93 79 ILE B C 1
ATOM 2866 O O . ILE B 1 79 ? -5.086 10.547 -10.578 1 93 79 ILE B O 1
ATOM 2870 N N . SER B 1 80 ? -6.176 9.477 -8.93 1 93.75 80 SER B N 1
ATOM 2871 C CA . SER B 1 80 ? -6.129 8.172 -9.578 1 93.75 80 SER B CA 1
ATOM 2872 C C . SER B 1 80 ? -7.449 7.426 -9.414 1 93.75 80 SER B C 1
ATOM 2874 O O . SER B 1 80 ? -8.266 7.777 -8.562 1 93.75 80 SER B O 1
ATOM 2876 N N . ILE B 1 81 ? -7.641 6.453 -10.281 1 92.5 81 ILE B N 1
ATOM 2877 C CA . ILE B 1 81 ? -8.828 5.621 -10.18 1 92.5 81 ILE B CA 1
ATOM 2878 C C . ILE B 1 81 ? -8.547 4.422 -9.273 1 92.5 81 ILE B C 1
ATOM 2880 O O . ILE B 1 81 ? -7.477 3.812 -9.359 1 92.5 81 ILE B O 1
ATOM 2884 N N . ILE B 1 82 ? -9.453 4.066 -8.406 1 93.5 82 ILE B N 1
ATOM 2885 C CA . ILE B 1 82 ? -9.305 2.947 -7.484 1 93.5 82 ILE B CA 1
ATOM 2886 C C . ILE B 1 82 ? -9.352 1.633 -8.258 1 93.5 82 ILE B C 1
ATOM 2888 O O . ILE B 1 82 ? -8.539 0.738 -8.023 1 93.5 82 ILE B O 1
ATOM 2892 N N . ASP B 1 83 ? -10.312 1.516 -9.125 1 91.31 83 ASP B N 1
ATOM 2893 C CA . ASP B 1 83 ? -10.5 0.305 -9.922 1 91.31 83 ASP B CA 1
ATOM 2894 C C . ASP B 1 83 ? -11.062 0.637 -11.305 1 91.31 83 ASP B C 1
ATOM 2896 O O . ASP B 1 83 ? -11.836 1.584 -11.453 1 91.31 83 ASP B O 1
ATOM 2900 N N . GLY B 1 84 ? -10.625 -0.141 -12.281 1 84.06 84 GLY B N 1
ATOM 2901 C CA . GLY B 1 84 ? -11.062 0.034 -13.664 1 84.06 84 GLY B CA 1
ATOM 2902 C C . GLY B 1 84 ? -10.148 -0.642 -14.664 1 84.06 84 GLY B C 1
ATOM 2903 O O . GLY B 1 84 ? -9.289 -1.449 -14.289 1 84.06 84 GLY B O 1
ATOM 2904 N N . HIS B 1 85 ? -10.438 -0.343 -15.914 1 82.25 85 HIS B N 1
ATOM 2905 C CA . HIS B 1 85 ? -9.578 -0.908 -16.953 1 82.25 85 HIS B CA 1
ATOM 2906 C C . HIS B 1 85 ? -8.141 -0.443 -16.781 1 82.25 85 HIS B C 1
ATOM 2908 O O . HIS B 1 85 ? -7.887 0.744 -16.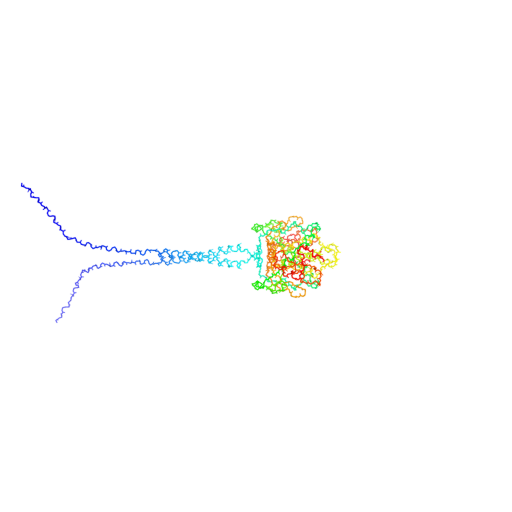562 1 82.25 85 HIS B O 1
ATOM 2914 N N . ASP B 1 86 ? -7.297 -1.319 -16.797 1 88.88 86 ASP B N 1
ATOM 2915 C CA . ASP B 1 86 ? -5.863 -1.088 -16.641 1 88.88 86 ASP B CA 1
ATOM 2916 C C . ASP B 1 86 ? -5.055 -1.994 -17.562 1 88.88 86 ASP B C 1
ATOM 2918 O O . ASP B 1 86 ? -5.371 -3.176 -17.719 1 88.88 86 ASP B O 1
ATOM 2922 N N . PRO B 1 87 ? -4.07 -1.363 -18.25 1 93.94 87 PRO B N 1
ATOM 2923 C CA . PRO B 1 87 ? -3.238 -2.197 -19.109 1 93.94 87 PRO B CA 1
ATOM 2924 C C . PRO B 1 87 ? -2.551 -3.336 -18.359 1 93.94 87 PRO B C 1
ATOM 2926 O O . PRO B 1 87 ? -2.217 -4.363 -18.953 1 93.94 87 PRO B O 1
ATOM 2929 N N . TYR B 1 88 ? -2.355 -3.234 -17.141 1 96.5 88 TYR B N 1
ATOM 2930 C CA . TYR B 1 88 ? -1.667 -4.242 -16.344 1 96.5 88 TYR B CA 1
ATOM 2931 C C . TYR B 1 88 ? -2.576 -5.43 -16.062 1 96.5 88 TYR B C 1
ATOM 2933 O O . TYR B 1 88 ? -2.135 -6.441 -15.508 1 96.5 88 TYR B O 1
ATOM 2941 N N . THR B 1 89 ? -3.867 -5.367 -16.359 1 95.56 89 THR B N 1
ATOM 2942 C CA . THR B 1 89 ? -4.793 -6.488 -16.219 1 95.56 89 THR B CA 1
ATOM 2943 C C . THR B 1 89 ? -5.391 -6.863 -17.578 1 95.56 89 THR B C 1
ATOM 2945 O O . THR B 1 89 ? -6.398 -7.57 -17.641 1 95.56 89 THR B O 1
ATOM 2948 N N . ASP B 1 90 ? -4.789 -6.395 -18.641 1 93.5 90 ASP B N 1
ATOM 2949 C CA . ASP B 1 90 ? -5.316 -6.609 -19.984 1 93.5 90 ASP B CA 1
ATOM 2950 C C . ASP B 1 90 ? -5.395 -8.102 -20.312 1 93.5 90 ASP B C 1
ATOM 2952 O O . ASP B 1 90 ? -4.574 -8.891 -19.844 1 93.5 90 ASP B O 1
ATOM 2956 N N . VAL B 1 91 ? -6.344 -8.477 -21.094 1 91.69 91 VAL B N 1
ATOM 2957 C CA . VAL B 1 91 ? -6.547 -9.867 -21.484 1 91.69 91 VAL B CA 1
ATOM 2958 C C . VAL B 1 91 ? -5.418 -10.32 -22.406 1 91.69 91 VAL B C 1
ATOM 2960 O O . VAL B 1 91 ? -5.098 -11.508 -22.469 1 91.69 91 VAL B O 1
ATOM 2963 N N . ASN B 1 92 ? -4.875 -9.344 -23.109 1 94 92 ASN B N 1
ATOM 2964 C CA . ASN B 1 92 ? -3.721 -9.656 -23.953 1 94 92 ASN B CA 1
ATOM 2965 C C . ASN B 1 92 ? -2.477 -9.93 -23.109 1 94 92 ASN B C 1
ATOM 2967 O O . ASN B 1 92 ? -1.841 -9 -22.609 1 94 92 ASN B O 1
ATOM 2971 N N . ASP B 1 93 ? -2.078 -11.164 -23.031 1 91.62 93 ASP B N 1
ATOM 2972 C CA . ASP B 1 93 ? -0.998 -11.609 -22.141 1 91.62 93 ASP B CA 1
ATOM 2973 C C . ASP B 1 93 ? 0.338 -11 -22.578 1 91.62 93 ASP B C 1
ATOM 2975 O O . ASP B 1 93 ? 1.156 -10.633 -21.734 1 91.62 93 ASP B O 1
ATOM 2979 N N . THR B 1 94 ? 0.565 -10.922 -23.875 1 94.38 94 THR B N 1
ATOM 2980 C CA . THR B 1 94 ? 1.844 -10.422 -24.359 1 94.38 94 THR B CA 1
ATOM 2981 C C . THR B 1 94 ? 2.064 -8.977 -23.922 1 94.38 94 THR B C 1
ATOM 2983 O O . THR B 1 94 ? 3.111 -8.641 -23.359 1 94.38 94 THR B O 1
ATOM 2986 N N . LEU B 1 95 ? 1.061 -8.195 -24.172 1 94.69 95 LEU B N 1
ATOM 2987 C CA . LEU B 1 95 ? 1.137 -6.793 -23.781 1 94.69 95 LEU B CA 1
ATOM 2988 C C . LEU B 1 95 ? 1.242 -6.66 -22.266 1 94.69 95 LEU B C 1
ATOM 2990 O O . LEU B 1 95 ? 2.082 -5.91 -21.75 1 94.69 95 LEU B O 1
ATOM 2994 N N . ARG B 1 96 ? 0.406 -7.332 -21.562 1 95.81 96 ARG B N 1
ATOM 2995 C CA . ARG B 1 96 ? 0.382 -7.27 -20.094 1 95.81 96 ARG B CA 1
ATOM 2996 C C . ARG B 1 96 ? 1.719 -7.707 -19.516 1 95.81 96 ARG B C 1
ATOM 2998 O O . ARG B 1 96 ? 2.268 -7.035 -18.641 1 95.81 96 ARG B O 1
ATOM 3005 N N . ASP B 1 97 ? 2.279 -8.805 -20.031 1 95.5 97 ASP B N 1
ATOM 3006 C CA . ASP B 1 97 ? 3.561 -9.312 -19.547 1 95.5 97 ASP B CA 1
ATOM 3007 C C . ASP B 1 97 ? 4.664 -8.273 -19.734 1 95.5 97 ASP B C 1
ATOM 3009 O O . ASP B 1 97 ? 5.477 -8.055 -18.828 1 95.5 97 ASP B O 1
ATOM 3013 N N . GLN B 1 98 ? 4.645 -7.73 -20.906 1 94.62 98 GLN B N 1
ATOM 3014 C CA . GLN B 1 98 ? 5.668 -6.73 -21.188 1 94.62 98 GLN B CA 1
ATOM 3015 C C . GLN B 1 98 ? 5.586 -5.566 -20.203 1 94.62 98 GLN B C 1
ATOM 3017 O O . GLN B 1 98 ? 6.613 -5.094 -19.703 1 94.62 98 GLN B O 1
ATOM 3022 N N . LEU B 1 99 ? 4.398 -5.102 -19.906 1 95.94 99 LEU B N 1
ATOM 3023 C CA . LEU B 1 99 ? 4.219 -3.982 -18.984 1 95.94 99 LEU B CA 1
ATOM 3024 C C . LEU B 1 99 ? 4.727 -4.336 -17.594 1 95.94 99 LEU B C 1
ATOM 3026 O O . LEU B 1 99 ? 5.426 -3.539 -16.969 1 95.94 99 LEU B O 1
ATOM 3030 N N . TRP B 1 100 ? 4.367 -5.488 -17.109 1 96.75 100 TRP B N 1
ATOM 3031 C CA . TRP B 1 100 ? 4.801 -5.93 -15.781 1 96.75 100 TRP B CA 1
ATOM 3032 C C . TRP B 1 100 ? 6.316 -6.09 -15.734 1 96.75 100 TRP B C 1
ATOM 3034 O O . TRP B 1 100 ? 6.961 -5.68 -14.766 1 96.75 100 TRP B O 1
ATOM 3044 N N . LEU B 1 101 ? 6.91 -6.633 -16.734 1 92.75 101 LEU B N 1
ATOM 3045 C CA . LEU B 1 101 ? 8.344 -6.891 -16.766 1 92.75 101 LEU B CA 1
ATOM 3046 C C . LEU B 1 101 ? 9.125 -5.59 -16.938 1 92.75 101 LEU B C 1
ATOM 3048 O O . LEU B 1 101 ? 10.281 -5.5 -16.516 1 92.75 101 LEU B O 1
ATOM 3052 N N . ASP B 1 102 ? 8.461 -4.574 -17.484 1 92.25 102 ASP B N 1
ATOM 3053 C CA . ASP B 1 102 ? 9.117 -3.297 -17.75 1 92.25 102 ASP B CA 1
ATOM 3054 C C . ASP B 1 102 ? 9.102 -2.406 -16.516 1 92.25 102 ASP B C 1
ATOM 3056 O O . ASP B 1 102 ? 9.695 -1.325 -16.516 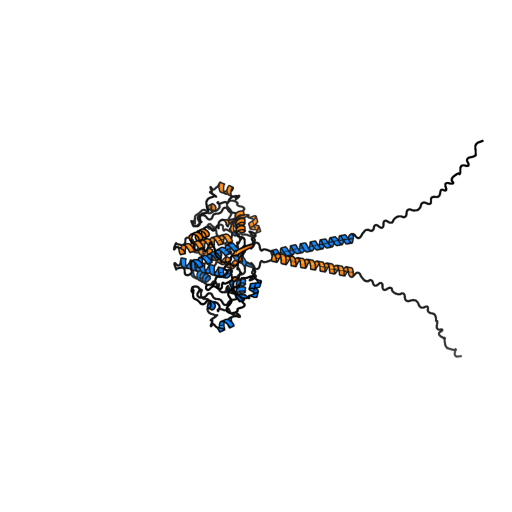1 92.25 102 ASP B O 1
ATOM 3060 N N . ILE B 1 103 ? 8.43 -2.811 -15.461 1 93.56 103 ILE B N 1
ATOM 3061 C CA . ILE B 1 103 ? 8.438 -2.01 -14.242 1 93.56 103 ILE B CA 1
ATOM 3062 C C . ILE B 1 103 ? 9.875 -1.766 -13.789 1 93.56 103 ILE B C 1
ATOM 3064 O O . ILE B 1 103 ? 10.633 -2.715 -13.562 1 93.56 103 ILE B O 1
ATOM 3068 N N . ASN B 1 104 ? 10.234 -0.496 -13.727 1 89.69 104 ASN B N 1
ATOM 3069 C CA . ASN B 1 104 ? 11.586 -0.113 -13.336 1 89.69 104 ASN B CA 1
ATOM 3070 C C . ASN B 1 104 ? 11.727 0.015 -11.82 1 89.69 104 ASN B C 1
ATOM 3072 O O . ASN B 1 104 ? 11.203 0.956 -11.227 1 89.69 104 ASN B O 1
ATOM 3076 N N . VAL B 1 105 ? 12.469 -0.87 -11.273 1 90.94 105 VAL B N 1
ATOM 3077 C CA . VAL B 1 105 ? 12.68 -0.825 -9.828 1 90.94 105 VAL B CA 1
ATOM 3078 C C . VAL B 1 105 ? 14.094 -0.353 -9.531 1 90.94 105 VAL B C 1
ATOM 3080 O O . VAL B 1 105 ? 14.406 0.017 -8.391 1 90.94 105 VAL B O 1
ATOM 3083 N N . ASP B 1 106 ? 14.938 -0.214 -10.523 1 92.5 106 ASP B N 1
ATOM 3084 C CA . ASP B 1 106 ? 16.344 0.113 -10.352 1 92.5 106 ASP B CA 1
ATOM 3085 C C . ASP B 1 106 ? 16.516 1.523 -9.789 1 92.5 106 ASP B C 1
ATOM 3087 O O . ASP B 1 106 ? 17.391 1.763 -8.953 1 92.5 106 ASP B O 1
ATOM 3091 N N . ASP B 1 107 ? 15.641 2.367 -10.234 1 92.81 107 ASP B N 1
ATOM 3092 C CA . ASP B 1 107 ? 15.758 3.773 -9.859 1 92.81 107 ASP B CA 1
ATOM 3093 C C . ASP B 1 107 ? 15.547 3.961 -8.359 1 92.81 107 ASP B C 1
ATOM 3095 O O . ASP B 1 107 ? 15.906 5 -7.797 1 92.81 107 ASP B O 1
ATOM 3099 N N . GLY B 1 108 ? 15 2.982 -7.738 1 96.94 108 GLY B N 1
ATOM 3100 C CA . GLY B 1 108 ? 14.703 3.092 -6.316 1 96.94 108 GLY B CA 1
ATOM 3101 C C . GLY B 1 108 ? 15.938 2.938 -5.441 1 96.94 108 GLY B C 1
ATOM 3102 O O . GLY B 1 108 ? 15.891 3.24 -4.25 1 96.94 108 GLY B O 1
ATOM 3103 N N . MET B 1 109 ? 17.062 2.434 -6.051 1 96.81 109 MET B N 1
ATOM 3104 C CA . MET B 1 109 ? 18.328 2.406 -5.336 1 96.81 109 MET B CA 1
ATOM 3105 C C . MET B 1 109 ? 18.969 3.793 -5.309 1 96.81 109 MET B C 1
ATOM 3107 O O . MET B 1 109 ? 19.266 4.363 -6.359 1 96.81 109 MET B O 1
ATOM 3111 N N . VAL B 1 110 ? 19.172 4.297 -4.102 1 98.19 110 VAL B N 1
ATOM 3112 C CA . VAL B 1 110 ? 19.656 5.672 -3.992 1 98.19 110 VAL B CA 1
ATOM 3113 C C . VAL B 1 110 ? 20.906 5.719 -3.109 1 98.19 110 VAL B C 1
ATOM 3115 O O . VAL B 1 110 ? 21.141 4.801 -2.324 1 98.19 110 VAL B O 1
ATOM 3118 N N . ALA B 1 111 ? 21.703 6.715 -3.275 1 98.5 111 ALA B N 1
ATOM 3119 C CA . ALA B 1 111 ? 22.859 7.02 -2.449 1 98.5 111 ALA B CA 1
ATOM 3120 C C . ALA B 1 111 ? 22.656 8.312 -1.669 1 98.5 111 ALA B C 1
ATOM 3122 O O . ALA B 1 111 ? 22.547 9.391 -2.26 1 98.5 111 ALA B O 1
ATOM 3123 N N . LEU B 1 112 ? 22.641 8.188 -0.34 1 98.69 112 LEU B N 1
ATOM 3124 C CA . LEU B 1 112 ? 22.328 9.344 0.491 1 98.69 112 LEU B CA 1
ATOM 3125 C C . LEU B 1 112 ? 23.547 9.781 1.305 1 98.69 112 LEU B C 1
ATOM 3127 O O . LEU B 1 112 ? 24.266 8.938 1.854 1 98.69 112 LEU B O 1
ATOM 3131 N N . PRO B 1 113 ? 23.797 11.094 1.394 1 98.5 113 PRO B N 1
ATOM 3132 C CA . PRO B 1 113 ? 24.922 11.594 2.178 1 98.5 113 PRO B CA 1
ATOM 3133 C C . PRO B 1 113 ? 24.781 11.305 3.67 1 98.5 113 PRO B C 1
ATOM 3135 O O . PRO B 1 113 ? 23.672 11.375 4.215 1 98.5 113 PRO B O 1
ATOM 3138 N N . ASP B 1 114 ? 25.938 11.117 4.277 1 98 114 ASP B N 1
ATOM 3139 C CA . ASP B 1 114 ? 25.969 10.797 5.703 1 98 114 ASP B CA 1
ATOM 3140 C C . ASP B 1 114 ? 25.312 11.914 6.523 1 98 114 ASP B C 1
ATOM 3142 O O . ASP B 1 114 ? 24.641 11.648 7.516 1 98 114 ASP B O 1
ATOM 3146 N N . GLU B 1 115 ? 25.547 13.148 6.152 1 97.56 115 GLU B N 1
ATOM 3147 C CA . GLU B 1 115 ? 24.984 14.273 6.887 1 97.56 115 GLU B CA 1
ATOM 3148 C C . GLU B 1 115 ? 23.453 14.227 6.859 1 97.56 115 GLU B C 1
ATOM 3150 O O . GLU B 1 115 ? 22.797 14.453 7.879 1 97.56 115 GLU B O 1
ATOM 3155 N N . TYR B 1 116 ? 22.969 13.969 5.742 1 97.5 116 TYR B N 1
ATOM 3156 C CA . TYR B 1 116 ? 21.516 13.836 5.578 1 97.5 116 TYR B CA 1
ATOM 3157 C C . TYR B 1 116 ? 20.984 12.664 6.395 1 97.5 116 TYR B C 1
ATOM 3159 O O . TYR B 1 116 ? 19.953 12.789 7.066 1 97.5 116 TYR B O 1
ATOM 3167 N N . VAL B 1 117 ? 21.609 11.523 6.277 1 97.38 117 VAL B N 1
ATOM 3168 C CA . VAL B 1 117 ? 21.234 10.305 6.992 1 97.38 117 VAL B CA 1
ATOM 3169 C C . VAL B 1 117 ? 21.172 10.586 8.492 1 97.38 117 VAL B C 1
ATOM 3171 O O . VAL B 1 117 ? 20.203 10.203 9.156 1 97.38 117 VAL B O 1
ATOM 3174 N N . GLU B 1 118 ? 22.156 11.242 9.031 1 95.56 118 GLU B N 1
ATOM 3175 C CA . GLU B 1 118 ? 22.188 11.609 10.445 1 95.56 118 GLU B CA 1
ATOM 3176 C C . GLU B 1 118 ? 21.031 12.539 10.797 1 95.56 118 GLU B C 1
ATOM 3178 O O . GLU B 1 118 ? 20.344 12.32 11.797 1 95.56 118 GLU B O 1
ATOM 3183 N N . LYS B 1 119 ? 20.812 13.539 10 1 93.5 119 LYS B N 1
ATOM 3184 C CA . LYS B 1 119 ? 19.766 14.516 10.234 1 93.5 119 LYS B CA 1
ATOM 3185 C C . LYS B 1 119 ? 18.391 13.852 10.273 1 93.5 119 LYS B C 1
ATOM 3187 O O . LYS B 1 119 ? 17.547 14.211 11.094 1 93.5 119 LYS B O 1
ATOM 3192 N N . MET B 1 120 ? 18.25 12.906 9.43 1 93.19 120 MET B N 1
ATOM 3193 C CA . MET B 1 120 ? 16.938 12.281 9.289 1 93.19 120 MET B CA 1
ATOM 3194 C C . MET B 1 120 ? 16.797 11.102 10.242 1 93.19 120 MET B C 1
ATOM 3196 O O . MET B 1 120 ? 15.719 10.508 10.344 1 93.19 120 MET B O 1
ATOM 3200 N N . GLY B 1 121 ? 17.828 10.695 10.945 1 94 121 GLY B N 1
ATOM 3201 C CA . GLY B 1 121 ? 17.781 9.586 11.883 1 94 121 GLY B CA 1
ATOM 3202 C C . GLY B 1 121 ? 17.688 8.234 11.211 1 94 121 GLY B C 1
ATOM 3203 O O . GLY B 1 121 ? 17.062 7.312 11.734 1 94 121 GLY B O 1
ATOM 3204 N N . LEU B 1 122 ? 18.172 8.117 10.023 1 95.56 122 LEU B N 1
ATOM 3205 C CA . LEU B 1 122 ? 18.219 6.855 9.289 1 95.56 122 LEU B CA 1
ATOM 3206 C C . LEU B 1 122 ? 19.391 5.992 9.758 1 95.56 122 LEU B C 1
ATOM 3208 O O . LEU B 1 122 ? 20.422 6.52 10.18 1 95.56 122 LEU B O 1
ATOM 3212 N N . PRO B 1 123 ? 19.203 4.641 9.719 1 95 123 PRO B N 1
ATOM 3213 C CA . PRO B 1 123 ? 20.375 3.799 10 1 95 123 PRO B CA 1
ATOM 3214 C C . PRO B 1 123 ? 21.453 3.922 8.945 1 95 123 PRO B C 1
ATOM 3216 O O . PRO B 1 123 ? 21.156 4.109 7.762 1 95 123 PRO B O 1
ATOM 3219 N N . VAL B 1 124 ? 22.672 3.672 9.406 1 95.19 124 VAL B N 1
ATOM 3220 C CA . VAL B 1 124 ? 23.797 3.674 8.469 1 95.19 124 VAL B CA 1
ATOM 3221 C C . VAL B 1 124 ? 23.719 2.443 7.566 1 95.19 124 VAL B C 1
ATOM 3223 O O . VAL B 1 124 ? 23.406 1.344 8.031 1 95.19 124 VAL B O 1
ATOM 3226 N N . SER B 1 125 ? 24.016 2.67 6.293 1 96.69 125 SER B N 1
ATOM 3227 C CA . SER B 1 125 ? 23.875 1.613 5.293 1 96.69 125 SER B CA 1
ATOM 3228 C C . SER B 1 125 ? 25.219 1.285 4.648 1 96.69 125 SER B C 1
ATOM 3230 O O . SER B 1 125 ? 26.25 1.807 5.062 1 96.69 125 SER B O 1
ATOM 3232 N N . GLN B 1 126 ? 25.156 0.266 3.748 1 95.06 126 GLN B N 1
ATOM 3233 C CA . GLN B 1 126 ? 26.359 -0.04 2.973 1 95.06 126 GLN B CA 1
ATOM 3234 C C . GLN B 1 126 ? 26.906 1.209 2.287 1 95.06 126 GLN B C 1
ATOM 3236 O O . GLN B 1 126 ? 26.125 2.061 1.834 1 95.06 126 GLN B O 1
ATOM 3241 N N . ARG B 1 127 ? 28.203 1.133 2.17 1 95.56 127 ARG B N 1
ATOM 3242 C CA . ARG B 1 127 ? 28.844 2.287 1.554 1 95.56 127 ARG B CA 1
ATOM 3243 C C . ARG B 1 127 ? 28.641 2.285 0.041 1 95.56 127 ARG B C 1
ATOM 3245 O O . ARG B 1 127 ? 28.672 1.226 -0.59 1 95.56 127 ARG B O 1
ATOM 3252 N N . PHE B 1 128 ? 28.391 3.506 -0.528 1 96.88 128 PHE B N 1
ATOM 3253 C CA . PHE B 1 128 ? 28.359 3.691 -1.974 1 96.88 128 PHE B CA 1
ATOM 3254 C C . PHE B 1 128 ? 29.75 3.645 -2.562 1 96.88 128 PHE B C 1
ATOM 3256 O O . PHE B 1 128 ? 30.641 4.406 -2.152 1 96.88 128 PHE B O 1
ATOM 3263 N N . PRO B 1 129 ? 29.984 2.768 -3.502 1 95.81 129 PRO B N 1
ATOM 3264 C CA . PRO B 1 129 ? 31.359 2.527 -3.951 1 95.81 129 PRO B CA 1
ATOM 3265 C C . PRO B 1 129 ? 31.984 3.752 -4.613 1 95.81 129 PRO B C 1
ATOM 3267 O O . PRO B 1 129 ? 33.219 3.906 -4.602 1 95.81 129 PRO B O 1
ATOM 3270 N N . TRP B 1 130 ? 31.219 4.652 -5.102 1 97.56 130 TRP B N 1
ATOM 3271 C CA . TRP B 1 130 ? 31.766 5.738 -5.906 1 97.56 130 TRP B CA 1
ATOM 3272 C C . TRP B 1 130 ? 31.859 7.027 -5.098 1 97.56 130 TRP B C 1
ATOM 3274 O O . TRP B 1 130 ? 32.375 8.031 -5.582 1 97.56 130 TRP B O 1
ATOM 3284 N N . ASP B 1 131 ? 31.359 7.012 -3.928 1 97.25 131 ASP B N 1
ATOM 3285 C CA . ASP B 1 131 ? 31.391 8.141 -3 1 97.25 131 ASP B CA 1
ATOM 3286 C C . ASP B 1 131 ? 31.266 7.664 -1.554 1 97.25 131 ASP B C 1
ATOM 3288 O O . ASP B 1 131 ? 30.172 7.465 -1.045 1 97.25 131 ASP B O 1
ATOM 3292 N N . GLU B 1 132 ? 32.312 7.602 -0.845 1 96.25 132 GLU B N 1
ATOM 3293 C CA . GLU B 1 132 ? 32.406 6.984 0.475 1 96.25 132 GLU B CA 1
ATOM 3294 C C . GLU B 1 132 ? 31.656 7.805 1.518 1 96.25 132 GLU B C 1
ATOM 3296 O O . GLU B 1 132 ? 31.406 7.328 2.627 1 96.25 132 GLU B O 1
ATOM 3301 N N . SER B 1 133 ? 31.25 8.977 1.215 1 97.88 133 SER B N 1
ATOM 3302 C CA . SER B 1 133 ? 30.5 9.812 2.145 1 97.88 133 SER B CA 1
ATOM 3303 C C . SER B 1 133 ? 29 9.516 2.061 1 97.88 133 SER B C 1
ATOM 3305 O O . SER B 1 133 ? 28.203 10.188 2.707 1 97.88 133 SER B O 1
ATOM 3307 N N . LYS B 1 134 ? 28.672 8.547 1.275 1 98.25 134 LYS B N 1
ATOM 3308 C CA . LYS B 1 134 ? 27.25 8.219 1.075 1 98.25 134 LYS B CA 1
ATOM 3309 C C . LYS B 1 134 ? 26.984 6.746 1.362 1 98.25 134 LYS B C 1
ATOM 3311 O O . LYS B 1 134 ? 27.891 5.918 1.277 1 98.25 134 LYS B O 1
ATOM 3316 N N . GLY B 1 135 ? 25.766 6.465 1.793 1 97.62 135 GLY B N 1
ATOM 3317 C CA . GLY B 1 135 ? 25.266 5.105 1.943 1 97.62 135 GLY B CA 1
ATOM 3318 C C . GLY B 1 135 ? 24.203 4.738 0.918 1 97.62 135 GLY B C 1
ATOM 3319 O O . GLY B 1 135 ? 23.484 5.605 0.42 1 97.62 135 GLY B O 1
ATOM 3320 N N . ILE B 1 136 ? 24.109 3.41 0.622 1 97.25 136 ILE B N 1
ATOM 3321 C CA . ILE B 1 136 ? 23.156 2.893 -0.35 1 97.25 136 ILE B CA 1
ATOM 3322 C C . ILE B 1 136 ? 21.844 2.523 0.356 1 97.25 136 ILE B C 1
ATOM 3324 O O . ILE B 1 136 ? 21.859 1.818 1.368 1 97.25 136 ILE B O 1
ATOM 3328 N N . TYR B 1 137 ? 20.734 3.018 -0.145 1 97.94 137 TYR B N 1
ATOM 3329 C CA . TYR B 1 137 ? 19.406 2.715 0.364 1 97.94 137 TYR B CA 1
ATOM 3330 C C . TYR B 1 137 ? 18.469 2.311 -0.768 1 97.94 137 TYR B C 1
ATOM 3332 O O . TYR B 1 137 ? 18.719 2.615 -1.935 1 97.94 137 TYR B O 1
ATOM 3340 N N . LEU B 1 138 ? 17.453 1.552 -0.461 1 97.88 138 LEU B N 1
ATOM 3341 C CA . LEU B 1 138 ? 16.375 1.214 -1.388 1 97.88 138 LEU B CA 1
ATOM 3342 C C . LEU B 1 138 ? 15.055 1.829 -0.937 1 97.88 138 LEU B C 1
ATOM 3344 O O . LEU B 1 138 ? 14.609 1.6 0.19 1 97.88 138 LEU B O 1
ATOM 3348 N N . LEU B 1 139 ? 14.453 2.607 -1.807 1 98.38 139 LEU B N 1
ATOM 3349 C CA . LEU B 1 139 ? 13.18 3.207 -1.44 1 98.38 139 LEU B CA 1
ATOM 3350 C C . LEU B 1 139 ? 12.102 2.139 -1.271 1 98.38 139 LEU B C 1
ATOM 3352 O O . LEU B 1 139 ? 11.992 1.226 -2.092 1 98.38 139 LEU B O 1
ATOM 3356 N N . GLN B 1 140 ? 11.312 2.307 -0.227 1 98 140 GLN B N 1
ATOM 3357 C CA . GLN B 1 140 ? 10.305 1.322 0.158 1 98 140 GLN B CA 1
ATOM 3358 C C . GLN B 1 140 ? 9.328 1.062 -0.982 1 98 140 GLN B C 1
ATOM 3360 O O . GLN B 1 140 ? 8.977 -0.088 -1.26 1 98 140 GLN B O 1
ATOM 3365 N N . ALA B 1 141 ? 8.781 2.078 -1.641 1 98.31 141 ALA B N 1
ATOM 3366 C CA . ALA B 1 141 ? 7.828 1.902 -2.732 1 98.31 141 ALA B CA 1
ATOM 3367 C C . ALA B 1 141 ? 8.438 1.087 -3.869 1 98.31 141 ALA B C 1
ATOM 3369 O O . ALA B 1 141 ? 7.773 0.226 -4.449 1 98.31 141 ALA B O 1
ATOM 3370 N N . HIS B 1 142 ? 9.672 1.349 -4.234 1 97.81 142 HIS B N 1
ATOM 3371 C CA . HIS B 1 142 ? 10.352 0.607 -5.289 1 97.81 142 HIS B CA 1
ATOM 3372 C C . HIS B 1 142 ? 10.57 -0.848 -4.891 1 97.81 142 HIS B C 1
ATOM 3374 O O . HIS B 1 142 ? 10.445 -1.751 -5.723 1 97.81 142 HIS B O 1
ATOM 3380 N N . HIS B 1 143 ? 10.953 -1.055 -3.635 1 97.44 143 HIS B N 1
ATOM 3381 C CA . HIS B 1 143 ? 11.008 -2.424 -3.135 1 97.44 143 HIS B CA 1
ATOM 3382 C C . HIS B 1 143 ? 9.688 -3.15 -3.359 1 97.44 143 HIS B C 1
ATOM 3384 O O . HIS B 1 143 ? 9.672 -4.277 -3.855 1 97.44 143 HIS B O 1
ATOM 3390 N N . ASN B 1 144 ? 8.625 -2.49 -2.973 1 98.25 144 ASN B N 1
ATOM 3391 C CA . ASN B 1 144 ? 7.316 -3.131 -3.074 1 98.25 144 ASN B CA 1
ATOM 3392 C C . ASN B 1 144 ? 6.91 -3.354 -4.527 1 98.25 144 ASN B C 1
ATOM 3394 O O . ASN B 1 144 ? 6.223 -4.328 -4.844 1 98.25 144 ASN B O 1
ATOM 3398 N N . LEU B 1 145 ? 7.34 -2.514 -5.445 1 97.81 145 LEU B N 1
ATOM 3399 C CA . LEU B 1 145 ? 7.102 -2.764 -6.863 1 97.81 145 LEU B CA 1
ATOM 3400 C C . LEU B 1 145 ? 7.895 -3.977 -7.344 1 97.81 145 LEU B C 1
ATOM 3402 O O . LEU B 1 145 ? 7.406 -4.762 -8.156 1 97.81 145 LEU B O 1
ATOM 3406 N N . HIS B 1 146 ? 9.156 -4.086 -6.902 1 95.81 146 HIS B N 1
ATOM 3407 C CA . HIS B 1 146 ? 9.914 -5.305 -7.148 1 95.81 146 HIS B CA 1
ATOM 3408 C C . HIS B 1 146 ? 9.141 -6.539 -6.695 1 95.81 146 HIS B C 1
ATOM 3410 O O . HIS B 1 146 ? 9.094 -7.547 -7.402 1 95.81 146 HIS B O 1
ATOM 3416 N N . CYS B 1 147 ? 8.555 -6.422 -5.492 1 97.19 147 CYS B N 1
ATOM 3417 C CA . CYS B 1 147 ? 7.785 -7.531 -4.938 1 97.19 147 CYS B CA 1
ATOM 3418 C C . CYS B 1 147 ? 6.586 -7.859 -5.82 1 97.19 147 CYS B C 1
ATOM 3420 O O . CYS B 1 147 ? 6.344 -9.023 -6.141 1 97.19 147 CYS B O 1
ATOM 3422 N N . ALA B 1 148 ? 5.801 -6.82 -6.223 1 98.31 148 ALA B N 1
ATOM 3423 C CA . ALA B 1 148 ? 4.66 -7.039 -7.105 1 98.31 148 ALA B CA 1
ATOM 3424 C C . ALA B 1 148 ? 5.09 -7.715 -8.406 1 98.31 148 ALA B C 1
ATOM 3426 O O . ALA B 1 148 ? 4.453 -8.672 -8.852 1 98.31 148 ALA B O 1
ATOM 3427 N N . ARG B 1 149 ? 6.148 -7.23 -8.977 1 96.75 149 ARG B N 1
ATOM 3428 C CA . ARG B 1 149 ? 6.676 -7.793 -10.219 1 96.75 149 ARG B CA 1
ATOM 3429 C C . ARG B 1 149 ? 7.102 -9.242 -10.031 1 96.75 149 ARG B C 1
ATOM 3431 O O . ARG B 1 149 ? 6.801 -10.102 -10.867 1 96.75 149 ARG B O 1
ATOM 3438 N N . SER B 1 150 ? 7.836 -9.547 -8.992 1 96 150 SER B N 1
ATOM 3439 C CA . SER B 1 150 ? 8.305 -10.898 -8.711 1 96 150 SER B CA 1
ATOM 3440 C C . SER B 1 150 ? 7.133 -11.867 -8.562 1 96 150 SER B C 1
ATOM 3442 O O . SER B 1 150 ? 7.172 -12.984 -9.086 1 96 150 SER B O 1
ATOM 3444 N N . VAL B 1 151 ? 6.117 -11.445 -7.848 1 98.12 151 VAL B N 1
ATOM 3445 C CA . VAL B 1 151 ? 4.93 -12.281 -7.672 1 98.12 151 VAL B CA 1
ATOM 3446 C C . VAL B 1 151 ? 4.254 -12.508 -9.016 1 98.12 151 VAL B C 1
ATOM 3448 O O . VAL B 1 151 ? 3.797 -13.617 -9.312 1 98.12 151 VAL B O 1
ATOM 3451 N N . TYR B 1 152 ? 4.176 -11.461 -9.867 1 98.19 152 TYR B N 1
ATOM 3452 C CA . TYR B 1 152 ? 3.586 -11.594 -11.195 1 98.19 152 TYR B CA 1
ATOM 3453 C C . TYR B 1 152 ? 4.309 -12.664 -12 1 98.19 152 TYR B C 1
ATOM 3455 O O . TYR B 1 152 ? 3.67 -13.531 -12.609 1 98.19 152 TYR B O 1
ATOM 3463 N N . ILE B 1 153 ? 5.598 -12.586 -12.016 1 96.19 153 ILE B N 1
ATOM 3464 C CA . ILE B 1 153 ? 6.402 -13.547 -12.758 1 96.19 153 ILE B CA 1
ATOM 3465 C C . ILE B 1 153 ? 6.078 -14.961 -12.289 1 96.19 153 ILE B C 1
ATOM 3467 O O . ILE B 1 153 ? 5.855 -15.859 -13.109 1 96.19 153 ILE B O 1
ATOM 3471 N N . SER B 1 154 ? 6.031 -15.156 -11.016 1 97 154 SER B N 1
ATOM 3472 C CA . SER B 1 154 ? 5.723 -16.469 -10.469 1 97 154 SER B CA 1
ATOM 3473 C C . SER B 1 154 ? 4.34 -16.938 -10.914 1 97 154 SER B C 1
ATOM 3475 O O . SER B 1 154 ? 4.168 -18.094 -11.312 1 97 154 SER B O 1
ATOM 3477 N N . LEU B 1 155 ? 3.373 -16.094 -10.859 1 97.69 155 LEU B N 1
ATOM 3478 C CA . LEU B 1 155 ? 2.012 -16.438 -11.25 1 97.69 155 LEU B CA 1
ATOM 3479 C C . LEU B 1 155 ? 1.956 -16.812 -12.734 1 97.69 155 LEU B C 1
ATOM 3481 O O . LEU B 1 155 ? 1.216 -17.719 -13.125 1 97.69 155 LEU B O 1
ATOM 3485 N N . MET B 1 156 ? 2.686 -16.078 -13.555 1 96.81 156 MET B N 1
ATOM 3486 C CA . MET B 1 156 ? 2.711 -16.391 -14.984 1 96.81 156 MET B CA 1
ATOM 3487 C C . MET B 1 156 ? 3.408 -17.734 -15.234 1 96.81 156 MET B C 1
ATOM 3489 O O . MET B 1 156 ? 3.008 -18.484 -16.109 1 96.81 156 MET B O 1
ATOM 3493 N N . GLU B 1 157 ? 4.465 -17.984 -14.484 1 96.56 157 GLU B N 1
ATOM 3494 C CA . GLU B 1 157 ? 5.109 -19.297 -14.578 1 96.56 157 GLU B CA 1
ATOM 3495 C C . GLU B 1 157 ? 4.133 -20.406 -14.234 1 96.56 157 GLU B C 1
ATOM 3497 O O . GLU B 1 157 ? 4.105 -21.453 -14.906 1 96.56 157 GLU B O 1
ATOM 3502 N N . TYR B 1 158 ? 3.391 -20.234 -13.172 1 96.31 158 TYR B N 1
ATOM 3503 C CA . TYR B 1 158 ? 2.332 -21.172 -12.828 1 96.31 158 TYR B CA 1
ATOM 3504 C C . TYR B 1 158 ? 1.389 -21.391 -14.008 1 96.31 158 TYR B C 1
ATOM 3506 O O . TYR B 1 158 ? 1.096 -22.531 -14.383 1 96.31 158 TYR B O 1
ATOM 3514 N N . ARG B 1 159 ? 0.907 -20.312 -14.594 1 95.19 159 ARG B N 1
ATOM 3515 C CA . ARG B 1 159 ? -0.05 -20.359 -15.695 1 95.19 159 ARG B CA 1
ATOM 3516 C C . ARG B 1 159 ? 0.528 -21.109 -16.891 1 95.19 159 ARG B C 1
ATOM 3518 O O . ARG B 1 159 ? -0.194 -21.828 -17.594 1 95.19 159 ARG B O 1
ATOM 3525 N N . LYS B 1 160 ? 1.775 -21.031 -17.094 1 94.62 160 LYS B N 1
ATOM 3526 C CA . LYS B 1 160 ? 2.434 -21.625 -18.25 1 94.62 160 LYS B CA 1
ATOM 3527 C C . LYS B 1 160 ? 3.004 -23 -17.922 1 94.62 160 LYS B C 1
ATOM 3529 O O . LYS B 1 160 ? 3.672 -23.625 -18.75 1 94.62 160 LYS B O 1
ATOM 3534 N N . ASP B 1 161 ? 2.832 -23.391 -16.672 1 94.94 161 ASP B N 1
ATOM 3535 C CA . ASP B 1 161 ? 3.312 -24.688 -16.203 1 94.94 161 ASP B CA 1
ATOM 3536 C C . ASP B 1 161 ? 4.832 -24.781 -16.328 1 94.94 161 ASP B C 1
ATOM 3538 O O . ASP B 1 161 ? 5.355 -25.781 -16.844 1 94.94 161 ASP B O 1
ATOM 3542 N N . ILE B 1 162 ? 5.508 -23.719 -16.031 1 94.38 162 ILE B N 1
ATOM 3543 C CA . ILE B 1 162 ? 6.961 -23.641 -15.945 1 94.38 162 ILE B CA 1
ATOM 3544 C C . ILE B 1 162 ? 7.398 -23.625 -14.484 1 94.38 162 ILE B C 1
ATOM 3546 O O . ILE B 1 162 ? 6.746 -23 -13.641 1 94.38 162 ILE B O 1
ATOM 3550 N N . PRO B 1 163 ? 8.508 -24.297 -14.211 1 94.25 163 PRO B N 1
ATOM 3551 C CA . PRO B 1 163 ? 8.984 -24.266 -12.828 1 94.25 163 PRO B CA 1
ATOM 3552 C C . PRO B 1 163 ? 9.273 -22.844 -12.344 1 94.25 163 PRO B C 1
ATOM 3554 O O . PRO B 1 163 ? 9.766 -22.016 -13.109 1 94.25 163 PRO B O 1
ATOM 3557 N N . GLN B 1 164 ? 8.977 -22.641 -11.117 1 94 164 GLN B N 1
ATOM 3558 C CA . GLN B 1 164 ? 9.211 -21.328 -10.531 1 94 164 GLN B CA 1
ATOM 3559 C C . GLN B 1 164 ? 10.695 -20.969 -10.523 1 94 164 GLN B C 1
ATOM 3561 O O . GLN B 1 164 ? 11.516 -21.75 -10.039 1 94 164 GLN B O 1
ATOM 3566 N N . THR B 1 165 ? 11.031 -19.828 -11 1 92.38 165 THR B N 1
ATOM 3567 C CA . THR B 1 165 ? 12.43 -19.438 -11.133 1 92.38 165 THR B CA 1
ATOM 3568 C C . THR B 1 165 ? 12.93 -18.781 -9.852 1 92.38 165 THR B C 1
ATOM 3570 O O . THR B 1 165 ? 14.086 -18.969 -9.453 1 92.38 165 THR B O 1
ATOM 3573 N N . ARG B 1 166 ? 12.062 -18.047 -9.227 1 91.31 166 ARG B N 1
ATOM 3574 C CA . ARG B 1 166 ? 12.406 -17.422 -7.949 1 91.31 166 ARG B CA 1
ATOM 3575 C C . ARG B 1 166 ? 12.078 -18.344 -6.781 1 91.31 166 ARG B C 1
ATOM 3577 O O . ARG B 1 166 ? 11.094 -19.094 -6.836 1 91.31 166 ARG B O 1
ATOM 3584 N N . SER B 1 167 ? 12.898 -18.219 -5.766 1 91.62 167 SER B N 1
ATOM 3585 C CA . SER B 1 167 ? 12.68 -19.125 -4.641 1 91.62 167 SER B CA 1
ATOM 3586 C C . SER B 1 167 ? 11.328 -18.859 -3.986 1 91.62 167 SER B C 1
ATOM 3588 O O . SER B 1 167 ? 10.852 -17.734 -3.949 1 91.62 167 SER B O 1
ATOM 3590 N N . HIS B 1 168 ? 10.773 -19.938 -3.465 1 92.75 168 HIS B N 1
ATOM 3591 C CA . HIS B 1 168 ? 9.508 -19.859 -2.744 1 92.75 168 HIS B CA 1
ATOM 3592 C C . HIS B 1 168 ? 9.586 -18.859 -1.594 1 92.75 168 HIS B C 1
ATOM 3594 O O . HIS B 1 168 ? 8.664 -18.078 -1.386 1 92.75 168 HIS B O 1
ATOM 3600 N N . HIS B 1 169 ? 10.648 -18.906 -0.854 1 91.69 169 HIS B N 1
ATOM 3601 C CA . HIS B 1 169 ? 10.852 -17.984 0.26 1 91.69 169 HIS B CA 1
ATOM 3602 C C . HIS B 1 169 ? 10.82 -16.531 -0.21 1 91.69 169 HIS B C 1
ATOM 3604 O O . HIS B 1 169 ? 10.203 -15.688 0.434 1 91.69 169 HIS B O 1
ATOM 3610 N N . HIS B 1 170 ? 11.477 -16.266 -1.312 1 92.38 170 HIS B N 1
ATOM 3611 C CA . HIS B 1 170 ? 11.5 -14.914 -1.858 1 92.38 170 HIS B CA 1
ATOM 3612 C C . HIS B 1 170 ? 10.094 -14.445 -2.23 1 92.38 170 HIS B C 1
ATOM 3614 O O . HIS B 1 170 ? 9.703 -13.32 -1.906 1 92.38 170 HIS B O 1
ATOM 3620 N N . ILE B 1 171 ? 9.359 -15.305 -2.898 1 96.12 171 ILE B N 1
ATOM 3621 C CA . ILE B 1 171 ? 8.031 -14.945 -3.375 1 96.12 171 ILE B CA 1
ATOM 3622 C C . ILE B 1 171 ? 7.109 -14.68 -2.186 1 96.12 171 ILE B C 1
ATOM 3624 O O . ILE B 1 171 ? 6.359 -13.703 -2.176 1 96.12 171 ILE B O 1
ATOM 3628 N N . ILE B 1 172 ? 7.191 -15.5 -1.143 1 96.06 172 ILE B N 1
ATOM 3629 C CA . ILE B 1 172 ? 6.352 -15.328 0.035 1 96.06 172 ILE B CA 1
ATOM 3630 C C . ILE B 1 172 ? 6.766 -14.062 0.781 1 96.06 172 ILE B C 1
ATOM 3632 O O . ILE B 1 172 ? 5.914 -13.336 1.304 1 96.06 172 ILE B O 1
ATOM 3636 N N . HIS B 1 173 ? 8.031 -13.828 0.869 1 95.19 173 HIS B N 1
ATOM 3637 C CA . HIS B 1 173 ? 8.531 -12.586 1.448 1 95.19 173 HIS B CA 1
ATOM 3638 C C . HIS B 1 173 ? 7.961 -11.375 0.722 1 95.19 173 HIS B C 1
ATOM 3640 O O . HIS B 1 173 ? 7.523 -10.414 1.358 1 95.19 173 HIS B O 1
ATOM 3646 N N . CYS B 1 174 ? 8.016 -11.414 -0.614 1 96.88 174 CYS B N 1
ATOM 3647 C CA . CYS B 1 174 ? 7.484 -10.328 -1.431 1 96.88 174 CYS B CA 1
ATOM 3648 C C . CYS B 1 174 ? 6 -10.117 -1.163 1 96.88 174 CYS B C 1
ATOM 3650 O O . CYS B 1 174 ? 5.555 -8.984 -0.977 1 96.88 174 CYS B O 1
ATOM 3652 N N . LEU B 1 175 ? 5.273 -11.211 -1.153 1 98.25 175 LEU B N 1
ATOM 3653 C CA . LEU B 1 175 ? 3.838 -11.078 -0.93 1 98.25 175 LEU B CA 1
ATOM 3654 C C . LEU B 1 175 ? 3.555 -10.531 0.466 1 98.25 175 LEU B C 1
ATOM 3656 O O . LEU B 1 175 ? 2.652 -9.711 0.644 1 98.25 175 LEU B O 1
ATOM 3660 N N . ASP B 1 176 ? 4.305 -10.984 1.459 1 97.75 176 ASP B N 1
ATOM 3661 C CA . ASP B 1 176 ? 4.133 -10.477 2.814 1 97.75 176 ASP B CA 1
ATOM 3662 C C . ASP B 1 176 ? 4.461 -8.984 2.885 1 97.75 176 ASP B C 1
ATOM 3664 O O . ASP B 1 176 ? 3.846 -8.242 3.65 1 97.75 176 ASP B O 1
ATOM 3668 N N . ALA B 1 177 ? 5.473 -8.531 2.188 1 97.56 177 ALA B N 1
ATOM 3669 C CA . ALA B 1 177 ? 5.793 -7.102 2.152 1 97.56 177 ALA B CA 1
ATOM 3670 C C . ALA B 1 177 ? 4.602 -6.285 1.66 1 97.56 177 ALA B C 1
ATOM 3672 O O . ALA B 1 177 ? 4.301 -5.223 2.211 1 97.56 177 ALA B O 1
ATOM 3673 N N . LEU B 1 178 ? 3.928 -6.762 0.592 1 98.56 178 LEU B N 1
ATOM 3674 C CA . LEU B 1 178 ? 2.744 -6.086 0.075 1 98.56 178 LEU B CA 1
ATOM 3675 C C . LEU B 1 178 ? 1.616 -6.102 1.103 1 98.56 178 LEU B C 1
ATOM 3677 O O . LEU B 1 178 ? 0.934 -5.094 1.299 1 98.56 178 LEU B O 1
ATOM 3681 N N . ARG B 1 179 ? 1.404 -7.27 1.791 1 98.31 179 ARG B N 1
ATOM 3682 C CA . ARG B 1 179 ? 0.397 -7.379 2.842 1 98.31 179 ARG B CA 1
ATOM 3683 C C . ARG B 1 179 ? 0.664 -6.379 3.963 1 98.31 179 ARG B C 1
ATOM 3685 O O . ARG B 1 179 ? -0.249 -5.68 4.41 1 98.31 179 ARG B O 1
ATOM 3692 N N . ARG B 1 180 ? 1.908 -6.332 4.41 1 97.38 180 ARG B N 1
ATOM 3693 C CA . ARG B 1 180 ? 2.283 -5.426 5.492 1 97.38 180 ARG B CA 1
ATOM 3694 C C . ARG B 1 180 ? 2.055 -3.973 5.09 1 97.38 180 ARG B C 1
ATOM 3696 O O . ARG B 1 180 ? 1.679 -3.146 5.926 1 97.38 180 ARG B O 1
ATOM 3703 N N . ASP B 1 181 ? 2.311 -3.67 3.838 1 98 181 ASP B N 1
ATOM 3704 C CA . ASP B 1 181 ? 2.08 -2.312 3.354 1 98 181 ASP B CA 1
ATOM 3705 C C . ASP B 1 181 ? 0.599 -1.949 3.424 1 98 181 ASP B C 1
ATOM 3707 O O . ASP B 1 181 ? 0.246 -0.822 3.775 1 98 181 ASP B O 1
ATOM 3711 N N . VAL B 1 182 ? -0.26 -2.885 3.023 1 98.38 182 VAL B N 1
ATOM 3712 C CA . VAL B 1 182 ? -1.702 -2.678 3.104 1 98.38 182 VAL B CA 1
ATOM 3713 C C . VAL B 1 182 ? -2.1 -2.367 4.543 1 98.38 182 VAL B C 1
ATOM 3715 O O . VAL B 1 182 ? -2.832 -1.408 4.801 1 98.38 182 VAL B O 1
ATOM 3718 N N . ILE B 1 183 ? -1.588 -3.15 5.5 1 97.81 183 ILE B N 1
ATOM 3719 C CA . ILE B 1 183 ? -1.915 -2.994 6.914 1 97.81 183 ILE B CA 1
ATOM 3720 C C . ILE B 1 183 ? -1.371 -1.661 7.426 1 97.81 183 ILE B C 1
ATOM 3722 O O . ILE B 1 183 ? -2.062 -0.937 8.148 1 97.81 183 ILE B O 1
ATOM 3726 N N . CYS B 1 184 ? -0.155 -1.295 7.055 1 97.5 184 CYS B N 1
ATOM 3727 C CA . CYS B 1 184 ? 0.496 -0.074 7.52 1 97.5 184 CYS B CA 1
ATOM 3728 C C . CYS B 1 184 ? -0.263 1.161 7.051 1 97.5 184 CYS B C 1
ATOM 3730 O O . CYS B 1 184 ? -0.373 2.143 7.785 1 97.5 184 CYS B O 1
ATOM 3732 N N . ASN B 1 185 ? -0.722 1.179 5.852 1 96.94 185 ASN B N 1
ATOM 3733 C CA . ASN B 1 185 ? -1.392 2.348 5.289 1 96.94 185 ASN B CA 1
ATOM 3734 C C . ASN B 1 185 ? -2.844 2.436 5.746 1 96.94 185 ASN B C 1
ATOM 3736 O O . ASN B 1 185 ? -3.393 3.531 5.879 1 96.94 185 ASN B O 1
ATOM 3740 N N . ALA B 1 186 ? -3.473 1.239 5.949 1 97.62 186 ALA B N 1
ATOM 3741 C CA . ALA B 1 186 ? -4.852 1.164 6.426 1 97.62 186 ALA B CA 1
ATOM 3742 C C . ALA B 1 186 ? -5.75 2.127 5.656 1 97.62 186 ALA B C 1
ATOM 3744 O O . ALA B 1 186 ? -6.465 2.934 6.254 1 97.62 186 ALA B O 1
ATOM 3745 N N . ASP B 1 187 ? -5.777 2.031 4.328 1 97.12 187 ASP B N 1
ATOM 3746 C CA . ASP B 1 187 ? -6.586 2.893 3.471 1 97.12 187 ASP B CA 1
ATOM 3747 C C . ASP B 1 187 ? -8.07 2.744 3.793 1 97.12 187 ASP B C 1
ATOM 3749 O O . ASP B 1 187 ? -8.664 1.688 3.553 1 97.12 187 ASP B O 1
ATOM 3753 N N . ASP B 1 188 ? -8.688 3.814 4.27 1 97.62 188 ASP B N 1
ATOM 3754 C CA . ASP B 1 188 ? -10.031 3.711 4.84 1 97.62 188 ASP B CA 1
ATOM 3755 C C . ASP B 1 188 ? -11.094 4.16 3.842 1 97.62 188 ASP B C 1
ATOM 3757 O O . ASP B 1 188 ? -12.25 4.359 4.207 1 97.62 188 ASP B O 1
ATOM 3761 N N . ILE B 1 189 ? -10.75 4.324 2.574 1 97.38 189 ILE B N 1
ATOM 3762 C CA . ILE B 1 189 ? -11.711 4.742 1.56 1 97.38 189 ILE B CA 1
ATOM 3763 C C . ILE B 1 189 ? -12.781 3.664 1.387 1 97.38 189 ILE B C 1
ATOM 3765 O O . ILE B 1 189 ? -12.461 2.494 1.17 1 97.38 189 ILE B O 1
ATOM 3769 N N . PRO B 1 190 ? -14.031 4.023 1.474 1 98.31 190 PRO B N 1
ATOM 3770 C CA . PRO B 1 190 ? -15.102 3.072 1.145 1 98.31 190 PRO B CA 1
ATOM 3771 C C . PRO B 1 190 ? -15.32 2.928 -0.36 1 98.31 190 PRO B C 1
ATOM 3773 O O . PRO B 1 190 ? -15.758 3.875 -1.017 1 98.31 190 PRO B O 1
ATOM 3776 N N . ARG B 1 191 ? -15.078 1.805 -0.863 1 98.06 191 ARG B N 1
ATOM 3777 C CA . ARG B 1 191 ? -15.391 1.486 -2.254 1 98.06 191 ARG B CA 1
ATOM 3778 C C . ARG B 1 191 ? -16.891 1.251 -2.443 1 98.06 191 ARG B C 1
ATOM 3780 O O . ARG B 1 191 ? -17.469 0.384 -1.791 1 98.06 191 ARG B O 1
ATOM 3787 N N . PHE B 1 192 ? -17.438 1.967 -3.326 1 96.81 192 PHE B N 1
ATOM 3788 C CA . PHE B 1 192 ? -18.844 1.705 -3.568 1 96.81 192 PHE B CA 1
ATOM 3789 C C . PHE B 1 192 ? -19.031 0.381 -4.297 1 96.81 192 PHE B C 1
ATOM 3791 O O . PHE B 1 192 ? -18.109 -0.12 -4.934 1 96.81 192 PHE B O 1
ATOM 3798 N N . THR B 1 193 ? -20.172 -0.265 -4.16 1 94.62 193 THR B N 1
ATOM 3799 C CA . THR B 1 193 ? -20.516 -1.515 -4.824 1 94.62 193 THR B CA 1
ATOM 3800 C C . THR B 1 193 ? -21.531 -1.271 -5.934 1 94.62 193 THR B C 1
ATOM 3802 O O . THR B 1 193 ? -22.5 -0.52 -5.746 1 94.62 193 THR B O 1
ATOM 3805 N N . THR B 1 194 ? -21.312 -1.887 -7.047 1 88.56 194 THR B N 1
ATOM 3806 C CA . THR B 1 194 ? -22.219 -1.712 -8.172 1 88.56 194 THR B CA 1
ATOM 3807 C C . THR B 1 194 ? -23.438 -2.635 -8.039 1 88.56 194 THR B C 1
ATOM 3809 O O . THR B 1 194 ? -23.359 -3.67 -7.379 1 88.56 194 THR B O 1
ATOM 3812 N N . PRO B 1 195 ? -24.547 -2.266 -8.664 1 81.12 195 PRO B N 1
ATOM 3813 C CA . PRO B 1 195 ? -25.781 -3.057 -8.578 1 81.12 195 PRO B CA 1
ATOM 3814 C C . PRO B 1 195 ? -25.766 -4.273 -9.5 1 81.12 195 PRO B C 1
ATOM 3816 O O . PRO B 1 195 ? -26.703 -5.062 -9.5 1 81.12 195 PRO B O 1
ATOM 3819 N N . ASP B 1 196 ? -24.75 -4.613 -10.109 1 77.38 196 ASP B N 1
ATOM 3820 C CA . ASP B 1 196 ? -24.656 -5.719 -11.055 1 77.38 196 ASP B CA 1
ATOM 3821 C C . ASP B 1 196 ? -24.797 -7.066 -10.344 1 77.38 196 ASP B C 1
ATOM 3823 O O . ASP B 1 196 ? -24.609 -7.148 -9.133 1 77.38 196 ASP B O 1
ATOM 3827 N N . PRO B 1 197 ? -25.188 -8.078 -11.133 1 69.25 197 PRO B N 1
ATOM 3828 C CA . PRO B 1 197 ? -25.312 -9.406 -10.539 1 69.25 197 PRO B CA 1
ATOM 3829 C C . PRO B 1 197 ? -24.016 -9.883 -9.875 1 69.25 197 PRO B C 1
ATOM 3831 O O . PRO B 1 197 ? -24.062 -10.562 -8.852 1 69.25 197 PRO B O 1
ATOM 3834 N N . VAL B 1 198 ? -22.906 -9.562 -10.547 1 68.25 198 VAL B N 1
ATOM 3835 C CA . VAL B 1 198 ? -21.594 -9.75 -9.922 1 68.25 198 VAL B CA 1
ATOM 3836 C C . VAL B 1 198 ? -21.016 -8.391 -9.523 1 68.25 198 VAL B C 1
ATOM 3838 O O . VAL B 1 198 ? -20.453 -7.68 -10.367 1 68.25 198 VAL B O 1
ATOM 3841 N N . PRO B 1 199 ? -21.219 -8.109 -8.297 1 74.81 199 PRO B N 1
ATOM 3842 C CA . PRO B 1 199 ? -20.844 -6.75 -7.898 1 74.81 199 PRO B CA 1
ATOM 3843 C C . PRO B 1 199 ? -19.344 -6.5 -7.98 1 74.81 199 PRO B C 1
ATOM 3845 O O . PRO B 1 199 ? -18.547 -7.395 -7.688 1 74.81 199 PRO B O 1
ATOM 3848 N N . GLU B 1 200 ? -19.031 -5.336 -8.57 1 84.19 200 GLU B N 1
ATOM 3849 C CA . GLU B 1 200 ? -17.688 -4.797 -8.523 1 84.19 200 GLU B CA 1
ATOM 3850 C C . GLU B 1 200 ? -17.562 -3.689 -7.477 1 84.19 200 GLU B C 1
ATOM 3852 O O . GLU B 1 200 ? -18.562 -3.043 -7.141 1 84.19 200 GLU B O 1
ATOM 3857 N N . THR B 1 201 ? -16.469 -3.619 -6.945 1 93.75 201 THR B N 1
ATOM 3858 C CA . THR B 1 201 ? -16.266 -2.561 -5.957 1 93.75 201 THR B CA 1
ATOM 3859 C C . THR B 1 201 ? -15.281 -1.52 -6.465 1 93.75 201 THR B C 1
ATOM 3861 O O . THR B 1 201 ? -14.289 -1.863 -7.117 1 93.75 201 THR B O 1
ATOM 3864 N N . GLY B 1 202 ? -15.625 -0.224 -6.234 1 95.38 202 GLY B N 1
ATOM 3865 C CA . GLY B 1 202 ? -14.703 0.875 -6.488 1 95.38 202 GLY B CA 1
ATOM 3866 C C . GLY B 1 202 ? -14.555 1.205 -7.961 1 95.38 202 GLY B C 1
ATOM 3867 O O . GLY B 1 202 ? -13.68 1.984 -8.344 1 95.38 202 GLY B O 1
ATOM 3868 N N . HIS B 1 203 ? -15.359 0.591 -8.844 1 92.38 203 HIS B N 1
ATOM 3869 C CA . HIS B 1 203 ? -15.227 0.805 -10.281 1 92.38 203 HIS B CA 1
ATOM 3870 C C . HIS B 1 203 ? -15.383 2.279 -10.633 1 92.38 203 HIS B C 1
ATOM 3872 O O . HIS B 1 203 ? -16.406 2.891 -10.336 1 92.38 203 HIS B O 1
ATOM 3878 N N . GLY B 1 204 ? -14.344 2.855 -11.273 1 91.06 204 GLY B N 1
ATOM 3879 C CA . GLY B 1 204 ? -14.375 4.238 -11.727 1 91.06 204 GLY B CA 1
ATOM 3880 C C . GLY B 1 204 ? -14.266 5.238 -10.594 1 91.06 204 GLY B C 1
ATOM 3881 O O . GLY B 1 204 ? -14.32 6.449 -10.82 1 91.06 204 GLY B O 1
ATOM 3882 N N . GLN B 1 205 ? -14.148 4.797 -9.398 1 95.12 205 GLN B N 1
ATOM 3883 C CA . GLN B 1 205 ? -14.07 5.668 -8.234 1 95.12 205 GLN B CA 1
ATOM 3884 C C . GLN B 1 205 ? -12.695 6.324 -8.133 1 95.12 205 GLN B C 1
ATOM 3886 O O . GLN B 1 205 ? -11.68 5.684 -8.383 1 95.12 205 GLN B O 1
ATOM 3891 N N . LEU B 1 206 ? -12.656 7.598 -7.754 1 92.25 206 LEU B N 1
ATOM 3892 C CA . LEU B 1 206 ? -11.414 8.359 -7.711 1 92.25 206 LEU B CA 1
ATOM 3893 C C . LEU B 1 206 ? -10.836 8.375 -6.301 1 92.25 206 LEU B C 1
ATOM 3895 O O . LEU B 1 206 ? -11.57 8.234 -5.32 1 92.25 206 LEU B O 1
ATOM 3899 N N . ARG B 1 207 ? -9.578 8.508 -6.227 1 92 207 ARG B N 1
ATOM 3900 C CA . ARG B 1 207 ? -8.875 8.68 -4.961 1 92 207 ARG B CA 1
ATOM 3901 C C . ARG B 1 207 ? -7.672 9.602 -5.125 1 92 207 ARG B C 1
ATOM 3903 O O . ARG B 1 207 ? -7.176 9.789 -6.238 1 92 207 ARG B O 1
ATOM 3910 N N . GLN B 1 208 ? -7.25 10.219 -4.066 1 90.5 208 GLN B N 1
ATOM 3911 C CA . GLN B 1 208 ? -6.055 11.055 -4.059 1 90.5 208 GLN B CA 1
ATOM 3912 C C . GLN B 1 208 ? -4.812 10.234 -3.73 1 90.5 208 GLN B C 1
ATOM 3914 O O . GLN B 1 208 ? -4.801 9.477 -2.756 1 90.5 208 GLN B O 1
ATOM 3919 N N . CYS B 1 209 ? -3.848 10.359 -4.594 1 94.69 209 CYS B N 1
ATOM 3920 C CA . CYS B 1 209 ? -2.588 9.641 -4.434 1 94.69 209 CYS B CA 1
ATOM 3921 C C . CYS B 1 209 ? -1.41 10.609 -4.395 1 94.69 209 CYS B C 1
ATOM 3923 O O . CYS B 1 209 ? -1.566 11.797 -4.684 1 94.69 209 CYS B O 1
ATOM 3925 N N . ARG B 1 210 ? -0.356 10.086 -3.873 1 94.81 210 ARG B N 1
ATOM 3926 C CA . ARG B 1 210 ? 0.894 10.82 -4.023 1 94.81 210 ARG B CA 1
ATOM 3927 C C . ARG B 1 210 ? 1.419 10.727 -5.449 1 94.81 210 ARG B C 1
ATOM 3929 O O . ARG B 1 210 ? 1.017 9.836 -6.207 1 94.81 210 ARG B O 1
ATOM 3936 N N . ASN B 1 211 ? 2.301 11.688 -5.75 1 95.5 211 ASN B N 1
ATOM 3937 C CA . ASN B 1 211 ? 2.807 11.758 -7.113 1 95.5 211 ASN B CA 1
ATOM 3938 C C . ASN B 1 211 ? 4.016 10.852 -7.316 1 95.5 211 ASN B C 1
ATOM 3940 O O . ASN B 1 211 ? 5.113 11.164 -6.855 1 95.5 211 ASN B O 1
ATOM 3944 N N . TRP B 1 212 ? 3.865 9.758 -8.008 1 96.94 212 TRP B N 1
ATOM 3945 C CA . TRP B 1 212 ? 4.906 8.773 -8.266 1 96.94 212 TRP B CA 1
ATOM 3946 C C . TRP B 1 212 ? 6.066 9.383 -9.039 1 96.94 212 TRP B C 1
ATOM 3948 O O . TRP B 1 212 ? 7.234 9.086 -8.766 1 96.94 212 TRP B O 1
ATOM 3958 N N . ASP B 1 213 ? 5.785 10.219 -10 1 96.44 213 ASP B N 1
ATOM 3959 C CA . ASP B 1 213 ? 6.836 10.836 -10.805 1 96.44 213 ASP B CA 1
ATOM 3960 C C . ASP B 1 213 ? 7.746 11.711 -9.945 1 96.44 213 ASP B C 1
ATOM 3962 O O . ASP B 1 213 ? 8.953 11.773 -10.18 1 96.44 213 ASP B O 1
ATOM 3966 N N . LYS B 1 214 ? 7.141 12.391 -9.023 1 96.75 214 LYS B N 1
ATOM 3967 C CA . LYS B 1 214 ? 7.945 13.188 -8.109 1 96.75 214 LYS B CA 1
ATOM 3968 C C . LYS B 1 214 ? 8.867 12.305 -7.277 1 96.75 214 LYS B C 1
ATOM 3970 O O . LYS B 1 214 ? 10.016 12.672 -7.012 1 96.75 214 LYS B O 1
ATOM 3975 N N . LEU B 1 215 ? 8.391 11.156 -6.789 1 98.06 215 LEU B N 1
ATOM 3976 C CA . LEU B 1 215 ? 9.258 10.219 -6.082 1 98.06 215 LEU B CA 1
ATOM 3977 C C . LEU B 1 215 ? 10.398 9.75 -6.977 1 98.06 215 LEU B C 1
ATOM 3979 O O . LEU B 1 215 ? 11.547 9.688 -6.539 1 98.06 215 LEU B O 1
ATOM 3983 N N . ASN B 1 216 ? 10.086 9.414 -8.203 1 96.88 216 ASN B N 1
ATOM 3984 C CA . ASN B 1 216 ? 11.109 8.977 -9.148 1 96.88 216 ASN B CA 1
ATOM 3985 C C . ASN B 1 216 ? 12.148 10.062 -9.391 1 96.88 216 ASN B C 1
ATOM 3987 O O . ASN B 1 216 ? 13.344 9.773 -9.516 1 96.88 216 ASN B O 1
ATOM 3991 N N . ASP B 1 217 ? 11.656 11.289 -9.539 1 96.44 217 ASP B N 1
ATOM 3992 C CA . ASP B 1 217 ? 12.586 12.398 -9.719 1 96.44 217 ASP B CA 1
ATOM 3993 C C . ASP B 1 217 ? 13.531 12.531 -8.523 1 96.44 217 ASP B C 1
ATOM 3995 O O . ASP B 1 217 ? 14.734 12.734 -8.695 1 96.44 217 ASP B O 1
ATOM 3999 N N . TRP B 1 218 ? 12.977 12.492 -7.348 1 97.81 218 TRP B N 1
ATOM 4000 C CA . TRP B 1 218 ? 13.797 12.531 -6.141 1 97.81 218 TRP B CA 1
ATOM 4001 C C . TRP B 1 218 ? 14.812 11.398 -6.133 1 97.81 218 TRP B C 1
ATOM 4003 O O . TRP B 1 218 ? 15.977 11.609 -5.777 1 97.81 218 TRP B O 1
ATOM 4013 N N . ALA B 1 219 ? 14.367 10.188 -6.496 1 97.56 219 ALA B N 1
ATOM 4014 C CA . ALA B 1 219 ? 15.258 9.031 -6.57 1 97.56 219 ALA B CA 1
ATOM 4015 C C . ALA B 1 219 ? 16.391 9.273 -7.562 1 97.56 219 ALA B C 1
ATOM 4017 O O . ALA B 1 219 ? 17.547 8.977 -7.281 1 97.56 219 ALA B O 1
ATOM 4018 N N . LYS B 1 220 ? 16.078 9.758 -8.711 1 95.31 220 LYS B N 1
ATOM 4019 C CA . LYS B 1 220 ? 17.078 10.023 -9.75 1 95.31 220 LYS B CA 1
ATOM 4020 C C . LYS B 1 220 ? 18.125 11.031 -9.266 1 95.31 220 LYS B C 1
ATOM 4022 O O . LYS B 1 220 ? 19.297 10.914 -9.594 1 95.31 220 LYS B O 1
ATOM 4027 N N . GLU B 1 221 ? 17.688 12.062 -8.539 1 96.5 221 GLU B N 1
ATOM 4028 C CA . GLU B 1 221 ? 18.594 13.062 -7.988 1 96.5 221 GLU B CA 1
ATOM 4029 C C . GLU B 1 221 ? 19.594 12.422 -7.023 1 96.5 221 GLU B C 1
ATOM 4031 O O . GLU B 1 221 ? 20.688 12.969 -6.805 1 96.5 221 GLU B O 1
ATOM 4036 N N . HIS B 1 222 ? 19.25 11.281 -6.5 1 98 222 HIS B N 1
ATOM 4037 C CA . HIS B 1 222 ? 20.094 10.594 -5.531 1 98 222 HIS B CA 1
ATOM 4038 C C . HIS B 1 222 ? 20.531 9.227 -6.051 1 98 222 HIS B C 1
ATOM 4040 O O . HIS B 1 222 ? 20.688 8.281 -5.273 1 98 222 HIS B O 1
ATOM 4046 N N . ASN B 1 223 ? 20.688 9.125 -7.336 1 97 223 ASN B N 1
ATOM 4047 C CA . ASN B 1 223 ? 20.922 7.84 -7.98 1 97 223 ASN B CA 1
ATOM 4048 C C . ASN B 1 223 ? 22.156 7.145 -7.41 1 97 223 ASN B C 1
ATOM 4050 O O . ASN B 1 223 ? 23.141 7.805 -7.07 1 97 223 ASN B O 1
ATOM 4054 N N . ALA B 1 224 ? 22.141 5.836 -7.402 1 97.31 224 ALA B N 1
ATOM 4055 C CA . ALA B 1 224 ? 23.266 5.012 -6.949 1 97.31 224 ALA B CA 1
ATOM 4056 C C . ALA B 1 224 ? 23.891 4.258 -8.109 1 97.31 224 ALA B C 1
ATOM 4058 O O . ALA B 1 224 ? 24.578 3.248 -7.91 1 97.31 224 ALA B O 1
ATOM 4059 N N . CYS B 1 225 ? 23.594 4.691 -9.367 1 96.62 225 CYS B N 1
ATOM 4060 C CA . CYS B 1 225 ? 24.141 4.047 -10.555 1 96.62 225 CYS B CA 1
ATOM 4061 C C . CYS B 1 225 ? 23.859 2.551 -10.539 1 96.62 225 CYS B C 1
ATOM 4063 O O . CYS B 1 225 ? 24.766 1.742 -10.75 1 96.62 225 CYS B O 1
ATOM 4065 N N . TYR B 1 226 ? 22.594 2.205 -10.367 1 94.56 226 TYR B N 1
ATOM 4066 C CA . TYR B 1 226 ? 22.266 0.815 -10.07 1 94.56 226 TYR B CA 1
ATOM 4067 C C . TYR B 1 226 ? 21.391 0.218 -11.172 1 94.56 226 TYR B C 1
ATOM 4069 O O . TYR B 1 226 ? 20.5 0.881 -11.68 1 94.56 226 TYR B O 1
ATOM 4077 N N . ARG B 1 227 ? 21.672 -1.014 -11.461 1 91.25 227 ARG B N 1
ATOM 4078 C CA . ARG B 1 227 ? 20.781 -1.893 -12.227 1 91.25 227 ARG B CA 1
ATOM 4079 C C . ARG B 1 227 ? 20.812 -3.311 -11.664 1 91.25 227 ARG B C 1
ATOM 4081 O O . ARG B 1 227 ? 21.875 -3.842 -11.344 1 91.25 227 ARG B O 1
ATOM 4088 N N . TYR B 1 228 ? 19.594 -3.764 -11.492 1 86.69 228 TYR B N 1
ATOM 4089 C CA . TYR B 1 228 ? 19.469 -5.121 -10.969 1 86.69 228 TYR B CA 1
ATOM 4090 C C . TYR B 1 228 ? 19.719 -6.152 -12.062 1 86.69 228 TYR B C 1
ATOM 4092 O O . TYR B 1 228 ? 18.812 -6.93 -12.398 1 86.69 228 TYR B O 1
ATOM 4100 N N . ILE B 1 229 ? 20.891 -6.266 -12.523 1 82.56 229 ILE B N 1
ATOM 4101 C CA . ILE B 1 229 ? 21.234 -7.207 -13.578 1 82.56 229 ILE B CA 1
ATOM 4102 C C . ILE B 1 229 ? 21.594 -8.562 -12.961 1 82.56 229 ILE B C 1
ATOM 4104 O O . ILE B 1 229 ? 22.016 -8.633 -11.812 1 82.56 229 ILE B O 1
ATOM 4108 N N . HIS B 1 230 ? 21.312 -9.664 -13.688 1 74.31 230 HIS B N 1
ATOM 4109 C CA . HIS B 1 230 ? 21.609 -11.031 -13.297 1 74.31 230 HIS B CA 1
ATOM 4110 C C . HIS B 1 230 ? 20.953 -11.383 -11.961 1 74.31 230 HIS B C 1
ATOM 4112 O O . HIS B 1 230 ? 21.625 -11.852 -11.039 1 74.31 230 HIS B O 1
ATOM 4118 N N . GLU B 1 231 ? 19.719 -11.164 -11.852 1 69.06 231 GLU B N 1
ATOM 4119 C CA . GLU B 1 231 ? 18.938 -11.352 -10.633 1 69.06 231 GLU B CA 1
ATOM 4120 C C . GLU B 1 231 ? 19.062 -12.781 -10.109 1 69.06 231 GLU B C 1
ATOM 4122 O O . GLU B 1 231 ? 19.078 -13 -8.891 1 69.06 231 GLU B O 1
ATOM 4127 N N . GLN B 1 232 ? 19.219 -13.688 -10.906 1 65.31 232 GLN B N 1
ATOM 4128 C CA . GLN B 1 232 ? 19.172 -15.086 -10.5 1 65.31 232 GLN B CA 1
ATOM 4129 C C . GLN B 1 232 ? 20.578 -15.625 -10.242 1 65.31 232 GLN B C 1
ATOM 4131 O O . GLN B 1 232 ? 20.734 -16.766 -9.781 1 65.31 232 GLN B O 1
ATOM 4136 N N . SER B 1 233 ? 21.5 -14.734 -10.43 1 61.06 233 SER B N 1
ATOM 4137 C CA . SER B 1 233 ? 22.875 -15.227 -10.273 1 61.06 233 SER B CA 1
ATOM 4138 C C . SER B 1 233 ? 23.406 -14.953 -8.875 1 61.06 233 SER B C 1
ATOM 4140 O O . SER B 1 233 ? 23.453 -13.805 -8.438 1 61.06 233 SER B O 1
ATOM 4142 N N . GLY B 1 234 ? 23.531 -15.938 -8.078 1 62.62 234 GLY B N 1
ATOM 4143 C CA . GLY B 1 234 ? 24.031 -15.828 -6.715 1 62.62 234 GLY B CA 1
ATOM 4144 C C . GLY B 1 234 ? 25.469 -15.383 -6.645 1 62.62 234 GLY B C 1
ATOM 4145 O O . GLY B 1 234 ? 25.906 -14.82 -5.637 1 62.62 234 GLY B O 1
ATOM 4146 N N . ASN B 1 235 ? 26.156 -15.539 -7.617 1 69.38 235 ASN B N 1
ATOM 4147 C CA . ASN B 1 235 ? 27.594 -15.281 -7.543 1 69.38 235 ASN B CA 1
ATOM 4148 C C . ASN B 1 235 ? 27.984 -14.102 -8.422 1 69.38 235 ASN B C 1
ATOM 4150 O O . ASN B 1 235 ? 29.125 -14.023 -8.891 1 69.38 235 ASN B O 1
ATOM 4154 N N . PHE B 1 236 ? 27.156 -13.227 -8.617 1 78.69 236 PHE B N 1
ATOM 4155 C CA . PHE B 1 236 ? 27.453 -12.047 -9.414 1 78.69 236 PHE B CA 1
ATOM 4156 C C . PHE B 1 236 ? 28.047 -10.945 -8.547 1 78.69 236 PHE B C 1
ATOM 4158 O O . PHE B 1 236 ? 27.547 -10.68 -7.445 1 78.69 236 PHE B O 1
ATOM 4165 N N . PRO B 1 237 ? 29.219 -10.422 -8.969 1 81.81 237 PRO B N 1
ATOM 4166 C CA . PRO B 1 237 ? 29.797 -9.344 -8.164 1 81.81 237 PRO B CA 1
ATOM 4167 C C . PRO B 1 237 ? 28.844 -8.156 -8.008 1 81.81 237 PRO B C 1
ATOM 4169 O O . PRO B 1 237 ? 28.516 -7.496 -8.992 1 81.81 237 PRO B O 1
ATOM 4172 N N . GLU B 1 238 ? 28.5 -7.828 -6.844 1 84 238 GLU B N 1
ATOM 4173 C CA . GLU B 1 238 ? 27.5 -6.812 -6.531 1 84 238 GLU B CA 1
ATOM 4174 C C . GLU B 1 238 ? 27.906 -5.445 -7.074 1 84 238 GLU B C 1
ATOM 4176 O O . GLU B 1 238 ? 27.062 -4.656 -7.488 1 84 238 GLU B O 1
ATOM 4181 N N . ILE B 1 239 ? 29.234 -5.207 -7.07 1 89.31 239 ILE B N 1
ATOM 4182 C CA . ILE B 1 239 ? 29.719 -3.893 -7.473 1 89.31 239 ILE B CA 1
ATOM 4183 C C . ILE B 1 239 ? 29.328 -3.615 -8.922 1 89.31 239 ILE B C 1
ATOM 4185 O O . ILE B 1 239 ? 29.125 -2.459 -9.305 1 89.31 239 ILE B O 1
ATOM 4189 N N . GLU B 1 240 ? 29.109 -4.652 -9.75 1 90.12 240 GLU B N 1
ATOM 4190 C CA . GLU B 1 240 ? 28.766 -4.48 -11.156 1 90.12 240 GLU B CA 1
ATOM 4191 C C . GLU B 1 240 ? 27.344 -3.969 -11.328 1 90.12 240 GLU B C 1
ATOM 4193 O O . GLU B 1 240 ? 26.969 -3.5 -12.406 1 90.12 240 GLU B O 1
ATOM 4198 N N . ARG B 1 241 ? 26.562 -4.012 -10.281 1 91.19 241 ARG B N 1
ATOM 4199 C CA . ARG B 1 241 ? 25.203 -3.494 -10.336 1 91.19 241 ARG B CA 1
ATOM 4200 C C . ARG B 1 241 ? 25.172 -1.995 -10.055 1 91.19 241 ARG B C 1
ATOM 4202 O O . ARG B 1 241 ? 24.172 -1.328 -10.305 1 91.19 241 ARG B O 1
ATOM 4209 N N . PHE B 1 242 ? 26.297 -1.493 -9.609 1 94.44 242 PHE B N 1
ATOM 4210 C CA . PHE B 1 242 ? 26.328 -0.095 -9.203 1 94.44 242 PHE B CA 1
ATOM 4211 C C . PHE B 1 242 ? 27.125 0.742 -10.195 1 94.44 242 PHE B C 1
ATOM 4213 O O . PHE B 1 242 ? 27.656 1.795 -9.844 1 94.44 242 PHE B O 1
ATOM 4220 N N . VAL B 1 243 ? 27.25 0.297 -11.445 1 95.69 243 VAL B N 1
ATOM 4221 C CA . VAL B 1 243 ? 28.078 1.024 -12.398 1 95.69 243 VAL B CA 1
ATOM 4222 C C . VAL B 1 243 ? 27.188 1.718 -13.43 1 95.69 243 VAL B C 1
ATOM 4224 O O . VAL B 1 243 ? 27.688 2.445 -14.297 1 95.69 243 VAL B O 1
ATOM 4227 N N . TRP B 1 244 ? 25.891 1.574 -13.344 1 94.81 244 TRP B N 1
ATOM 4228 C CA . TRP B 1 244 ? 24.953 2.055 -14.359 1 94.81 244 TRP B CA 1
ATOM 4229 C C . TRP B 1 244 ? 24.453 3.453 -14.016 1 94.81 244 TRP B C 1
ATOM 4231 O O . TRP B 1 244 ? 23.281 3.631 -13.664 1 94.81 244 TRP B O 1
ATOM 4241 N N . CYS B 1 245 ? 25.234 4.398 -14.297 1 95.19 245 CYS B N 1
ATOM 4242 C CA . CYS B 1 245 ? 24.938 5.785 -13.945 1 95.19 245 CYS B CA 1
ATOM 4243 C C . CYS B 1 245 ? 24.078 6.453 -15.016 1 95.19 245 CYS B C 1
ATOM 4245 O O . CYS B 1 245 ? 24.391 6.379 -16.203 1 95.19 245 CYS B O 1
ATOM 4247 N N . PRO B 1 246 ? 22.984 7.074 -14.578 1 92.06 246 PRO B N 1
ATOM 4248 C CA . PRO B 1 246 ? 22.203 7.812 -15.562 1 92.06 246 PRO B CA 1
ATOM 4249 C C . PRO B 1 246 ? 22.953 9.016 -16.141 1 92.06 246 PRO B C 1
ATOM 4251 O O . PRO B 1 246 ? 24.016 9.367 -15.641 1 92.06 246 PRO B O 1
ATOM 4254 N N . GLU B 1 247 ? 22.266 9.492 -17.234 1 88.88 247 GLU B N 1
ATOM 4255 C CA . GLU B 1 247 ? 22.875 10.672 -17.859 1 88.88 247 GLU B CA 1
ATOM 4256 C C . GLU B 1 247 ? 22.969 11.828 -16.859 1 88.88 247 GLU B C 1
ATOM 4258 O O . GLU B 1 247 ? 22.031 12.094 -16.109 1 88.88 247 GLU B O 1
ATOM 4263 N N . GLY B 1 248 ? 24.172 12.484 -16.828 1 89.69 248 GLY B N 1
ATOM 4264 C CA . GLY B 1 248 ? 24.359 13.633 -15.953 1 89.69 248 GLY B CA 1
ATOM 4265 C C . GLY B 1 248 ? 24.812 13.258 -14.562 1 89.69 248 GLY B C 1
ATOM 4266 O O . GLY B 1 248 ? 25.141 14.125 -13.75 1 89.69 248 GLY B O 1
ATOM 4267 N N . SER B 1 249 ? 24.844 12.023 -14.242 1 94.5 249 SER B N 1
ATOM 4268 C CA . SER B 1 249 ? 25.297 11.594 -12.922 1 94.5 249 SER B CA 1
ATOM 4269 C C . SER B 1 249 ? 26.734 12.039 -12.648 1 94.5 249 SER B C 1
ATOM 4271 O O . SER B 1 249 ? 27.609 11.891 -13.508 1 94.5 249 SER B O 1
ATOM 4273 N N . PRO B 1 250 ? 26.969 12.555 -11.508 1 94.44 250 PRO B N 1
ATOM 4274 C CA . PRO B 1 250 ? 28.328 12.984 -11.172 1 94.44 250 PRO B CA 1
ATOM 4275 C C . PRO B 1 250 ? 29.281 11.82 -10.93 1 94.44 250 PRO B C 1
ATOM 4277 O O . PRO B 1 250 ? 30.484 12.023 -10.781 1 94.44 250 PRO B O 1
ATOM 4280 N N . TYR B 1 251 ? 28.812 10.617 -10.961 1 97.12 251 TYR B N 1
ATOM 4281 C CA . TYR B 1 251 ? 29.625 9.469 -10.57 1 97.12 251 TYR B CA 1
ATOM 4282 C C . TYR B 1 251 ? 30.188 8.758 -11.797 1 97.12 251 TYR B C 1
ATOM 4284 O O . TYR B 1 251 ? 31.016 7.844 -11.672 1 97.12 251 TYR B O 1
ATOM 4292 N N . ARG B 1 252 ? 29.781 9.141 -12.953 1 94.94 252 ARG B N 1
ATOM 4293 C CA . ARG B 1 252 ? 30.234 8.484 -14.172 1 94.94 252 ARG B CA 1
ATOM 4294 C C . ARG B 1 252 ? 31.766 8.523 -14.281 1 94.94 252 ARG B C 1
ATOM 4296 O O . ARG B 1 252 ? 32.375 7.531 -14.648 1 94.94 252 ARG B O 1
ATOM 4303 N N . LYS B 1 253 ? 32.281 9.664 -14 1 95.19 253 LYS B N 1
ATOM 4304 C CA . LYS B 1 253 ? 33.719 9.82 -14.094 1 95.19 253 LYS B CA 1
ATOM 4305 C C . LYS B 1 253 ? 34.438 8.812 -13.203 1 95.19 253 LYS B C 1
ATOM 4307 O O . LYS B 1 253 ? 35.469 8.227 -13.602 1 95.19 253 LYS B O 1
ATOM 4312 N N . GLU B 1 254 ? 33.969 8.68 -11.977 1 96.38 254 GLU B N 1
ATOM 4313 C CA . GLU B 1 254 ? 34.562 7.73 -11.047 1 96.38 254 GLU B CA 1
ATOM 4314 C C . GLU B 1 254 ? 34.406 6.293 -11.539 1 96.38 254 GLU B C 1
ATOM 4316 O O . GLU B 1 254 ? 35.344 5.496 -11.461 1 96.38 254 GLU B O 1
ATOM 4321 N N . VAL B 1 255 ? 33.219 5.918 -11.984 1 96.88 255 VAL B N 1
ATOM 4322 C CA . VAL B 1 255 ? 32.938 4.578 -12.484 1 96.88 255 VAL B CA 1
ATOM 4323 C C . VAL B 1 255 ? 33.812 4.27 -13.688 1 96.88 255 VAL B C 1
ATOM 4325 O O . VAL B 1 255 ? 34.406 3.182 -13.766 1 96.88 255 VAL B O 1
ATOM 4328 N N . ASP B 1 256 ? 34 5.27 -14.57 1 95.38 256 ASP B N 1
ATOM 4329 C CA . ASP B 1 256 ? 34.719 5.074 -15.836 1 95.38 256 ASP B CA 1
ATOM 4330 C C . ASP B 1 256 ? 36.188 4.824 -15.602 1 95.38 256 ASP B C 1
ATOM 4332 O O . ASP B 1 256 ? 36.906 4.375 -16.5 1 95.38 256 ASP B O 1
ATOM 4336 N N . LYS B 1 257 ? 36.656 5.109 -14.414 1 96.25 257 LYS B N 1
ATOM 4337 C CA . LYS B 1 257 ? 38.062 4.816 -14.07 1 96.25 257 LYS B CA 1
ATOM 4338 C C . LYS B 1 257 ? 38.281 3.312 -13.984 1 96.25 257 LYS B C 1
ATOM 4340 O O . LYS B 1 257 ? 39.406 2.842 -14.195 1 96.25 257 LYS B O 1
ATOM 4345 N N . TYR B 1 258 ? 37.281 2.568 -13.734 1 95.44 258 TYR B N 1
ATOM 4346 C CA . TYR B 1 258 ? 37.469 1.16 -13.414 1 95.44 258 TYR B CA 1
ATOM 4347 C C . TYR B 1 258 ? 36.656 0.267 -14.344 1 95.44 258 TYR B C 1
ATOM 4349 O O . TYR B 1 258 ? 36.969 -0.92 -14.492 1 95.44 258 TYR B O 1
ATOM 4357 N N . PHE B 1 259 ? 35.562 0.869 -14.883 1 95.19 259 PHE B N 1
ATOM 4358 C CA . PHE B 1 259 ? 34.688 0.051 -15.688 1 95.19 259 PHE B CA 1
ATOM 4359 C C . PHE B 1 259 ? 34.406 0.712 -17.031 1 95.19 259 PHE B C 1
ATOM 4361 O O . PHE B 1 259 ? 34.375 1.94 -17.125 1 95.19 259 PHE B O 1
ATOM 4368 N N . VAL B 1 260 ? 34.25 -0.149 -18.094 1 93.94 260 VAL B N 1
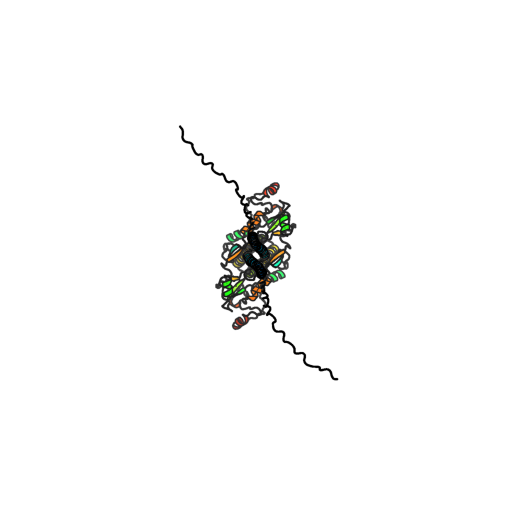ATOM 4369 C CA . VAL B 1 260 ? 33.688 0.289 -19.375 1 93.94 260 VAL B CA 1
ATOM 4370 C C . VAL B 1 260 ? 32.219 -0.056 -19.453 1 93.94 260 VAL B C 1
ATOM 4372 O O . VAL B 1 260 ? 31.844 -1.23 -19.531 1 93.94 260 VAL B O 1
ATOM 4375 N N . VAL B 1 261 ? 31.438 1.013 -19.375 1 93.06 261 VAL B N 1
ATOM 4376 C CA . VAL B 1 261 ? 30 0.794 -19.297 1 93.06 261 VAL B CA 1
ATOM 4377 C C . VAL B 1 261 ? 29.312 1.379 -20.516 1 93.06 261 VAL B C 1
ATOM 4379 O O . VAL B 1 261 ? 29.594 2.512 -20.922 1 93.06 261 VAL B O 1
ATOM 4382 N N . ASP B 1 262 ? 28.516 0.523 -21.188 1 91 262 ASP B N 1
ATOM 4383 C CA . ASP B 1 262 ? 27.609 1.045 -22.203 1 91 262 ASP B CA 1
ATOM 4384 C C . ASP B 1 262 ? 26.312 1.558 -21.594 1 91 262 ASP B C 1
ATOM 4386 O O . ASP B 1 262 ? 25.328 0.82 -21.5 1 91 262 ASP B O 1
ATOM 4390 N N . TYR B 1 263 ? 26.328 2.775 -21.25 1 87.88 263 TYR B N 1
ATOM 4391 C CA . TYR B 1 263 ? 25.234 3.371 -20.5 1 87.88 263 TYR B CA 1
ATOM 4392 C C . TYR B 1 263 ? 23.953 3.381 -21.328 1 87.88 263 TYR B C 1
ATOM 4394 O O . TYR B 1 263 ? 22.859 3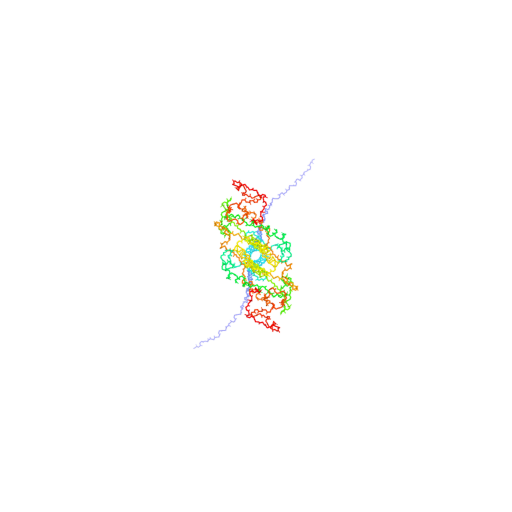.568 -20.781 1 87.88 263 TYR B O 1
ATOM 4402 N N . ASP B 1 264 ? 24.031 3.111 -22.641 1 82.19 264 ASP B N 1
ATOM 4403 C CA . ASP B 1 264 ? 22.875 3.148 -23.531 1 82.19 264 ASP B CA 1
ATOM 4404 C C . ASP B 1 264 ? 22.25 1.76 -23.688 1 82.19 264 ASP B C 1
ATOM 4406 O O . ASP B 1 264 ? 21.203 1.605 -24.312 1 82.19 264 ASP B O 1
ATOM 4410 N N . MET B 1 265 ? 22.875 0.822 -23.047 1 80.81 265 MET B N 1
ATOM 4411 C CA . MET B 1 265 ? 22.328 -0.527 -23.109 1 80.81 265 MET B CA 1
ATOM 4412 C C . MET B 1 265 ? 20.953 -0.586 -22.453 1 80.81 265 MET B C 1
ATOM 4414 O O . MET B 1 265 ? 20.75 -0.016 -21.375 1 80.81 265 MET B O 1
ATOM 4418 N N . GLU B 1 266 ? 20.062 -1.151 -23.188 1 74.75 266 GLU B N 1
ATOM 4419 C CA . GLU B 1 266 ? 18.703 -1.259 -22.672 1 74.75 266 GLU B CA 1
ATOM 4420 C C . GLU B 1 266 ? 18.656 -2.129 -21.422 1 74.75 266 GLU B C 1
ATOM 4422 O O . GLU B 1 266 ? 19.453 -3.053 -21.266 1 74.75 266 GLU B O 1
ATOM 4427 N N . ARG B 1 267 ? 17.859 -1.653 -20.516 1 69 267 ARG B N 1
ATOM 4428 C CA . ARG B 1 267 ? 17.641 -2.41 -19.281 1 69 267 ARG B CA 1
ATOM 4429 C C . ARG B 1 267 ? 17.094 -3.801 -19.594 1 69 267 ARG B C 1
ATOM 4431 O O . ARG B 1 267 ? 16.281 -3.967 -20.5 1 69 267 ARG B O 1
ATOM 4438 N N . GLY B 1 268 ? 17.891 -4.762 -19.406 1 54.88 268 GLY B N 1
ATOM 4439 C CA . GLY B 1 268 ? 17.344 -6.098 -19.609 1 54.88 268 GLY B CA 1
ATOM 4440 C C . GLY B 1 268 ? 16.203 -6.414 -18.672 1 54.88 268 GLY B C 1
ATOM 4441 O O . GLY B 1 268 ? 15.945 -5.676 -17.719 1 54.88 268 GLY B O 1
ATOM 4442 N N . THR B 1 269 ? 15.078 -7.082 -19.156 1 48.16 269 THR B N 1
ATOM 4443 C CA . THR B 1 269 ? 13.844 -7.473 -18.469 1 48.16 269 THR B CA 1
ATOM 4444 C C . THR B 1 269 ? 14.148 -8.172 -17.156 1 48.16 269 THR B C 1
ATOM 4446 O O . THR B 1 269 ? 13.242 -8.5 -16.391 1 48.16 269 THR B O 1
ATOM 4449 N N . GLY B 1 270 ? 15.508 -7.918 -16.703 1 44.53 270 GLY B N 1
ATOM 4450 C CA . GLY B 1 270 ? 15.875 -8.57 -15.453 1 44.53 270 GLY B CA 1
ATOM 4451 C C . GLY B 1 270 ? 15.516 -10.047 -15.422 1 44.53 270 GLY B C 1
ATOM 4452 O O . GLY B 1 270 ? 15.719 -10.719 -14.406 1 44.53 270 GLY B O 1
ATOM 4453 N N . VAL B 1 271 ? 14.367 -10.477 -16.188 1 38.09 271 VAL B N 1
ATOM 4454 C CA . VAL B 1 271 ? 14.016 -11.891 -16.266 1 38.09 271 VAL B CA 1
ATOM 4455 C C . VAL B 1 271 ? 15.203 -12.703 -16.766 1 38.09 271 VAL B C 1
ATOM 4457 O O . VAL B 1 271 ? 15.125 -13.922 -16.891 1 38.09 271 VAL B O 1
ATOM 4460 N N . VAL B 1 272 ? 16.375 -12.258 -16.656 1 31.23 272 VAL B N 1
ATOM 4461 C CA . VAL B 1 272 ? 17.234 -13.195 -17.375 1 31.23 272 VAL B CA 1
ATOM 4462 C C . VAL B 1 272 ? 17.328 -14.508 -16.609 1 31.23 272 VAL B C 1
ATOM 4464 O O . VAL B 1 272 ? 17.422 -14.508 -15.383 1 31.23 272 VAL B O 1
#

pLDDT: mean 83.37, std 20.54, range [26.59, 98.69]

Organism: Botryotinia fuckeliana (strain T4) (NCBI:txid999810)

Secondary structure (DSSP, 8-state):
-------------------------------SHHHHHHHHHHHHHHHHHHHHHHHHHHHHHHHH-----TTT---S-EEEESBS--GGG-S-HHHHHHHHHT---GGGEEEEEHHHHHHHTPPP-PEETTEEEEEEEEEHHHHHHHHHHHHHHHHHHHHTT---SS-HHHHHHHHHHHHHHHHHH----EEEB-SSSS--BSBT-EEEE--HHHHHHHHHHTB------STT-TT--GGGGG--PPTT-TTHHHHHTT----TTS----S--/-------------------------------SHHHHHHHHHHHHHHHHHHHHHHHHHHHHHHHH-----TTT---S-EEEESBS--GGG-S-HHHHHHHHHT---GGGEEEEEHHHHHHHTPPP-PEETTEEEEEEEEEHHHHHHHHHHHHHHHHHHHHTTPPPSS-HHHHHHHHHHHHHHHHHH----EEEB-SSSS--BSBT-EEEE--HHHHHHHHHHTB------STT-TT--GGGGG--PPTT-TTHHHHHTT----TTS----S--

Solvent-accessible surface area (backbone atoms only — not comparable to full-atom values): 30878 Å² total; per-residue (Å²): 143,81,84,84,79,81,77,80,80,80,79,76,83,77,86,75,79,80,76,76,79,77,75,74,73,74,73,74,71,81,68,71,52,61,60,52,51,52,48,53,50,50,52,50,50,51,55,50,50,33,50,49,32,27,51,52,24,32,52,46,20,50,72,55,46,66,65,49,44,90,71,66,54,42,39,65,80,30,81,42,64,71,29,69,95,45,69,72,58,40,86,53,58,69,63,20,49,50,55,52,48,60,61,78,39,36,56,28,30,22,39,43,46,51,69,56,35,57,75,70,68,51,72,86,34,32,68,28,92,79,43,80,63,20,22,31,26,36,22,44,27,30,52,47,47,47,23,46,40,54,45,47,52,45,53,51,26,47,76,67,73,42,82,68,85,65,55,69,68,56,44,41,44,27,51,43,50,52,43,51,50,40,46,31,60,44,44,58,52,67,20,31,27,46,84,50,97,75,62,47,61,20,67,72,34,74,45,71,15,26,48,47,67,56,48,52,51,50,25,57,78,25,48,41,18,39,40,69,66,60,66,79,47,87,81,57,68,68,70,72,28,45,58,50,43,58,92,87,45,86,50,45,69,60,43,55,74,79,44,91,72,70,73,81,60,74,80,69,65,47,73,105,138,80,80,85,76,84,80,84,77,80,77,78,83,73,78,80,78,81,77,75,78,80,75,74,74,74,73,72,71,79,68,72,51,60,60,53,51,52,48,52,50,50,53,51,50,50,55,50,51,33,51,51,32,27,49,51,24,30,52,47,20,52,72,53,45,66,67,48,43,90,70,67,54,44,39,64,81,30,81,42,66,70,28,70,94,44,68,72,57,40,86,53,57,68,63,19,50,50,54,51,48,59,60,78,40,36,56,28,31,23,38,44,46,50,70,56,36,58,73,69,67,51,72,86,33,30,68,28,91,77,43,80,62,19,23,32,26,37,22,45,28,30,51,47,47,47,23,45,40,52,44,48,52,46,53,51,25,48,75,68,73,41,81,69,85,66,56,66,67,57,46,41,44,28,50,43,50,52,44,50,50,40,46,32,59,43,44,58,53,66,21,32,28,46,82,50,96,74,62,47,61,19,67,73,33,73,43,72,14,26,48,47,66,58,48,50,50,50,25,57,78,26,48,40,19,38,40,68,66,59,66,75,47,86,82,58,66,67,70,73,28,46,57,50,43,58,92,87,46,85,52,45,67,61,42,55,73,79,44,92,70,68,74,81,59,72,81,69,66,44,72,102